Protein AF-A0A1V5S4F9-F1 (afdb_monomer_lite)

Radius of gyration: 55.69 Å; chains: 1; bounding box: 109×49×178 Å

Foldseek 3Di:
DKDAAQQFDDVQLVLQVLLVVVVQDDDSRRHCHPSVLVSLLVVCVVVVHPSLSICDPVNCVVSVNDDPDDDDDDDDDDDDDDPDDQDDFDDADDDPVLVVLVVVLVVLVVPADDDDDQPLVVVLVVLVCCLVVPDDDDDDLVPDPVLVVLVVVLQVVLQVQLVVQLVVVCVVVVNDRDPVSNVRSVVSSVVSVVVSVVCVVVVSVVSVVVVVVVSVVSVVVSVVSVVVSVVVVVVSVVVNVVSVVVSVVSVVVSVSSVSVSVVVSVVSNVVSVVVVVVVVVVVVVVVVVLVVVVVVVVVVVVVVCVVPDDDDDDDDDDDDLVNVVVCVVVVNDDQDQDLVSLCVNQVDNDPCDVVNVVCQVVQQVVQVHDRSVSRVVCCVRSVD

Sequence (384 aa):
MALSYGSQGDEVKKLQKKLNEQGYNLDVDGIYGSQTQSAVKDYQKKNNLSVDGIVGSQTRGSLGYGTPKTTDTAVATKQNNTAAKQPARPTYTESQAVKDSSEAVKKWEVDKPGEYKGSYQEQIDTLLNQILNGEKFSYDVNADALYNQYKDKYIKQGQQAMQDTMGQAAALTGGYGSSYATTAGSQAYQSYLEQLNDIVPQLQEAAYKRYLQEKSGEREALSLLKNFDEMEYARHRDSVSDYWQEGEYLWDKLSDMSDDEWNKFLESSSQFNIDRDYEYKLSEFDYRKAMDALSQENQQQKRKASSEGGSVSSSKGEKTKKEMLELFAKGVYKYPQTYSEFAALTGYSGILTNEEFSKRKWYQEVYGGYKGYLVEMFKKYYMK

Secondary structure (DSSP, 8-state):
--B-TT-BSHHHHHHHHHHHHTT-----SSB--HHHHHHHHHHHHHTT---SS-B-HHHHHHTT-PPP-----------------PPPPP-----HHHHHHHHHHHHHHHT-------TTHHHHHHHHHHHHHSPPP---TTT-HHHHHHHHHHHHHHHHHHHHHHHHHHHHTTT---HHHHHHHHHHHHHHHHHHHHHHHHHHHHHHHHHHHHHHHHHHHHHHHHHHHHHHHHHHHHHHHHHHHHHHHHHHHHHHHHHHHHHHHHHHHHHHHHHHHHHHHHHHHHHHHHHHHHHHHHHHHHHHHHHS------PPP---HHHHHHHHHTT-SPPP-SHHHHHHHHS-SS---HHHHHHHHHHHHHTTSHHHHHHHHHHHHH--

Structure (mmCIF, N/CA/C/O backbone):
data_AF-A0A1V5S4F9-F1
#
_entry.id   AF-A0A1V5S4F9-F1
#
loop_
_atom_site.group_PDB
_atom_site.id
_atom_site.type_symbol
_atom_site.label_atom_id
_atom_site.label_alt_id
_atom_site.label_comp_id
_atom_site.label_asym_id
_atom_site.label_entity_id
_atom_site.label_seq_id
_atom_site.pdbx_PDB_ins_code
_atom_site.Cartn_x
_atom_site.Cartn_y
_atom_site.Cartn_z
_atom_site.occupancy
_atom_site.B_iso_or_equiv
_atom_site.auth_seq_id
_atom_site.auth_comp_id
_atom_site.auth_asym_id
_atom_site.auth_atom_id
_atom_site.pdbx_PDB_model_num
ATOM 1 N N . MET A 1 1 ? 38.295 10.462 -28.878 1.00 52.69 1 MET A N 1
ATOM 2 C CA . MET A 1 1 ? 37.283 9.867 -27.979 1.00 52.69 1 MET A CA 1
ATOM 3 C C . MET A 1 1 ? 35.955 10.581 -28.173 1.00 52.69 1 MET A C 1
ATOM 5 O O . MET A 1 1 ? 35.944 11.810 -28.182 1.00 52.69 1 MET A O 1
ATOM 9 N N . ALA A 1 2 ? 34.878 9.828 -28.396 1.00 64.19 2 ALA A N 1
ATOM 10 C CA . ALA A 1 2 ? 33.511 10.348 -28.368 1.00 64.19 2 ALA A CA 1
ATOM 11 C C . ALA A 1 2 ? 33.029 10.437 -26.909 1.00 64.19 2 ALA A C 1
ATOM 13 O O . ALA A 1 2 ? 33.507 9.664 -26.080 1.00 64.19 2 ALA A O 1
ATOM 14 N N . LEU A 1 3 ? 32.145 11.389 -26.595 1.00 73.19 3 LEU A N 1
ATOM 15 C CA . LEU A 1 3 ? 31.497 11.473 -25.278 1.00 73.19 3 LEU A CA 1
ATOM 16 C C . LEU A 1 3 ? 30.088 10.893 -25.383 1.00 73.19 3 LEU A C 1
ATOM 18 O O . LEU A 1 3 ? 29.336 11.277 -26.277 1.00 73.19 3 LEU A O 1
ATOM 22 N N . SER A 1 4 ? 29.743 9.999 -24.472 1.00 67.88 4 SER A N 1
ATOM 23 C CA . SER A 1 4 ? 28.440 9.333 -24.388 1.00 67.88 4 SER A CA 1
ATOM 24 C C . SER A 1 4 ? 27.991 9.212 -22.931 1.00 67.88 4 SER A C 1
ATOM 26 O O . SER A 1 4 ? 28.742 9.569 -22.017 1.00 67.88 4 SER A O 1
ATOM 28 N N . TYR A 1 5 ? 26.778 8.705 -22.712 1.00 58.25 5 TYR A N 1
ATOM 29 C CA . TYR A 1 5 ? 26.229 8.459 -21.380 1.00 58.25 5 TYR A CA 1
ATOM 30 C C . TYR A 1 5 ? 27.221 7.713 -20.472 1.00 58.25 5 TYR A C 1
ATOM 32 O O . TYR A 1 5 ? 27.853 6.740 -20.882 1.00 58.25 5 TYR A O 1
ATOM 40 N N . GLY A 1 6 ? 27.401 8.217 -19.250 1.00 55.03 6 GLY A N 1
ATOM 41 C CA . GLY A 1 6 ? 28.383 7.715 -18.285 1.00 55.03 6 GLY A CA 1
ATOM 42 C C . GLY A 1 6 ? 29.807 8.263 -18.455 1.00 55.03 6 GLY A C 1
ATOM 43 O O . GLY A 1 6 ? 30.644 8.044 -17.582 1.00 55.03 6 GLY A O 1
ATOM 44 N N . SER A 1 7 ? 30.101 9.020 -19.521 1.00 65.25 7 SER A N 1
ATOM 45 C CA . SER A 1 7 ? 31.371 9.752 -19.640 1.00 65.25 7 SER A CA 1
ATOM 46 C C . SER A 1 7 ? 31.491 10.803 -18.537 1.00 65.25 7 SER A C 1
ATOM 48 O O . SER A 1 7 ? 30.521 11.481 -18.201 1.00 65.25 7 SER A O 1
ATOM 50 N N . GLN A 1 8 ? 32.693 10.984 -17.996 1.00 72.31 8 GLN A N 1
ATOM 51 C CA . GLN A 1 8 ? 32.958 11.965 -16.945 1.00 72.31 8 GLN A CA 1
ATOM 52 C C . GLN A 1 8 ? 34.260 12.721 -17.212 1.00 72.31 8 GLN A C 1
ATOM 54 O O . GLN A 1 8 ? 35.170 12.210 -17.867 1.00 72.31 8 GLN A O 1
ATOM 59 N N . GLY A 1 9 ? 34.355 13.942 -16.690 1.00 74.31 9 GLY A N 1
ATOM 60 C CA . GLY A 1 9 ? 35.581 14.739 -16.690 1.00 74.31 9 GLY A CA 1
ATOM 61 C C . GLY A 1 9 ? 35.461 16.075 -17.421 1.00 74.31 9 GLY A C 1
ATOM 62 O O . GLY A 1 9 ? 34.382 16.513 -17.825 1.00 74.31 9 GLY A O 1
ATOM 63 N N . ASP A 1 10 ? 36.595 16.752 -17.591 1.00 75.44 10 ASP A N 1
ATOM 64 C CA . ASP A 1 10 ? 36.629 18.136 -18.087 1.00 75.44 10 ASP A CA 1
ATOM 65 C C . ASP A 1 10 ? 36.098 18.289 -19.516 1.00 75.44 10 ASP A C 1
ATOM 67 O O . ASP A 1 10 ? 35.562 19.339 -19.879 1.00 75.44 10 ASP A O 1
ATOM 71 N N . GLU A 1 11 ? 36.191 17.233 -20.325 1.00 74.38 11 GLU A N 1
ATOM 72 C CA . GLU A 1 11 ? 35.639 17.238 -21.677 1.00 74.38 11 GLU A CA 1
ATOM 73 C C . GLU A 1 11 ? 34.101 17.304 -21.665 1.00 74.38 11 GLU A C 1
ATOM 75 O O . GLU A 1 11 ? 33.522 17.991 -22.510 1.00 74.38 11 GLU A O 1
ATOM 80 N N . VAL A 1 12 ? 33.455 16.690 -20.663 1.00 81.06 12 VAL A N 1
ATOM 81 C CA . VAL A 1 12 ? 32.000 16.748 -20.441 1.00 81.06 12 VAL A CA 1
ATOM 82 C C . VAL A 1 12 ? 31.582 18.111 -19.893 1.00 81.06 12 VAL A C 1
ATOM 84 O O . VAL A 1 12 ? 30.606 18.680 -20.371 1.00 81.06 12 VAL A O 1
ATOM 87 N N . LYS A 1 13 ? 32.367 18.712 -18.988 1.00 81.00 13 LYS A N 1
ATOM 88 C CA . LYS A 1 13 ? 32.105 20.085 -18.508 1.00 81.00 13 LYS A CA 1
ATOM 89 C C . LYS A 1 13 ? 32.108 21.095 -19.651 1.00 81.00 13 LYS A C 1
ATOM 91 O O . LYS A 1 13 ? 31.257 21.979 -19.721 1.00 81.00 13 LYS A O 1
ATOM 96 N N . LYS A 1 14 ? 33.073 20.976 -20.567 1.00 83.31 14 LYS A N 1
ATOM 97 C CA . LYS A 1 14 ? 33.145 21.832 -21.762 1.00 83.31 14 LYS A CA 1
ATOM 98 C C . LYS A 1 14 ? 31.933 21.623 -22.675 1.00 83.31 14 LYS A C 1
ATOM 100 O O . LYS A 1 14 ? 31.405 22.602 -23.192 1.00 83.31 14 LYS A O 1
ATOM 105 N N . LEU A 1 15 ? 31.483 20.378 -22.844 1.00 84.06 15 LEU A N 1
ATOM 106 C CA . LEU A 1 15 ? 30.266 20.055 -23.591 1.00 84.06 15 LEU A CA 1
ATOM 107 C C . LEU A 1 15 ? 29.020 20.692 -22.956 1.00 84.06 15 LEU A C 1
ATOM 109 O O . LEU A 1 15 ? 28.291 21.391 -23.650 1.00 84.06 15 LEU A O 1
ATOM 113 N N . GLN A 1 16 ? 28.799 20.500 -21.654 1.00 88.75 16 GLN A N 1
ATOM 114 C CA . GLN A 1 16 ? 27.645 21.053 -20.932 1.00 88.75 16 GLN A CA 1
ATOM 115 C C . GLN A 1 16 ? 27.600 22.583 -21.026 1.00 88.75 16 GLN A C 1
ATOM 117 O O . GLN A 1 16 ? 26.557 23.148 -21.342 1.00 88.75 16 GLN A O 1
ATOM 122 N N . LYS A 1 17 ? 28.747 23.265 -20.874 1.00 89.06 17 LYS A N 1
ATOM 123 C CA . LYS A 1 17 ? 28.842 24.721 -21.094 1.00 89.06 17 LYS A CA 1
ATOM 124 C C . LYS A 1 17 ? 28.428 25.121 -22.507 1.00 89.06 17 LYS A C 1
ATOM 126 O O . LYS A 1 17 ? 27.675 26.073 -22.670 1.00 89.06 17 LYS A O 1
ATOM 131 N N . LYS A 1 18 ? 28.897 24.392 -23.524 1.00 85.75 18 LYS A N 1
ATOM 132 C CA . LYS A 1 18 ? 28.565 24.677 -24.925 1.00 85.75 18 LYS A CA 1
ATOM 133 C C . LYS A 1 18 ? 27.095 24.439 -25.231 1.00 85.75 18 LYS A C 1
ATOM 135 O O . LYS A 1 18 ? 26.503 25.243 -25.933 1.00 85.75 18 LYS A O 1
ATOM 140 N N . LEU A 1 19 ? 26.492 23.393 -24.678 1.00 85.56 19 LEU A N 1
ATOM 141 C CA . LEU A 1 19 ? 25.049 23.187 -24.780 1.00 85.56 19 LEU A CA 1
ATOM 142 C C . LEU A 1 19 ? 24.296 24.334 -24.092 1.00 85.56 19 LEU A C 1
ATOM 144 O O . LEU A 1 19 ? 23.365 24.883 -24.673 1.00 85.56 19 LEU A O 1
ATOM 148 N N . ASN A 1 20 ? 24.750 24.802 -22.931 1.00 87.56 20 ASN A N 1
ATOM 149 C CA . ASN A 1 20 ? 24.109 25.947 -22.288 1.00 87.56 20 ASN A CA 1
ATOM 150 C C . ASN A 1 20 ? 24.211 27.241 -23.113 1.00 87.56 20 ASN A C 1
ATOM 152 O O . ASN A 1 20 ? 23.247 27.998 -23.193 1.00 87.56 20 ASN A O 1
ATOM 156 N N . GLU A 1 21 ? 25.324 27.463 -23.819 1.00 85.88 21 GLU A N 1
ATOM 157 C CA . GLU A 1 21 ? 25.454 28.562 -24.793 1.00 85.88 21 GLU A CA 1
ATOM 158 C C . GLU A 1 21 ? 24.471 28.438 -25.976 1.00 85.88 21 GLU A C 1
ATOM 160 O O . GLU A 1 21 ? 24.123 29.442 -26.591 1.00 85.88 21 GLU A O 1
ATOM 165 N N . GLN A 1 22 ? 24.005 27.225 -26.292 1.00 82.50 22 GLN A N 1
ATOM 166 C CA . GLN A 1 22 ? 22.970 26.957 -27.302 1.00 82.50 22 GLN A CA 1
ATOM 167 C C . GLN A 1 22 ? 21.540 27.046 -26.734 1.00 82.50 22 GLN A C 1
ATOM 169 O O . GLN A 1 22 ? 20.580 26.724 -27.435 1.00 82.50 22 GLN A O 1
ATOM 174 N N . GLY A 1 23 ? 21.385 27.490 -25.481 1.00 84.12 23 GLY A N 1
ATOM 175 C CA . GLY A 1 23 ? 20.093 27.714 -24.830 1.00 84.12 23 GLY A CA 1
ATOM 176 C C . GLY A 1 23 ? 19.567 26.539 -24.002 1.00 84.12 23 GLY A C 1
ATOM 177 O O . GLY A 1 23 ? 18.407 26.571 -23.596 1.00 84.12 23 GLY A O 1
ATOM 178 N N . TYR A 1 24 ? 20.382 25.512 -23.746 1.00 85.56 24 TYR A N 1
ATOM 179 C CA . TYR A 1 24 ? 20.046 24.458 -22.781 1.00 85.56 24 TYR A CA 1
ATOM 180 C C . TYR A 1 24 ? 20.333 24.926 -21.337 1.00 85.56 24 TYR A C 1
ATOM 182 O O . TYR A 1 24 ? 21.104 25.857 -21.123 1.00 85.56 24 TYR A O 1
ATOM 190 N N . ASN A 1 25 ? 19.690 24.324 -20.333 1.00 89.25 25 ASN A N 1
ATOM 191 C CA . ASN A 1 25 ? 19.868 24.697 -18.922 1.00 89.25 25 ASN A CA 1
ATOM 192 C C . ASN A 1 25 ? 20.344 23.491 -18.103 1.00 89.25 25 ASN A C 1
ATOM 194 O O . ASN A 1 25 ? 19.575 22.904 -17.348 1.00 89.25 25 ASN A O 1
ATOM 198 N N . LEU A 1 26 ? 21.591 23.082 -18.338 1.00 86.56 26 LEU A N 1
ATOM 199 C CA . LEU A 1 26 ? 22.236 21.942 -17.688 1.00 86.56 26 LEU A CA 1
ATOM 200 C C . LEU A 1 26 ? 23.141 22.386 -16.539 1.00 86.56 26 LEU A C 1
ATOM 202 O O . LEU A 1 26 ? 23.840 23.398 -16.647 1.00 86.56 26 LEU A O 1
ATOM 206 N N . ASP A 1 27 ? 23.241 21.556 -15.507 1.00 85.75 27 ASP A N 1
ATOM 207 C CA . ASP A 1 27 ? 24.297 21.685 -14.508 1.00 85.75 27 ASP A CA 1
ATOM 208 C C . ASP A 1 27 ? 25.653 21.271 -15.103 1.00 85.75 27 ASP A C 1
ATOM 210 O O . ASP A 1 27 ? 25.788 20.241 -15.764 1.00 85.75 27 ASP A O 1
ATOM 214 N N . VAL A 1 28 ? 26.687 22.093 -14.889 1.00 89.56 28 VAL A N 1
ATOM 215 C CA . VAL A 1 28 ? 28.049 21.837 -15.395 1.00 89.56 28 VAL A CA 1
ATOM 216 C C . VAL A 1 28 ? 28.853 21.054 -14.356 1.00 89.56 28 VAL A C 1
ATOM 218 O O . VAL A 1 28 ? 29.843 21.532 -13.794 1.00 89.56 28 VAL A O 1
ATOM 221 N N . ASP A 1 29 ? 28.399 19.841 -14.076 1.00 75.81 29 ASP A N 1
ATOM 222 C CA . ASP A 1 29 ? 28.992 18.929 -13.096 1.00 75.81 29 ASP A CA 1
ATOM 223 C C . ASP A 1 29 ? 30.138 18.078 -13.682 1.00 75.81 29 ASP A C 1
ATOM 225 O O . ASP A 1 29 ? 31.010 17.597 -12.954 1.00 75.81 29 ASP A O 1
ATOM 229 N N . GLY A 1 30 ? 30.220 17.973 -15.010 1.00 73.06 30 GLY A N 1
ATOM 230 C CA . GLY A 1 30 ? 31.177 17.121 -15.708 1.00 73.06 30 GLY A CA 1
ATOM 231 C C . GLY A 1 30 ? 30.775 15.659 -15.779 1.00 73.06 30 GLY A C 1
ATOM 232 O O . GLY A 1 30 ? 31.645 14.826 -16.037 1.00 73.06 30 GLY A O 1
ATOM 233 N N . ILE A 1 31 ? 29.497 15.354 -15.562 1.00 75.25 31 ILE A N 1
ATOM 234 C CA . ILE A 1 31 ? 28.919 14.019 -15.644 1.00 75.25 31 ILE A CA 1
ATOM 235 C C . ILE A 1 31 ? 27.952 13.972 -16.825 1.00 75.25 31 ILE A C 1
ATOM 237 O O . ILE A 1 31 ? 26.991 14.733 -16.937 1.00 75.25 31 ILE A O 1
ATOM 241 N N . TYR A 1 32 ? 28.195 13.040 -17.740 1.00 71.75 32 TYR A N 1
ATOM 242 C CA . TYR A 1 32 ? 27.316 12.822 -18.876 1.00 71.75 32 TYR A CA 1
ATOM 243 C C . TYR A 1 32 ? 26.137 11.951 -18.422 1.00 71.75 32 TYR A C 1
ATOM 245 O O . TYR A 1 32 ? 26.102 10.747 -18.672 1.00 71.75 32 TYR A O 1
ATOM 253 N N . GLY A 1 33 ? 25.206 12.569 -17.693 1.00 61.34 33 GLY A N 1
ATOM 254 C CA . GLY A 1 33 ? 23.950 11.966 -17.246 1.00 61.34 33 GLY A CA 1
ATOM 255 C C . GLY A 1 33 ? 22.800 12.146 -18.243 1.00 61.34 33 GLY A C 1
ATOM 256 O O . GLY A 1 33 ? 22.981 12.666 -19.347 1.00 61.34 33 GLY A O 1
ATOM 257 N N . SER A 1 34 ? 21.595 11.752 -17.828 1.00 66.94 34 SER A N 1
ATOM 258 C CA . SER A 1 34 ? 20.383 11.753 -18.665 1.00 66.94 34 SER A CA 1
ATOM 259 C C . SER A 1 34 ? 20.022 13.142 -19.193 1.00 66.94 34 SER A C 1
ATOM 261 O O . SER A 1 34 ? 19.688 13.295 -20.365 1.00 66.94 34 SER A O 1
ATOM 263 N N . GLN A 1 35 ? 20.166 14.185 -18.372 1.00 71.31 35 GLN A N 1
ATOM 264 C CA . GLN A 1 35 ? 19.892 15.561 -18.795 1.00 71.31 35 GLN A CA 1
ATOM 265 C C . GLN A 1 35 ? 20.857 16.029 -19.897 1.00 71.31 35 GLN A C 1
ATOM 267 O O . GLN A 1 35 ? 20.426 16.591 -20.905 1.00 71.31 35 GLN A O 1
ATOM 272 N N . THR A 1 36 ? 22.154 15.735 -19.749 1.00 78.12 36 THR A N 1
ATOM 273 C CA . THR A 1 36 ? 23.178 16.045 -20.759 1.00 78.12 36 THR A CA 1
ATOM 274 C C . THR A 1 36 ? 22.906 15.294 -22.064 1.00 78.12 36 THR A C 1
ATOM 276 O O . THR A 1 36 ? 22.990 15.884 -23.138 1.00 78.12 36 THR A O 1
ATOM 279 N N . GLN A 1 37 ? 22.521 14.017 -21.984 1.00 75.06 37 GLN A N 1
ATOM 280 C CA . GLN A 1 37 ? 22.178 13.200 -23.150 1.00 75.06 37 GLN A CA 1
ATOM 281 C C . GLN A 1 37 ? 20.952 13.736 -23.894 1.00 75.06 37 GLN A C 1
ATOM 283 O O . GLN A 1 37 ? 20.996 13.883 -25.115 1.00 75.06 37 GLN A O 1
ATOM 288 N N . SER A 1 38 ? 19.885 14.086 -23.173 1.00 69.88 38 SER A N 1
ATOM 289 C CA . SER A 1 38 ? 18.670 14.664 -23.756 1.00 69.88 38 SER A CA 1
ATOM 290 C C . SER A 1 38 ? 18.953 15.985 -24.472 1.00 69.88 38 SER A C 1
ATOM 292 O O . SER A 1 38 ? 18.493 16.191 -25.594 1.00 69.88 38 SER A O 1
ATOM 294 N N . ALA A 1 39 ? 19.779 16.851 -23.881 1.00 79.75 39 ALA A N 1
ATOM 295 C CA . ALA A 1 39 ? 20.203 18.095 -24.519 1.00 79.75 39 ALA A CA 1
ATOM 296 C C . ALA A 1 39 ? 21.068 17.861 -25.769 1.00 79.75 39 ALA A C 1
ATOM 298 O O . ALA A 1 39 ? 20.933 18.588 -26.754 1.00 79.75 39 ALA A O 1
ATOM 299 N N . VAL A 1 40 ? 21.930 16.837 -25.772 1.00 79.56 40 VAL A N 1
ATOM 300 C CA . VAL A 1 40 ? 22.710 16.462 -26.963 1.00 79.56 40 VAL A CA 1
ATOM 301 C C . VAL A 1 40 ? 21.810 15.917 -28.066 1.00 79.56 40 VAL A C 1
ATOM 303 O O . VAL A 1 40 ? 21.944 16.367 -29.203 1.00 79.56 40 VAL A O 1
ATOM 306 N N . LYS A 1 41 ? 20.869 15.019 -27.749 1.00 68.44 41 LYS A N 1
ATOM 307 C CA . LYS A 1 41 ? 19.897 14.492 -28.721 1.00 68.44 41 LYS A CA 1
ATOM 308 C C . LYS A 1 41 ? 19.069 15.639 -29.330 1.00 68.44 41 LYS A C 1
ATOM 310 O O . LYS A 1 41 ? 18.940 15.729 -30.551 1.00 68.44 41 LYS A O 1
ATOM 315 N N . ASP A 1 42 ? 18.582 16.581 -28.519 1.00 74.31 42 ASP A N 1
ATOM 316 C CA . ASP A 1 42 ? 17.829 17.740 -29.027 1.00 74.31 42 ASP A CA 1
ATOM 317 C C . ASP A 1 42 ? 18.704 18.685 -29.873 1.00 74.31 42 ASP A C 1
ATOM 319 O O . ASP A 1 42 ? 18.293 19.152 -30.938 1.00 74.31 42 ASP A O 1
ATOM 323 N N . TYR A 1 43 ? 19.959 18.913 -29.472 1.00 81.94 43 TYR A N 1
ATOM 324 C CA . TYR A 1 43 ? 20.912 19.694 -30.263 1.00 81.94 43 TYR A CA 1
ATOM 325 C C . TYR A 1 43 ? 21.207 19.043 -31.618 1.00 81.94 43 TYR A C 1
ATOM 327 O O . TYR A 1 43 ? 21.180 19.726 -32.644 1.00 81.94 43 TYR A O 1
ATOM 335 N N . GLN A 1 44 ? 21.455 17.733 -31.644 1.00 78.25 44 GLN A N 1
ATOM 336 C CA . GLN A 1 44 ? 21.687 16.980 -32.876 1.00 78.25 44 GLN A CA 1
ATOM 337 C C . GLN A 1 44 ? 20.480 17.076 -33.810 1.00 78.25 44 GLN A C 1
ATOM 339 O O . GLN A 1 44 ? 20.641 17.372 -34.994 1.00 78.25 44 GLN A O 1
ATOM 344 N N . LYS A 1 45 ? 19.269 16.939 -33.258 1.00 71.62 45 LYS A N 1
ATOM 345 C CA . LYS A 1 45 ? 18.016 17.063 -34.005 1.00 71.62 45 LYS A CA 1
ATOM 346 C C . LYS A 1 45 ? 17.852 18.451 -34.624 1.00 71.62 45 LYS A C 1
ATOM 348 O O . LYS A 1 45 ? 17.530 18.557 -35.804 1.00 71.62 45 LYS A O 1
ATOM 353 N N . LYS A 1 46 ? 18.118 19.517 -33.863 1.00 70.75 46 LYS A N 1
ATOM 354 C CA . LYS A 1 46 ? 18.028 20.906 -34.354 1.00 70.75 46 LYS A CA 1
ATOM 355 C C . LYS A 1 46 ? 19.061 21.242 -35.430 1.00 70.75 46 LYS A C 1
ATOM 357 O O . LYS A 1 46 ? 18.799 22.102 -36.264 1.00 70.75 46 LYS A O 1
ATOM 362 N N . ASN A 1 47 ? 20.210 20.568 -35.427 1.00 67.19 47 ASN A N 1
ATOM 363 C CA . ASN A 1 47 ? 21.315 20.833 -36.352 1.00 67.19 47 ASN A CA 1
ATOM 364 C C . ASN A 1 47 ? 21.411 19.812 -37.500 1.00 67.19 47 ASN A C 1
ATOM 366 O O . ASN A 1 47 ? 22.418 19.786 -38.204 1.00 67.19 47 ASN A O 1
ATOM 370 N N . ASN A 1 48 ? 20.370 18.995 -37.718 1.00 70.75 48 ASN A N 1
ATOM 371 C CA . ASN A 1 48 ? 20.326 17.944 -38.746 1.00 70.75 48 ASN A CA 1
ATOM 372 C C . ASN A 1 48 ? 21.518 16.970 -38.679 1.00 70.75 48 ASN A C 1
ATOM 374 O O . ASN A 1 48 ? 22.031 16.518 -39.703 1.00 70.75 48 ASN A O 1
ATOM 378 N N . LEU A 1 49 ? 21.974 16.670 -37.465 1.00 65.31 49 LEU A N 1
ATOM 379 C CA . LEU A 1 49 ? 23.000 15.667 -37.200 1.00 65.31 49 LEU A CA 1
ATOM 380 C C . LEU A 1 49 ? 22.343 14.319 -36.886 1.00 65.31 49 LEU A C 1
ATOM 382 O O . LEU A 1 49 ? 21.150 14.251 -36.588 1.00 65.31 49 LEU A O 1
ATOM 386 N N . SER A 1 50 ? 23.138 13.248 -36.913 1.00 58.94 50 SER A N 1
ATOM 387 C CA . SER A 1 50 ? 22.728 11.951 -36.365 1.00 58.94 50 SER A CA 1
ATOM 388 C C . SER A 1 50 ? 22.303 12.128 -34.903 1.00 58.94 50 SER A C 1
ATOM 390 O O . SER A 1 50 ? 23.083 12.638 -34.099 1.00 58.94 50 SER A O 1
ATOM 392 N N . VAL A 1 51 ? 21.055 11.777 -34.579 1.00 64.31 51 VAL A N 1
ATOM 393 C CA . VAL A 1 51 ? 20.460 11.936 -33.241 1.00 64.31 51 VAL A CA 1
ATOM 394 C C . VAL A 1 51 ? 20.689 10.661 -32.437 1.00 64.31 51 VAL A C 1
ATOM 396 O O . VAL A 1 51 ? 19.773 9.892 -32.175 1.00 64.31 51 VAL A O 1
ATOM 399 N N . ASP A 1 52 ? 21.945 10.416 -32.093 1.00 56.06 52 ASP A N 1
ATOM 400 C CA . ASP A 1 52 ? 22.397 9.222 -31.369 1.00 56.06 52 ASP A CA 1
ATOM 401 C C . ASP A 1 52 ? 22.722 9.514 -29.894 1.00 56.06 52 ASP A C 1
ATOM 403 O O . ASP A 1 52 ? 22.969 8.601 -29.110 1.00 56.06 52 ASP A O 1
ATOM 407 N N . GLY A 1 53 ? 22.710 10.785 -29.478 1.00 58.34 53 GLY A N 1
ATOM 408 C CA . GLY A 1 53 ? 23.129 11.186 -28.137 1.00 58.34 53 GLY A CA 1
ATOM 409 C C . GLY A 1 53 ? 24.628 10.998 -27.893 1.00 58.34 53 GLY A C 1
ATOM 410 O O . GLY A 1 53 ? 25.067 11.060 -26.749 1.00 58.34 53 GLY A O 1
ATOM 411 N N . ILE A 1 54 ? 25.429 10.773 -28.941 1.00 73.31 54 ILE A N 1
ATOM 412 C CA . ILE A 1 54 ? 26.877 10.593 -28.867 1.00 73.31 54 ILE A CA 1
ATOM 413 C C . ILE A 1 54 ? 27.570 11.812 -29.473 1.00 73.31 54 ILE A C 1
ATOM 415 O O . ILE A 1 54 ? 27.377 12.223 -30.619 1.00 73.31 54 ILE A O 1
ATOM 419 N N . VAL A 1 55 ? 28.481 12.401 -28.706 1.00 68.75 55 VAL A N 1
ATOM 420 C CA . VAL A 1 55 ? 29.251 13.565 -29.147 1.00 68.75 55 VAL A CA 1
ATOM 421 C C . VAL A 1 55 ? 30.502 13.093 -29.892 1.00 68.75 55 VAL A C 1
ATOM 423 O O . VAL A 1 55 ? 31.624 13.120 -29.375 1.00 68.75 55 VAL A O 1
ATOM 426 N N . GLY A 1 56 ? 30.276 12.611 -31.118 1.00 68.88 56 GLY A N 1
ATOM 427 C CA . GLY A 1 56 ? 31.296 12.220 -32.094 1.00 68.88 56 GLY A CA 1
ATOM 428 C C . GLY A 1 56 ? 31.927 13.409 -32.831 1.00 68.88 56 GLY A C 1
ATOM 429 O O . GLY A 1 56 ? 31.649 14.569 -32.531 1.00 68.88 56 GLY A O 1
ATOM 430 N N . SER A 1 57 ? 32.793 13.145 -33.815 1.00 69.56 57 SER A N 1
ATOM 431 C CA . SER A 1 57 ? 33.530 14.189 -34.559 1.00 69.56 57 SER A CA 1
ATOM 432 C C . SER A 1 57 ? 32.615 15.221 -35.233 1.00 69.56 57 SER A C 1
ATOM 434 O O . SER A 1 57 ? 32.934 16.408 -35.229 1.00 69.56 57 SER A O 1
ATOM 436 N N . GLN A 1 58 ? 31.459 14.790 -35.742 1.00 66.19 58 GLN A N 1
ATOM 437 C CA . GLN A 1 58 ? 30.460 15.657 -36.372 1.00 66.19 58 GLN A CA 1
ATOM 438 C C . GLN A 1 58 ? 29.774 16.581 -35.353 1.00 66.19 58 GLN A C 1
ATOM 440 O O . GLN A 1 58 ? 29.758 17.797 -35.538 1.00 66.19 58 GLN A O 1
ATOM 445 N N . THR A 1 59 ? 29.302 16.034 -34.227 1.00 71.06 59 THR A N 1
ATOM 446 C CA . THR A 1 59 ? 28.693 16.809 -33.132 1.00 71.06 59 THR A CA 1
ATOM 447 C C . THR A 1 59 ? 29.698 17.779 -32.500 1.00 71.06 59 THR A C 1
ATOM 449 O O . THR A 1 59 ? 29.368 18.934 -32.240 1.00 71.06 59 THR A O 1
ATOM 452 N N . ARG A 1 60 ? 30.959 17.351 -32.318 1.00 74.75 60 ARG A N 1
ATOM 453 C CA . ARG A 1 60 ? 32.059 18.207 -31.827 1.00 74.75 60 ARG A CA 1
ATOM 454 C C . ARG A 1 60 ? 32.367 19.349 -32.794 1.00 74.75 60 ARG A C 1
ATOM 456 O O . ARG A 1 60 ? 32.555 20.478 -32.345 1.00 74.75 60 ARG A O 1
ATOM 463 N N . GLY A 1 61 ? 32.391 19.064 -34.097 1.00 69.81 61 GLY A N 1
ATOM 464 C CA . GLY A 1 61 ? 32.586 20.067 -35.143 1.00 69.81 61 GLY A CA 1
ATOM 465 C C . GLY A 1 61 ? 31.476 21.118 -35.154 1.00 69.81 61 GLY A C 1
ATOM 466 O O . GLY A 1 61 ? 31.770 22.308 -35.194 1.00 69.81 61 GLY A O 1
ATOM 467 N N . SER A 1 62 ? 30.218 20.687 -35.020 1.00 74.00 62 SER A N 1
ATOM 468 C CA . SER A 1 62 ? 29.051 21.580 -34.963 1.00 74.00 62 SER A CA 1
ATOM 469 C C . SER A 1 62 ? 29.039 22.477 -33.717 1.00 74.00 62 SER A C 1
ATOM 471 O O . SER A 1 62 ? 28.706 23.654 -33.806 1.00 74.00 62 SER A O 1
ATOM 473 N N . LEU A 1 63 ? 29.460 21.955 -32.558 1.00 73.62 63 LEU A N 1
ATOM 474 C CA . LEU A 1 63 ? 29.527 22.704 -31.292 1.00 73.62 63 LEU A CA 1
ATOM 475 C C . LEU A 1 63 ? 30.758 23.627 -31.172 1.00 73.62 63 LEU A C 1
ATOM 477 O O . LEU A 1 63 ? 30.947 24.267 -30.136 1.00 73.62 63 LEU A O 1
ATOM 481 N N . GLY A 1 64 ? 31.623 23.691 -32.193 1.00 68.50 64 GLY A N 1
ATOM 482 C CA . GLY A 1 64 ? 32.845 24.505 -32.166 1.00 68.50 64 GLY A CA 1
ATOM 483 C C . GLY A 1 64 ? 33.904 23.988 -31.186 1.00 68.50 64 GLY A C 1
ATOM 484 O O . GLY A 1 64 ? 34.717 24.755 -30.667 1.00 68.50 64 GLY A O 1
ATOM 485 N N . TYR A 1 65 ? 33.891 22.685 -30.901 1.00 62.75 65 TYR A N 1
ATOM 486 C CA . TYR A 1 65 ? 34.825 22.046 -29.986 1.00 62.75 65 TYR A CA 1
ATOM 487 C C . TYR A 1 65 ? 36.165 21.790 -30.689 1.00 62.75 65 TYR A C 1
ATOM 489 O O . TYR A 1 65 ? 36.312 20.823 -31.437 1.00 62.75 65 TYR A O 1
ATOM 497 N N . GLY A 1 66 ? 37.164 22.640 -30.442 1.00 53.06 66 GLY A N 1
ATOM 498 C CA . GLY A 1 66 ? 38.534 22.409 -30.907 1.00 53.06 66 GLY A CA 1
ATOM 499 C C . GLY A 1 66 ? 39.078 21.073 -30.388 1.00 53.06 66 GLY A C 1
ATOM 500 O O . GLY A 1 66 ? 39.046 20.796 -29.190 1.00 53.06 66 GLY A O 1
ATOM 501 N N . THR A 1 67 ? 39.552 20.218 -31.292 1.00 43.28 67 THR A N 1
ATOM 502 C CA . THR A 1 67 ? 40.165 18.925 -30.961 1.00 43.28 67 THR A CA 1
ATOM 503 C C . THR A 1 67 ? 41.428 19.116 -30.114 1.00 43.28 67 THR A C 1
ATOM 505 O O . THR A 1 67 ? 42.260 19.952 -30.485 1.00 43.28 67 THR A O 1
ATOM 508 N N . PRO A 1 68 ? 41.666 18.317 -29.056 1.00 37.88 68 PRO A N 1
ATOM 509 C CA . PRO A 1 68 ? 43.006 18.177 -28.507 1.00 37.88 68 PRO A CA 1
ATOM 510 C C . PRO A 1 68 ? 43.923 17.621 -29.601 1.00 37.88 68 PRO A C 1
ATOM 512 O O . PRO A 1 68 ? 43.669 16.565 -30.179 1.00 37.88 68 PRO A O 1
ATOM 515 N N . LYS A 1 69 ? 44.966 18.383 -29.914 1.00 43.84 69 LYS A N 1
ATOM 516 C CA . LYS A 1 69 ? 46.049 18.016 -30.819 1.00 43.84 69 LYS A CA 1
ATOM 517 C C . LYS A 1 69 ? 47.015 17.111 -30.052 1.00 43.84 69 LYS A C 1
ATOM 519 O O . LYS A 1 69 ? 47.726 17.612 -29.190 1.00 43.84 69 LYS A O 1
ATOM 524 N N . THR A 1 70 ? 47.070 15.822 -30.381 1.00 31.23 70 THR A N 1
ATOM 525 C CA . THR A 1 70 ? 48.187 14.936 -30.006 1.00 31.23 70 THR A CA 1
ATOM 526 C C . THR A 1 70 ? 48.486 13.950 -31.143 1.00 31.23 70 THR A C 1
ATOM 528 O O . THR A 1 70 ? 47.727 13.016 -31.388 1.00 31.23 70 THR A O 1
ATOM 531 N N . THR A 1 71 ? 49.589 14.221 -31.849 1.00 28.62 71 THR A N 1
ATOM 532 C CA . THR A 1 71 ? 50.668 13.272 -32.223 1.00 28.62 71 THR A CA 1
ATOM 533 C C . THR A 1 71 ? 50.812 12.151 -31.176 1.00 28.62 71 THR A C 1
ATOM 535 O O . THR A 1 71 ? 50.648 12.443 -29.997 1.00 28.62 71 THR A O 1
ATOM 538 N N . ASP A 1 72 ? 51.054 10.864 -31.432 1.00 29.75 72 ASP A N 1
ATOM 539 C CA . ASP A 1 72 ? 51.751 10.077 -32.466 1.00 29.75 72 ASP A CA 1
ATOM 540 C C . ASP A 1 72 ? 50.986 8.727 -32.637 1.00 29.75 72 ASP A C 1
ATOM 542 O O . ASP A 1 72 ? 50.094 8.436 -31.850 1.00 29.75 72 ASP A O 1
ATOM 546 N N . THR A 1 73 ? 51.183 7.824 -33.602 1.00 28.23 73 THR A N 1
ATOM 547 C CA . THR A 1 73 ? 52.374 7.417 -34.354 1.00 28.23 73 THR A CA 1
ATOM 548 C C . THR A 1 73 ? 51.928 6.760 -35.664 1.00 28.23 73 THR A C 1
ATOM 550 O O . THR A 1 73 ? 51.004 5.948 -35.696 1.00 28.23 73 THR A O 1
ATOM 553 N N . ALA A 1 74 ? 52.626 7.080 -36.749 1.00 36.19 74 ALA A N 1
ATOM 554 C CA . ALA A 1 74 ? 52.553 6.355 -38.005 1.00 36.19 74 ALA A CA 1
ATOM 555 C C . ALA A 1 74 ? 52.979 4.886 -37.833 1.00 36.19 74 ALA A C 1
ATOM 557 O O . ALA A 1 74 ? 54.088 4.615 -37.383 1.00 36.19 74 ALA A O 1
ATOM 558 N N . VAL A 1 75 ? 52.167 3.946 -38.319 1.00 31.98 75 VAL A N 1
ATOM 559 C CA . VAL A 1 75 ? 52.679 2.665 -38.822 1.00 31.98 75 VAL A CA 1
ATOM 560 C C . VAL A 1 75 ? 52.119 2.456 -40.221 1.00 31.98 75 VAL A C 1
ATOM 562 O O . VAL A 1 75 ? 51.152 1.738 -40.452 1.00 31.98 75 VAL A O 1
ATOM 565 N N . ALA A 1 76 ? 52.760 3.121 -41.178 1.00 33.31 76 ALA A N 1
ATOM 566 C CA . ALA A 1 76 ? 52.846 2.588 -42.520 1.00 33.31 76 ALA A CA 1
ATOM 567 C C . ALA A 1 76 ? 53.945 1.521 -42.511 1.00 33.31 76 ALA A C 1
ATOM 569 O O . ALA A 1 76 ? 55.123 1.855 -42.423 1.00 33.31 76 ALA A O 1
ATOM 570 N N . THR A 1 77 ? 53.578 0.250 -42.663 1.00 28.34 77 THR A N 1
ATOM 571 C CA . THR A 1 77 ? 54.504 -0.738 -43.226 1.00 28.34 77 THR A CA 1
ATOM 572 C C . THR A 1 77 ? 53.770 -1.750 -44.094 1.00 28.34 77 THR A C 1
ATOM 574 O O . THR A 1 77 ? 53.107 -2.651 -43.603 1.00 28.34 77 THR A O 1
ATOM 577 N N . LYS A 1 78 ? 54.039 -1.587 -45.393 1.00 27.42 78 LYS A N 1
ATOM 578 C CA . LYS A 1 78 ? 54.280 -2.613 -46.414 1.00 27.42 78 LYS A CA 1
ATOM 579 C C . LYS A 1 78 ? 53.085 -3.406 -46.949 1.00 27.42 78 LYS A C 1
ATOM 581 O O . LYS A 1 78 ? 52.487 -4.247 -46.293 1.00 27.42 78 LYS A O 1
ATOM 586 N N . GLN A 1 79 ? 52.884 -3.168 -48.246 1.00 38.41 79 GLN A N 1
ATOM 587 C CA . GLN A 1 79 ? 52.368 -4.098 -49.241 1.00 38.41 79 GLN A CA 1
ATOM 588 C C . GLN A 1 79 ? 52.654 -5.558 -48.878 1.00 38.41 79 GLN A C 1
ATOM 590 O O . GLN A 1 79 ? 53.811 -5.962 -48.801 1.00 38.41 79 GLN A O 1
ATOM 595 N N . ASN A 1 80 ? 51.590 -6.349 -48.797 1.00 25.56 80 ASN A N 1
ATOM 596 C CA . ASN A 1 80 ? 51.614 -7.719 -49.273 1.00 25.56 80 ASN A CA 1
ATOM 597 C C . ASN A 1 80 ? 50.410 -7.907 -50.193 1.00 25.56 80 ASN A C 1
ATOM 599 O O . ASN A 1 80 ? 49.257 -7.813 -49.776 1.00 25.56 80 ASN A O 1
ATOM 603 N N . ASN A 1 81 ? 50.714 -8.150 -51.468 1.00 39.44 81 ASN A N 1
ATOM 604 C CA . ASN A 1 81 ? 49.781 -8.717 -52.424 1.00 39.44 81 ASN A CA 1
ATOM 605 C C . ASN A 1 81 ? 49.218 -10.016 -51.840 1.00 39.44 81 ASN A C 1
ATOM 607 O O . ASN A 1 81 ? 49.909 -11.029 -51.777 1.00 39.44 81 ASN A O 1
ATOM 611 N N . THR A 1 82 ? 47.944 -9.985 -51.477 1.00 30.09 82 THR A N 1
ATOM 612 C CA . THR A 1 82 ? 47.111 -11.177 -51.352 1.00 30.09 82 THR A CA 1
ATOM 613 C C . THR A 1 82 ? 45.827 -10.858 -52.094 1.00 30.09 82 THR A C 1
ATOM 615 O O . THR A 1 82 ? 45.241 -9.800 -51.878 1.00 30.09 82 THR A O 1
ATOM 618 N N . ALA A 1 83 ? 45.447 -11.726 -53.032 1.00 33.34 83 ALA A N 1
ATOM 619 C CA . ALA A 1 83 ? 44.246 -11.594 -53.845 1.00 33.34 83 ALA A CA 1
ATOM 620 C C . ALA A 1 83 ? 43.046 -11.168 -52.981 1.00 33.34 83 ALA A C 1
ATOM 622 O O . ALA A 1 83 ? 42.715 -11.849 -52.010 1.00 33.34 83 ALA A O 1
ATOM 623 N N . ALA A 1 84 ? 42.444 -10.025 -53.320 1.00 35.53 84 ALA A N 1
ATOM 624 C CA . ALA A 1 84 ? 41.369 -9.397 -52.564 1.00 35.53 84 ALA A CA 1
ATOM 625 C C . ALA A 1 84 ? 40.188 -10.367 -52.379 1.00 35.53 84 ALA A C 1
ATOM 627 O O . ALA A 1 84 ? 39.394 -10.593 -53.295 1.00 35.53 84 ALA A O 1
ATOM 628 N N . LYS A 1 85 ? 40.069 -10.953 -51.182 1.0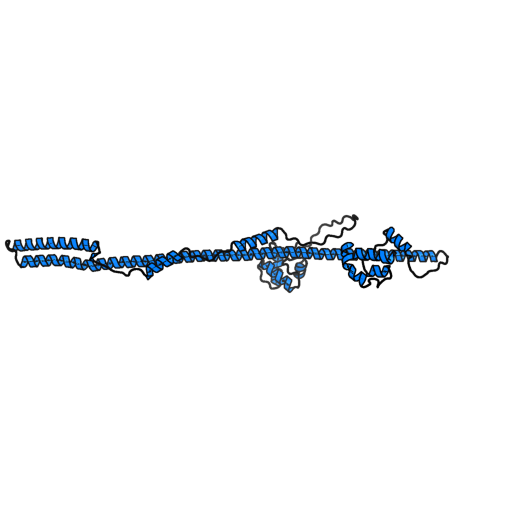0 40.19 85 LYS A N 1
ATOM 629 C CA . LYS A 1 85 ? 38.784 -11.448 -50.687 1.00 40.19 85 LYS A CA 1
ATOM 630 C C . LYS A 1 85 ? 37.940 -10.209 -50.415 1.00 40.19 85 LYS A C 1
ATOM 632 O O . LYS A 1 85 ? 38.296 -9.425 -49.542 1.00 40.19 85 LYS A O 1
ATOM 637 N N . GLN A 1 86 ? 36.852 -10.045 -51.166 1.00 44.34 86 GLN A N 1
ATOM 638 C CA . GLN A 1 86 ? 35.845 -9.026 -50.872 1.00 44.34 86 GLN A CA 1
ATOM 639 C C . GLN A 1 86 ? 35.428 -9.145 -49.396 1.00 44.34 86 GLN A C 1
ATOM 641 O O . GLN A 1 86 ? 35.170 -10.272 -48.952 1.00 44.34 86 GLN A O 1
ATOM 646 N N . PRO A 1 87 ? 35.372 -8.041 -48.629 1.00 51.75 87 PRO A N 1
ATOM 647 C CA . PRO A 1 87 ? 34.886 -8.091 -47.257 1.00 51.75 87 PRO A CA 1
ATOM 648 C C . PRO A 1 87 ? 33.464 -8.672 -47.230 1.00 51.75 87 PRO A C 1
ATOM 650 O O . PRO A 1 87 ? 32.653 -8.427 -48.125 1.00 51.75 87 PRO A O 1
ATOM 653 N N . ALA A 1 88 ? 33.162 -9.511 -46.239 1.00 56.66 88 ALA A N 1
ATOM 654 C CA . ALA A 1 88 ? 31.817 -10.051 -46.075 1.00 56.66 88 ALA A CA 1
ATOM 655 C C . ALA A 1 88 ? 30.864 -8.921 -45.658 1.00 56.66 88 ALA A C 1
ATOM 657 O O . ALA A 1 88 ? 31.219 -8.082 -44.830 1.00 56.66 88 ALA A O 1
ATOM 658 N N . ARG A 1 89 ? 29.652 -8.896 -46.227 1.00 52.28 89 ARG A N 1
ATOM 659 C CA . ARG A 1 89 ? 28.628 -7.909 -45.858 1.00 52.28 89 ARG A CA 1
ATOM 660 C C . ARG A 1 89 ? 28.313 -8.048 -44.360 1.00 52.28 89 ARG A C 1
ATOM 662 O O . ARG A 1 89 ? 28.035 -9.172 -43.937 1.00 52.28 89 ARG A O 1
ATOM 669 N N . PRO A 1 90 ? 28.298 -6.955 -43.578 1.00 67.00 90 PRO A N 1
ATOM 670 C CA . PRO A 1 90 ? 27.928 -7.034 -42.172 1.00 67.00 90 PRO A CA 1
ATOM 671 C C . PRO A 1 90 ? 26.483 -7.528 -42.035 1.00 67.00 90 PRO A C 1
ATOM 673 O O . PRO A 1 90 ? 25.588 -7.094 -42.767 1.00 67.00 90 PRO A O 1
ATOM 676 N N . THR A 1 91 ? 26.267 -8.443 -41.094 1.00 61.19 91 THR A N 1
ATOM 677 C CA . THR A 1 91 ? 24.958 -8.990 -40.716 1.00 61.19 91 THR A CA 1
ATOM 678 C C . THR A 1 91 ? 24.643 -8.586 -39.284 1.00 61.19 91 THR A C 1
ATOM 680 O O . THR A 1 91 ? 25.506 -8.708 -38.418 1.00 61.19 91 THR A O 1
ATOM 683 N N . TYR A 1 92 ? 23.419 -8.124 -39.028 1.00 64.69 92 TYR A N 1
ATOM 684 C CA . TYR A 1 92 ? 22.991 -7.786 -37.674 1.00 64.69 92 TYR A CA 1
ATOM 685 C C . TYR A 1 92 ? 22.797 -9.062 -36.851 1.00 64.69 92 TYR A C 1
ATOM 687 O O . TYR A 1 92 ? 22.175 -10.025 -37.302 1.00 64.69 92 TYR A O 1
ATOM 695 N N . THR A 1 93 ? 23.356 -9.085 -35.650 1.00 73.31 93 THR A N 1
ATOM 696 C CA . THR A 1 93 ? 23.137 -10.139 -34.663 1.00 73.31 93 THR A CA 1
ATOM 697 C C . THR A 1 93 ? 23.071 -9.463 -33.308 1.00 73.31 93 THR A C 1
ATOM 699 O O . THR A 1 93 ? 24.023 -8.800 -32.912 1.00 73.31 93 THR A O 1
ATOM 702 N N . GLU A 1 94 ? 21.935 -9.619 -32.640 1.00 73.56 94 GLU A N 1
ATOM 703 C CA . GLU A 1 94 ? 21.677 -9.059 -31.316 1.00 73.56 94 GLU A CA 1
ATOM 704 C C . GLU A 1 94 ? 22.696 -9.585 -30.298 1.00 73.56 94 GLU A C 1
ATOM 706 O O . GLU A 1 94 ? 22.941 -10.803 -30.228 1.00 73.56 94 GLU A O 1
ATOM 711 N N . SER A 1 95 ? 23.302 -8.682 -29.523 1.00 78.69 95 SER A N 1
ATOM 712 C CA . SER A 1 95 ? 24.284 -9.083 -28.520 1.00 78.69 95 SER A CA 1
ATOM 713 C C . SER A 1 95 ? 23.639 -9.788 -27.327 1.00 78.69 95 SER A C 1
ATOM 715 O O . SER A 1 95 ? 22.430 -9.737 -27.099 1.00 78.69 95 SER A O 1
ATOM 717 N N . GLN A 1 96 ? 24.477 -10.437 -26.518 1.00 83.00 96 GLN A N 1
ATOM 718 C CA . GLN A 1 96 ? 24.023 -11.023 -25.261 1.00 83.00 96 GLN A CA 1
ATOM 719 C C . GLN A 1 96 ? 23.488 -9.959 -24.293 1.00 83.00 96 GLN A C 1
ATOM 721 O O . GLN A 1 96 ? 22.520 -10.212 -23.594 1.00 83.00 96 GLN A O 1
ATOM 726 N N . ALA A 1 97 ? 24.055 -8.752 -24.301 1.00 75.12 97 ALA A N 1
ATOM 727 C CA . ALA A 1 97 ? 23.660 -7.702 -23.373 1.00 75.12 97 ALA A CA 1
ATOM 728 C C . ALA A 1 97 ? 22.230 -7.197 -23.657 1.00 75.12 97 ALA A C 1
ATOM 730 O O . ALA A 1 97 ? 21.476 -6.935 -22.722 1.00 75.12 97 ALA A O 1
ATOM 731 N N . VAL A 1 98 ? 21.831 -7.094 -24.932 1.00 72.94 98 VAL A N 1
ATOM 732 C CA . VAL A 1 98 ? 20.449 -6.740 -25.311 1.00 72.94 98 VAL A CA 1
ATOM 733 C C . VAL A 1 98 ? 19.479 -7.862 -24.941 1.00 72.94 98 VAL A C 1
ATOM 735 O O . VAL A 1 98 ? 18.408 -7.587 -24.401 1.00 72.94 98 VAL A O 1
ATOM 738 N N . LYS A 1 99 ? 19.878 -9.126 -25.126 1.00 81.38 99 LYS A N 1
ATOM 739 C CA . LYS A 1 99 ? 19.074 -10.285 -24.708 1.00 81.38 99 LYS A CA 1
ATOM 740 C C . LYS A 1 99 ? 18.856 -10.322 -23.202 1.00 81.38 99 LYS A C 1
ATOM 742 O O . LYS A 1 99 ? 17.716 -10.462 -22.772 1.00 81.38 99 LYS A O 1
ATOM 747 N N . ASP A 1 100 ? 19.912 -10.126 -22.418 1.00 81.19 100 ASP A N 1
ATOM 748 C CA . ASP A 1 100 ? 19.839 -10.097 -20.956 1.00 81.19 100 ASP A CA 1
ATOM 749 C C . ASP A 1 100 ? 18.922 -8.953 -20.479 1.00 81.19 100 ASP A C 1
ATOM 751 O O . ASP A 1 100 ? 18.082 -9.143 -19.600 1.00 81.19 100 ASP A O 1
ATOM 755 N N . SER A 1 101 ? 19.023 -7.771 -21.101 1.00 71.19 101 SER A N 1
ATOM 756 C CA . SER A 1 101 ? 18.122 -6.641 -20.825 1.00 71.19 101 SER A CA 1
ATOM 757 C C . SER A 1 101 ? 16.668 -6.943 -21.219 1.00 71.19 101 SER A C 1
ATOM 759 O O . SER A 1 101 ? 15.751 -6.602 -20.475 1.00 71.19 101 SER A O 1
ATOM 761 N N . SER A 1 102 ? 16.435 -7.628 -22.344 1.00 73.31 102 SER A N 1
ATOM 762 C CA . SER A 1 102 ? 15.097 -8.070 -22.764 1.00 73.31 102 SER A CA 1
ATOM 763 C C . SER A 1 102 ? 14.499 -9.092 -21.793 1.00 73.31 102 SER A C 1
ATOM 765 O O . SER A 1 102 ? 13.309 -9.041 -21.484 1.00 73.31 102 SER A O 1
ATOM 767 N N . GLU A 1 103 ? 15.312 -10.014 -21.279 1.00 85.00 103 GLU A N 1
ATOM 768 C CA . GLU A 1 103 ? 14.897 -10.967 -20.249 1.00 85.00 103 GLU A CA 1
ATOM 769 C C . GLU A 1 103 ? 14.572 -10.276 -18.922 1.00 85.00 103 GLU A C 1
ATOM 771 O O . GLU A 1 103 ? 13.584 -10.637 -18.281 1.00 85.00 103 GLU A O 1
ATOM 776 N N . ALA A 1 104 ? 15.334 -9.248 -18.539 1.00 81.69 104 ALA A N 1
ATOM 777 C CA . ALA A 1 104 ? 15.042 -8.447 -17.354 1.00 81.69 104 ALA A CA 1
ATOM 778 C C . ALA A 1 104 ? 13.678 -7.741 -17.457 1.00 81.69 104 ALA A C 1
ATOM 780 O O . ALA A 1 104 ? 12.896 -7.807 -16.510 1.00 81.69 104 ALA A O 1
ATOM 781 N N . VAL A 1 105 ? 13.347 -7.155 -18.617 1.00 78.50 105 VAL A N 1
ATOM 782 C CA . VAL A 1 105 ? 12.016 -6.564 -18.873 1.00 78.50 105 VAL A CA 1
ATOM 783 C C . VAL A 1 105 ? 10.914 -7.622 -18.766 1.00 78.50 105 VAL A C 1
ATOM 785 O O . VAL A 1 105 ? 9.916 -7.399 -18.089 1.00 78.50 105 VAL A O 1
ATOM 788 N N . LYS A 1 106 ? 11.100 -8.805 -19.366 1.00 82.06 106 LYS A N 1
ATOM 789 C CA . LYS A 1 106 ? 10.114 -9.900 -19.272 1.00 82.06 106 LYS A CA 1
ATOM 790 C C . LYS A 1 106 ? 9.891 -10.355 -17.835 1.00 82.06 106 LYS A C 1
ATOM 792 O O . LYS A 1 106 ? 8.764 -10.656 -17.456 1.00 82.06 106 LYS A O 1
ATOM 797 N N . LYS A 1 107 ? 10.960 -10.438 -17.041 1.00 91.12 107 LYS A N 1
ATOM 798 C CA . LYS A 1 107 ? 10.858 -10.801 -15.627 1.00 91.12 107 LYS A CA 1
ATOM 799 C C . LYS A 1 107 ? 10.081 -9.739 -14.851 1.00 91.12 107 LYS A C 1
ATOM 801 O O . LYS A 1 107 ? 9.167 -10.090 -14.114 1.00 91.12 107 LYS A O 1
ATOM 806 N N . TRP A 1 108 ? 10.402 -8.466 -15.074 1.00 87.56 108 TRP A N 1
ATOM 807 C CA . TRP A 1 108 ? 9.663 -7.347 -14.500 1.00 87.56 108 TRP A CA 1
ATOM 808 C C . TRP A 1 108 ? 8.166 -7.427 -14.835 1.00 87.56 108 TRP A C 1
ATOM 810 O O . TRP A 1 108 ? 7.351 -7.388 -13.926 1.00 87.56 108 TRP A O 1
ATOM 820 N N . GLU A 1 109 ? 7.781 -7.667 -16.093 1.00 80.62 109 GLU A N 1
ATOM 821 C CA . GLU A 1 109 ? 6.363 -7.800 -16.477 1.00 80.62 109 GLU A CA 1
ATOM 822 C C . GLU A 1 109 ? 5.618 -8.915 -15.719 1.00 80.62 109 GLU A C 1
ATOM 824 O O . GLU A 1 109 ? 4.420 -8.790 -15.448 1.00 80.62 109 GLU A O 1
ATOM 829 N N . VAL A 1 110 ? 6.311 -10.010 -15.385 1.00 91.81 110 VAL A N 1
ATOM 830 C CA . VAL A 1 110 ? 5.751 -11.140 -14.626 1.00 91.81 110 VAL A CA 1
ATOM 831 C C . VAL A 1 110 ? 5.589 -10.799 -13.145 1.00 91.81 110 VAL A C 1
ATOM 833 O O . VAL A 1 110 ? 4.588 -11.186 -12.543 1.00 91.81 110 VAL A O 1
ATOM 836 N N . ASP A 1 111 ? 6.526 -10.043 -12.574 1.00 88.81 111 ASP A N 1
ATOM 837 C CA . ASP A 1 111 ? 6.555 -9.671 -11.153 1.00 88.81 111 ASP A CA 1
ATOM 838 C C . ASP A 1 111 ? 5.604 -8.496 -10.819 1.00 88.81 111 ASP A C 1
ATOM 840 O O . ASP A 1 111 ? 5.721 -7.851 -9.775 1.00 88.81 111 ASP A O 1
ATOM 844 N N . LYS A 1 112 ? 4.621 -8.222 -11.688 1.00 87.00 112 LYS A N 1
ATOM 845 C CA . LYS A 1 112 ? 3.651 -7.138 -11.521 1.00 87.00 112 LYS A CA 1
ATOM 846 C C . LYS A 1 112 ? 2.863 -7.262 -10.207 1.00 87.00 112 LYS A C 1
ATOM 848 O O . LYS A 1 112 ? 2.153 -8.256 -10.016 1.00 87.00 112 LYS A O 1
ATOM 853 N N . PRO A 1 113 ? 2.883 -6.228 -9.341 1.00 88.56 113 PRO A N 1
ATOM 854 C CA . PRO A 1 113 ? 2.073 -6.209 -8.133 1.00 88.56 113 PRO A CA 1
ATOM 855 C C . PRO A 1 113 ? 0.582 -6.343 -8.466 1.00 88.56 113 PRO A C 1
ATOM 857 O O . PRO A 1 113 ? 0.055 -5.647 -9.339 1.00 88.56 113 PRO A O 1
ATOM 860 N N . GLY A 1 114 ? -0.096 -7.255 -7.767 1.00 87.75 114 GLY A N 1
ATOM 861 C CA . GLY A 1 114 ? -1.549 -7.410 -7.843 1.00 87.75 114 GLY A CA 1
ATOM 862 C C . GLY A 1 114 ? -2.299 -6.300 -7.102 1.00 87.75 114 GLY A C 1
ATOM 863 O O . GLY A 1 114 ? -1.694 -5.419 -6.502 1.00 87.75 114 GLY A O 1
ATOM 864 N N . GLU A 1 115 ? -3.631 -6.356 -7.117 1.00 88.88 115 GLU A N 1
ATOM 865 C CA . GLU A 1 115 ? -4.468 -5.413 -6.365 1.00 88.88 115 GLU A CA 1
ATOM 866 C C . GLU A 1 115 ? -4.255 -5.538 -4.849 1.00 88.88 115 GLU A C 1
ATOM 868 O O . GLU A 1 115 ? -4.111 -6.645 -4.316 1.00 88.88 115 GLU A O 1
ATOM 873 N N . TYR A 1 116 ? -4.287 -4.399 -4.149 1.00 89.44 116 TYR A N 1
ATOM 874 C CA . TYR A 1 116 ? -4.259 -4.370 -2.691 1.00 89.44 116 TYR A CA 1
ATOM 875 C C . TYR A 1 116 ? -5.477 -5.095 -2.113 1.00 89.44 116 TYR A C 1
ATOM 877 O O . TYR A 1 116 ? -6.623 -4.745 -2.397 1.00 89.44 116 TYR A O 1
ATOM 885 N N . LYS A 1 117 ? -5.224 -6.086 -1.259 1.00 85.00 117 LYS A N 1
ATOM 886 C CA . LYS A 1 117 ? -6.245 -6.763 -0.458 1.00 85.00 117 LYS A CA 1
ATOM 887 C C . LYS A 1 117 ? -6.059 -6.296 0.977 1.00 85.00 117 LYS A C 1
ATOM 889 O O . LYS A 1 117 ? -5.073 -6.681 1.593 1.00 85.00 117 LYS A O 1
ATOM 894 N N . GLY A 1 118 ? -6.962 -5.449 1.471 1.00 89.25 118 GLY A N 1
ATOM 895 C CA . GLY A 1 118 ? -6.863 -4.862 2.810 1.00 89.25 118 GLY A CA 1
ATOM 896 C C . GLY A 1 118 ? -6.701 -5.918 3.895 1.00 89.25 118 GLY A C 1
ATOM 897 O O . GLY A 1 118 ? -7.654 -6.633 4.207 1.00 89.25 118 GLY A O 1
ATOM 898 N N . SER A 1 119 ? -5.502 -6.024 4.471 1.00 88.44 119 SER A N 1
ATOM 899 C CA . SER A 1 119 ? -5.160 -7.060 5.456 1.00 88.44 119 SER A CA 1
ATOM 900 C C . SER A 1 119 ? -6.008 -6.965 6.724 1.00 88.44 119 SER A C 1
ATOM 902 O O . SER A 1 119 ? -6.221 -7.964 7.409 1.00 88.44 119 SER A O 1
ATOM 904 N N . TYR A 1 120 ? -6.511 -5.765 7.028 1.00 92.31 120 TYR A N 1
ATOM 905 C CA . TYR A 1 120 ? -7.343 -5.498 8.201 1.00 92.31 120 TYR A CA 1
ATOM 906 C C . TYR A 1 120 ? -8.809 -5.254 7.845 1.00 92.31 120 TYR A C 1
ATOM 908 O O . TYR A 1 120 ? -9.613 -5.043 8.751 1.00 92.31 120 TYR A O 1
ATOM 916 N N . GLN A 1 121 ? -9.182 -5.317 6.563 1.00 91.94 121 GLN A N 1
ATOM 917 C CA . GLN A 1 121 ? -10.527 -4.972 6.101 1.00 91.94 121 GLN A CA 1
ATOM 918 C C . GLN A 1 121 ? -11.612 -5.804 6.802 1.00 91.94 121 GLN A C 1
ATOM 920 O O . GLN A 1 121 ? -12.586 -5.252 7.299 1.00 91.94 121 GLN A O 1
ATOM 925 N N . GLU A 1 122 ? -11.408 -7.115 6.941 1.00 94.12 122 GLU A N 1
ATOM 926 C CA . GLU A 1 122 ? -12.361 -7.999 7.626 1.00 94.12 122 GLU A CA 1
ATOM 927 C C . GLU A 1 122 ? -12.522 -7.652 9.118 1.00 94.12 122 GLU A C 1
ATOM 929 O O . GLU A 1 122 ? -13.633 -7.661 9.657 1.00 94.12 122 GLU A O 1
ATOM 934 N N . GLN A 1 123 ? -11.424 -7.297 9.791 1.00 95.38 123 GLN A N 1
ATOM 935 C CA . GLN A 1 123 ? -11.445 -6.890 11.200 1.00 95.38 123 GLN A CA 1
ATOM 936 C C . GLN A 1 123 ? -12.135 -5.533 11.369 1.00 95.38 123 GLN A C 1
ATOM 938 O O . GLN A 1 123 ? -12.929 -5.353 12.294 1.00 95.38 123 GLN A O 1
ATOM 943 N N . ILE A 1 124 ? -11.867 -4.598 10.451 1.00 95.88 124 ILE A N 1
ATOM 944 C CA . ILE A 1 124 ? -12.523 -3.291 10.377 1.00 95.88 124 ILE A CA 1
ATOM 945 C C . ILE A 1 124 ? -14.029 -3.481 10.201 1.00 95.88 124 ILE A C 1
ATOM 947 O O . ILE A 1 124 ? -14.796 -2.901 10.966 1.00 95.88 124 ILE A O 1
ATOM 951 N N . ASP A 1 125 ? -14.457 -4.311 9.251 1.00 95.31 125 ASP A N 1
ATOM 952 C CA . ASP A 1 125 ? -15.872 -4.542 8.952 1.00 95.31 125 ASP A CA 1
ATOM 953 C C . ASP A 1 125 ? -16.596 -5.221 10.118 1.00 95.31 125 ASP A C 1
ATOM 955 O O . ASP A 1 125 ? -17.703 -4.820 10.490 1.00 95.31 125 ASP A O 1
ATOM 959 N N . THR A 1 126 ? -15.949 -6.200 10.753 1.00 95.88 126 THR A N 1
ATOM 960 C CA . THR A 1 126 ? -16.484 -6.892 11.933 1.00 95.88 126 THR A CA 1
ATOM 961 C C . THR A 1 126 ? -16.687 -5.924 13.097 1.00 95.88 126 THR A C 1
ATOM 963 O O . THR A 1 126 ? -17.780 -5.853 13.665 1.00 95.88 126 THR A O 1
ATOM 96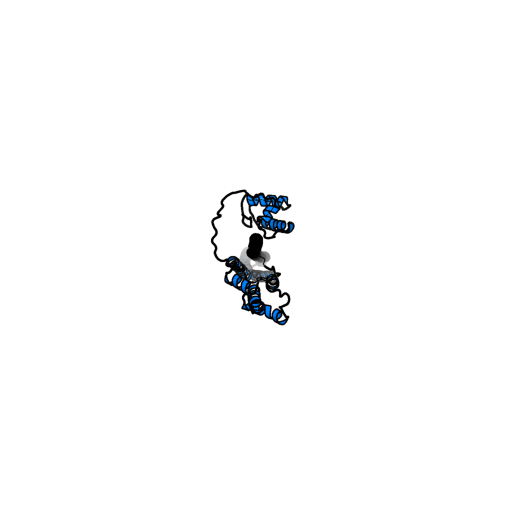6 N N . LEU A 1 127 ? -15.663 -5.135 13.432 1.00 95.19 127 LEU A N 1
ATOM 967 C CA . LEU A 1 127 ? -15.732 -4.184 14.539 1.00 95.19 127 LEU A CA 1
ATOM 968 C C . LEU A 1 127 ? -16.695 -3.030 14.237 1.00 95.19 127 LEU A C 1
ATOM 970 O O . LEU A 1 127 ? -17.441 -2.594 15.112 1.00 95.19 127 LEU A O 1
ATOM 974 N N . LEU A 1 128 ? -16.738 -2.560 12.989 1.00 95.75 128 LEU A N 1
ATOM 975 C CA . LEU A 1 128 ? -17.695 -1.551 12.551 1.00 95.75 128 LEU A CA 1
ATOM 976 C C . LEU A 1 128 ? -19.134 -2.056 12.703 1.00 95.75 128 LEU A C 1
ATOM 978 O O . LEU A 1 128 ? -19.983 -1.329 13.215 1.00 95.75 128 LEU A O 1
ATOM 982 N N . ASN A 1 129 ? -19.405 -3.303 12.314 1.00 95.12 129 ASN A N 1
ATOM 983 C CA . ASN A 1 129 ? -20.709 -3.931 12.502 1.00 95.12 129 ASN A CA 1
ATOM 984 C C . ASN A 1 129 ? -21.065 -4.030 13.995 1.00 95.12 129 ASN A C 1
ATOM 986 O O . ASN A 1 129 ? -22.152 -3.610 14.388 1.00 95.12 129 ASN A O 1
ATOM 990 N N . GLN A 1 130 ? -20.129 -4.470 14.841 1.00 93.25 130 GLN A N 1
ATOM 991 C CA . GLN A 1 130 ? -20.321 -4.506 16.295 1.00 93.25 130 GLN A CA 1
ATOM 992 C C . GLN A 1 130 ? -20.637 -3.121 16.885 1.00 93.25 130 GLN A C 1
ATOM 994 O O . GLN A 1 130 ? -21.492 -3.006 17.762 1.00 93.25 130 GLN A O 1
ATOM 999 N N . ILE A 1 131 ? -19.997 -2.057 16.396 1.00 93.19 131 ILE A N 1
ATOM 1000 C CA . ILE A 1 131 ? -20.261 -0.685 16.854 1.00 93.19 131 ILE A CA 1
ATOM 1001 C C . ILE A 1 131 ? -21.635 -0.190 16.379 1.00 93.19 131 ILE A C 1
ATOM 1003 O O . ILE A 1 131 ? -22.342 0.475 17.136 1.00 93.19 131 ILE A O 1
ATOM 1007 N N . LEU A 1 132 ? -22.011 -0.479 15.130 1.00 93.19 132 LEU A N 1
ATOM 1008 C CA . LEU A 1 132 ? -23.257 0.006 14.526 1.00 93.19 132 LEU A CA 1
ATOM 1009 C C . LEU A 1 132 ? -24.493 -0.748 15.028 1.00 93.19 132 LEU A C 1
ATOM 1011 O O . LEU A 1 132 ? -25.533 -0.130 15.252 1.00 93.19 132 LEU A O 1
ATOM 1015 N N . ASN A 1 133 ? -24.371 -2.063 15.207 1.00 93.44 133 ASN A N 1
ATOM 1016 C CA . ASN A 1 133 ? -25.467 -2.962 15.569 1.00 93.44 133 ASN A CA 1
ATOM 1017 C C . ASN A 1 133 ? -25.377 -3.479 17.012 1.00 93.44 133 ASN A C 1
ATOM 1019 O O . ASN A 1 133 ? -26.188 -4.311 17.414 1.00 93.44 133 ASN A O 1
ATOM 1023 N N . GLY A 1 134 ? -24.406 -3.003 17.793 1.00 86.81 134 GLY A N 1
ATOM 1024 C CA . GLY A 1 134 ? -24.232 -3.386 19.189 1.00 86.81 134 GLY A CA 1
ATOM 1025 C C . GLY A 1 134 ? -25.427 -3.008 20.064 1.00 86.81 134 GLY A C 1
ATOM 1026 O O . GLY A 1 134 ? -26.135 -2.028 19.810 1.00 86.81 134 GLY A O 1
ATOM 1027 N N . GLU A 1 135 ? -25.638 -3.786 21.124 1.00 86.19 135 GLU A N 1
ATOM 1028 C CA . GLU A 1 135 ? -26.730 -3.549 22.063 1.00 86.19 135 GLU A CA 1
ATOM 1029 C C . GLU A 1 135 ? -26.607 -2.172 22.724 1.00 86.19 135 GLU A C 1
ATOM 1031 O O . GLU A 1 135 ? -25.532 -1.734 23.145 1.00 86.19 135 GLU A O 1
ATOM 1036 N N . LYS A 1 136 ? -27.741 -1.472 22.804 1.00 89.94 136 LYS A N 1
ATOM 1037 C CA . LYS A 1 136 ? -27.836 -0.202 23.523 1.00 89.94 136 LYS A CA 1
ATOM 1038 C C . LYS A 1 136 ? -27.785 -0.471 25.021 1.00 89.94 136 LYS A C 1
ATOM 1040 O O . LYS A 1 136 ? -28.256 -1.506 25.483 1.00 89.94 136 LYS A O 1
ATOM 1045 N N . PHE A 1 137 ? -27.284 0.503 25.776 1.00 93.56 137 PHE A N 1
ATOM 1046 C CA . PHE A 1 137 ? -27.249 0.410 27.230 1.00 93.56 137 PHE A CA 1
ATOM 1047 C C . PHE A 1 137 ? -28.626 0.060 27.814 1.00 93.56 137 PHE A C 1
ATOM 1049 O O . PHE A 1 137 ? -29.617 0.748 27.561 1.00 93.56 137 PHE A O 1
ATOM 1056 N N . SER A 1 138 ? -28.644 -0.989 28.628 1.00 90.38 138 SER A N 1
ATOM 1057 C CA . SER A 1 138 ? -29.776 -1.430 29.431 1.00 90.38 138 SER A CA 1
ATOM 1058 C C . SER A 1 138 ? -29.250 -1.826 30.807 1.00 90.38 138 SER A C 1
ATOM 1060 O O . SER A 1 138 ? -28.164 -2.396 30.911 1.00 90.38 138 SER A O 1
ATOM 1062 N N . TYR A 1 139 ? -29.996 -1.504 31.861 1.00 91.19 139 TYR A N 1
ATOM 1063 C CA . TYR A 1 139 ? -29.608 -1.809 33.233 1.00 91.19 139 TYR A CA 1
ATOM 1064 C C . TYR A 1 139 ? -30.758 -2.492 33.965 1.00 91.19 139 TYR A C 1
ATOM 1066 O O . TYR A 1 139 ? -31.827 -1.905 34.128 1.00 91.19 139 TYR A O 1
ATOM 1074 N N . ASP A 1 140 ? -30.520 -3.724 34.411 1.00 91.19 140 ASP A N 1
ATOM 1075 C CA . ASP A 1 140 ? -31.421 -4.460 35.294 1.00 91.19 140 ASP A CA 1
ATOM 1076 C C . ASP A 1 140 ? -30.793 -4.561 36.685 1.00 91.19 140 ASP A C 1
ATOM 1078 O O . ASP A 1 140 ? -29.847 -5.312 36.921 1.00 91.19 140 ASP A O 1
ATOM 1082 N N . VAL A 1 141 ? -31.368 -3.798 37.612 1.00 89.38 141 VAL A N 1
ATOM 1083 C CA . VAL A 1 141 ? -31.005 -3.771 39.032 1.00 89.38 141 VAL A CA 1
ATOM 1084 C C . VAL A 1 141 ? -31.027 -5.163 39.661 1.00 89.38 141 VAL A C 1
ATOM 1086 O O . VAL A 1 141 ? -30.169 -5.478 40.480 1.00 89.38 141 VAL A O 1
ATOM 1089 N N . ASN A 1 142 ? -31.987 -6.016 39.296 1.00 86.00 142 ASN A N 1
ATOM 1090 C CA . ASN A 1 142 ? -32.141 -7.326 39.931 1.00 86.00 142 ASN A CA 1
ATOM 1091 C C . ASN A 1 142 ? -31.127 -8.347 39.407 1.00 86.00 142 ASN A C 1
ATOM 1093 O O . ASN A 1 142 ? -30.789 -9.294 40.119 1.00 86.00 142 ASN A O 1
ATOM 1097 N N . ALA A 1 143 ? -30.633 -8.149 38.185 1.00 90.31 143 ALA A N 1
ATOM 1098 C CA . ALA A 1 143 ? -29.554 -8.946 37.613 1.00 90.31 143 ALA A CA 1
ATOM 1099 C C . ALA A 1 143 ? -28.167 -8.528 38.143 1.00 90.31 143 ALA A C 1
ATOM 1101 O O . ALA A 1 143 ? -27.207 -9.290 38.024 1.00 90.31 143 ALA A O 1
ATOM 1102 N N . ASP A 1 144 ? -28.046 -7.341 38.747 1.00 90.00 144 ASP A N 1
ATOM 1103 C CA . ASP A 1 144 ? -26.789 -6.824 39.281 1.00 90.00 144 ASP A CA 1
ATOM 1104 C C . ASP A 1 144 ? -26.404 -7.534 40.596 1.00 90.00 144 ASP A C 1
ATOM 1106 O O . ASP A 1 144 ? -27.066 -7.433 41.634 1.00 90.00 144 ASP A O 1
ATOM 1110 N N . ALA A 1 145 ? -25.293 -8.273 40.559 1.00 90.62 145 ALA A N 1
ATOM 1111 C CA . ALA A 1 145 ? -24.774 -9.002 41.715 1.00 90.62 145 ALA A CA 1
ATOM 1112 C C . ALA A 1 145 ? -24.413 -8.076 42.890 1.00 90.62 145 ALA A C 1
ATOM 1114 O O . ALA A 1 145 ? -24.606 -8.445 44.051 1.00 90.62 145 ALA A O 1
ATOM 1115 N N . LEU A 1 146 ? -23.916 -6.869 42.602 1.00 90.00 146 LEU A N 1
ATOM 1116 C CA . LEU A 1 146 ? -23.523 -5.902 43.618 1.00 90.00 146 LEU A CA 1
ATOM 1117 C C . LEU A 1 146 ? -24.759 -5.287 44.286 1.00 90.00 146 LEU A C 1
ATOM 1119 O O . LEU A 1 146 ? -24.780 -5.140 45.509 1.00 90.00 146 LEU A O 1
ATOM 1123 N N . TYR A 1 147 ? -25.819 -5.013 43.519 1.00 91.44 147 TYR A N 1
ATOM 1124 C CA . TYR A 1 147 ? -27.104 -4.598 44.086 1.00 91.44 147 TYR A CA 1
ATOM 1125 C C . TYR A 1 147 ? -27.682 -5.664 45.021 1.00 91.44 147 TYR A C 1
ATOM 1127 O O . TYR A 1 147 ? -28.062 -5.342 46.147 1.00 91.44 147 TYR A O 1
ATOM 1135 N N . ASN A 1 148 ? -27.699 -6.933 44.601 1.00 91.19 148 ASN A N 1
ATOM 1136 C CA . ASN A 1 148 ? -28.196 -8.032 45.434 1.00 91.19 148 ASN A CA 1
ATOM 1137 C C . ASN A 1 148 ? -27.403 -8.163 46.747 1.00 91.19 148 ASN A C 1
ATOM 1139 O O . ASN A 1 148 ? -27.990 -8.316 47.818 1.00 91.19 148 ASN A O 1
ATOM 1143 N N . GLN A 1 149 ? -26.079 -7.991 46.695 1.00 92.75 149 GLN A N 1
ATOM 1144 C CA . GLN A 1 149 ? -25.235 -7.978 47.890 1.00 92.75 149 GLN A CA 1
ATOM 1145 C C . GLN A 1 149 ? -25.570 -6.811 48.835 1.00 92.75 149 GLN A C 1
ATOM 1147 O O . GLN A 1 149 ? -25.636 -6.998 50.055 1.00 92.75 149 GLN A O 1
ATOM 1152 N N . TYR A 1 150 ? -25.777 -5.603 48.299 1.00 90.62 150 TYR A N 1
ATOM 1153 C CA . TYR A 1 150 ? -26.205 -4.461 49.106 1.00 90.62 150 TYR A CA 1
ATOM 1154 C C . TYR A 1 150 ? -27.591 -4.702 49.701 1.00 90.62 150 TYR A C 1
ATOM 1156 O O . TYR A 1 150 ? -27.765 -4.538 50.906 1.00 90.62 150 TYR A O 1
ATOM 1164 N N . LYS A 1 151 ? -28.551 -5.164 48.901 1.00 91.69 151 LYS A N 1
ATOM 1165 C CA . LYS A 1 151 ? -29.912 -5.486 49.334 1.00 91.69 151 LYS A CA 1
ATOM 1166 C C . LYS A 1 151 ? -29.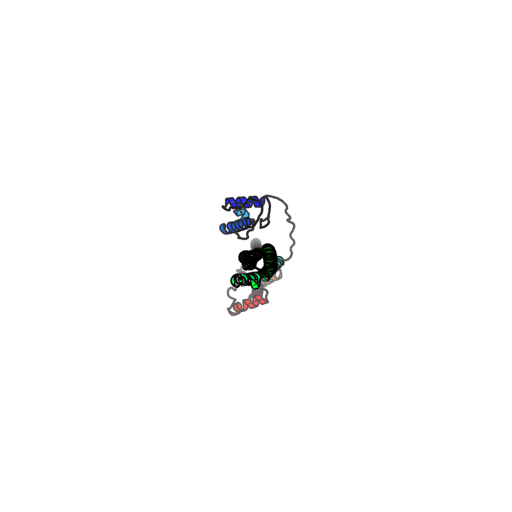921 -6.424 50.539 1.00 91.69 151 LYS A C 1
ATOM 1168 O O . LYS A 1 151 ? -30.519 -6.084 51.559 1.00 91.69 151 LYS A O 1
ATOM 1173 N N . ASP A 1 152 ? -29.203 -7.543 50.474 1.00 92.75 152 ASP A N 1
ATOM 1174 C CA . ASP A 1 152 ? -29.135 -8.503 51.582 1.00 92.75 152 ASP A CA 1
ATOM 1175 C C . ASP A 1 152 ? -28.510 -7.888 52.841 1.00 92.75 152 ASP A C 1
ATOM 1177 O O . ASP A 1 152 ? -28.997 -8.086 53.960 1.00 92.75 152 ASP A O 1
ATOM 1181 N N . LYS A 1 153 ? -27.453 -7.086 52.668 1.00 93.19 153 LYS A N 1
ATOM 1182 C CA . LYS A 1 153 ? -26.793 -6.375 53.768 1.00 93.19 153 LYS A CA 1
ATOM 1183 C C . LYS A 1 153 ? -27.736 -5.375 54.444 1.00 93.19 153 LYS A C 1
ATOM 1185 O O . LYS A 1 153 ? -27.846 -5.398 55.669 1.00 93.19 153 LYS A O 1
ATOM 1190 N N . TYR A 1 154 ? -28.408 -4.522 53.672 1.00 91.69 154 TYR A N 1
ATOM 1191 C CA . TYR A 1 154 ? -29.308 -3.485 54.184 1.00 91.69 154 TYR A CA 1
ATOM 1192 C C . TYR A 1 154 ? -30.556 -4.081 54.837 1.00 91.69 154 TYR A C 1
ATOM 1194 O O . TYR A 1 154 ? -30.962 -3.615 55.898 1.00 91.69 154 TYR A O 1
ATOM 1202 N N . ILE A 1 155 ? -31.112 -5.166 54.286 1.00 91.81 155 ILE A N 1
ATOM 1203 C CA . ILE A 1 155 ? -32.227 -5.892 54.911 1.00 91.81 155 ILE A CA 1
ATOM 1204 C C . ILE A 1 155 ? -31.802 -6.459 56.268 1.00 91.81 155 ILE A C 1
ATOM 1206 O O . ILE A 1 155 ? -32.509 -6.266 57.258 1.00 91.81 155 ILE A O 1
ATOM 1210 N N . LYS A 1 156 ? -30.639 -7.119 56.339 1.00 94.12 156 LYS A N 1
ATOM 1211 C CA . LYS A 1 156 ? -30.131 -7.704 57.587 1.00 94.12 156 LYS A CA 1
ATOM 1212 C C . LYS A 1 156 ? -29.842 -6.635 58.644 1.00 94.12 156 LYS A C 1
ATOM 1214 O O . LYS A 1 156 ? -30.212 -6.804 59.803 1.00 94.12 156 LYS A O 1
ATOM 1219 N N . GLN A 1 157 ? -29.211 -5.529 58.249 1.00 93.25 157 GLN A N 1
ATOM 1220 C CA . GLN A 1 157 ? -28.915 -4.409 59.147 1.00 93.25 157 GLN A CA 1
ATOM 1221 C C . GLN A 1 157 ? -30.182 -3.700 59.618 1.00 93.25 157 GLN A C 1
ATOM 1223 O O . GLN A 1 157 ? -30.312 -3.428 60.808 1.00 93.25 157 GLN A O 1
ATOM 1228 N N . GLY A 1 158 ? -31.141 -3.472 58.720 1.00 93.50 158 GLY A N 1
ATOM 1229 C CA . GLY A 1 158 ? -32.432 -2.902 59.075 1.00 93.50 158 GLY A CA 1
ATOM 1230 C C . GLY A 1 158 ? -33.181 -3.775 60.079 1.00 93.50 158 GLY A C 1
ATOM 1231 O O . GLY A 1 158 ? -33.715 -3.253 61.053 1.00 93.50 158 GLY A O 1
ATOM 1232 N N . GLN A 1 159 ? -33.223 -5.097 59.873 1.00 92.12 159 GLN A N 1
ATOM 1233 C CA . GLN A 1 159 ? -33.882 -6.025 60.805 1.00 92.12 159 GLN A CA 1
ATOM 1234 C C . GLN A 1 159 ? -33.250 -5.970 62.197 1.00 92.12 159 GLN A C 1
ATOM 1236 O O . GLN A 1 159 ? -33.965 -5.940 63.197 1.00 92.12 159 GLN A O 1
ATOM 1241 N N . GLN A 1 160 ? -31.919 -5.920 62.259 1.00 93.38 160 GLN A N 1
ATOM 1242 C CA . GLN A 1 160 ? -31.193 -5.817 63.519 1.00 93.38 160 GLN A CA 1
ATOM 1243 C C . GLN A 1 160 ? -31.449 -4.469 64.209 1.00 93.38 160 GLN A C 1
ATOM 1245 O O . GLN A 1 160 ? -31.825 -4.444 65.376 1.00 93.38 160 GLN A O 1
ATOM 1250 N N . ALA A 1 161 ? -31.382 -3.358 63.471 1.00 92.19 161 ALA A N 1
ATOM 1251 C CA . ALA A 1 161 ? -31.680 -2.027 64.000 1.00 92.19 161 ALA A CA 1
ATOM 1252 C C . ALA A 1 161 ? -33.134 -1.889 64.482 1.00 92.19 161 ALA A C 1
ATOM 1254 O O . ALA A 1 161 ? -33.394 -1.257 65.507 1.00 92.19 161 ALA A O 1
ATOM 1255 N N . MET A 1 162 ? -34.090 -2.505 63.779 1.00 91.25 162 MET A N 1
ATOM 1256 C CA . MET A 1 162 ? -35.485 -2.583 64.208 1.00 91.25 162 MET A CA 1
ATOM 1257 C C . MET A 1 162 ? -35.610 -3.327 65.542 1.00 91.25 162 MET A C 1
ATOM 1259 O O . MET A 1 162 ? -36.267 -2.822 66.450 1.00 91.25 162 MET A O 1
ATOM 1263 N N . GLN A 1 163 ? -34.965 -4.491 65.681 1.00 90.19 163 GLN A N 1
ATOM 1264 C CA . GLN A 1 163 ? -34.961 -5.268 66.926 1.00 90.19 163 GLN A CA 1
ATOM 1265 C C . GLN A 1 163 ? -34.326 -4.491 68.081 1.00 90.19 163 GLN A C 1
ATOM 1267 O O . GLN A 1 163 ? -34.909 -4.434 69.163 1.00 90.19 163 GLN A O 1
ATOM 1272 N N . ASP A 1 164 ? -33.187 -3.846 67.839 1.00 91.50 164 ASP A N 1
ATOM 1273 C CA . ASP A 1 164 ? -32.477 -3.055 68.842 1.00 91.50 164 ASP A CA 1
ATOM 1274 C C . ASP A 1 164 ? -33.323 -1.856 69.301 1.00 91.50 164 ASP A C 1
ATOM 1276 O O . ASP A 1 164 ? -33.492 -1.630 70.501 1.00 91.50 164 ASP A O 1
ATOM 1280 N N . THR A 1 165 ? -33.941 -1.134 68.359 1.00 88.75 165 THR A N 1
ATOM 1281 C CA . THR A 1 165 ? -34.812 0.019 68.650 1.00 88.75 165 THR A CA 1
ATOM 1282 C C . THR A 1 165 ? -36.072 -0.411 69.402 1.00 88.75 165 THR A C 1
ATOM 1284 O O . THR A 1 165 ? -36.468 0.230 70.376 1.00 88.75 165 THR A O 1
ATOM 1287 N N . MET A 1 166 ? -36.692 -1.525 68.997 1.00 86.44 166 MET A N 1
ATOM 1288 C CA . MET A 1 166 ? -37.853 -2.086 69.691 1.00 86.44 166 MET A CA 1
ATOM 1289 C C . MET A 1 166 ? -37.496 -2.569 71.097 1.00 86.44 166 MET A C 1
ATOM 1291 O O . MET A 1 166 ? -38.267 -2.328 72.022 1.00 86.44 166 MET A O 1
ATOM 1295 N N . GLY A 1 167 ? -36.338 -3.211 71.276 1.00 86.75 167 GLY A N 1
ATOM 1296 C CA . GLY A 1 167 ? -35.846 -3.668 72.575 1.00 86.75 167 GLY A CA 1
ATOM 1297 C C . GLY A 1 167 ? -35.569 -2.509 73.531 1.00 86.75 167 GLY A C 1
ATOM 1298 O O . GLY A 1 167 ? -36.001 -2.545 74.683 1.00 86.75 167 GLY A O 1
ATOM 1299 N N . GLN A 1 168 ? -34.933 -1.441 73.042 1.00 86.75 168 GLN A N 1
ATOM 1300 C CA . GLN A 1 168 ? -34.708 -0.213 73.810 1.00 86.75 168 GLN A CA 1
ATOM 1301 C C . GLN A 1 168 ? -36.026 0.476 74.181 1.00 86.75 168 GLN A C 1
ATOM 1303 O O . GLN A 1 168 ? -36.236 0.838 75.339 1.00 86.75 168 GLN A O 1
ATOM 1308 N N . ALA A 1 169 ? -36.948 0.614 73.227 1.00 83.19 169 ALA A N 1
ATOM 1309 C CA . ALA A 1 169 ? -38.253 1.215 73.477 1.00 83.19 169 ALA A CA 1
ATOM 1310 C C . ALA A 1 169 ? -39.103 0.376 74.450 1.00 83.19 169 ALA A C 1
ATOM 1312 O O . ALA A 1 169 ? -39.751 0.942 75.325 1.00 83.19 169 ALA A O 1
ATOM 1313 N N . ALA A 1 170 ? -39.064 -0.957 74.354 1.00 81.50 170 ALA A N 1
ATOM 1314 C CA . ALA A 1 170 ? -39.749 -1.862 75.279 1.00 81.50 170 ALA A CA 1
ATOM 1315 C C . ALA A 1 170 ? -39.149 -1.823 76.695 1.00 81.50 170 ALA A C 1
ATOM 1317 O O . ALA A 1 170 ? -39.882 -1.914 77.681 1.00 81.50 170 ALA A O 1
ATOM 1318 N N . ALA A 1 171 ? -37.828 -1.654 76.816 1.00 83.38 171 ALA A N 1
ATOM 1319 C CA . ALA A 1 171 ? -37.165 -1.466 78.104 1.00 83.38 171 ALA A CA 1
ATOM 1320 C C . ALA A 1 171 ? -37.619 -0.166 78.792 1.00 83.38 171 ALA A C 1
ATOM 1322 O O . ALA A 1 171 ? -37.848 -0.155 80.000 1.00 83.38 171 ALA A O 1
ATOM 1323 N N . LEU A 1 172 ? -37.826 0.907 78.020 1.00 82.00 172 LEU A N 1
ATOM 1324 C CA . LEU A 1 172 ? -38.340 2.187 78.519 1.00 82.00 172 LEU A CA 1
ATOM 1325 C C . LEU A 1 172 ? -39.826 2.130 78.914 1.00 82.00 172 LEU A C 1
ATOM 1327 O O . LEU A 1 172 ? -40.248 2.870 79.799 1.00 82.00 172 LEU A O 1
ATOM 1331 N N . THR A 1 173 ? -40.619 1.245 78.301 1.00 77.62 173 THR A N 1
ATOM 1332 C CA . THR A 1 173 ? -42.053 1.063 78.602 1.00 77.62 173 THR A CA 1
ATOM 1333 C C . THR A 1 173 ? -42.343 -0.049 79.617 1.00 77.62 173 THR A C 1
ATOM 1335 O O . THR A 1 173 ? -43.503 -0.416 79.807 1.00 77.62 173 THR A O 1
ATOM 1338 N N . GLY A 1 174 ? -41.320 -0.591 80.289 1.00 75.12 174 GLY A N 1
ATOM 1339 C CA . GLY A 1 174 ? -41.489 -1.594 81.349 1.00 75.12 174 GLY A CA 1
ATOM 1340 C C . GLY A 1 174 ? -41.802 -3.010 80.850 1.00 75.12 174 GLY A C 1
ATOM 1341 O O . GLY A 1 174 ? -42.476 -3.768 81.543 1.00 75.12 174 GLY A O 1
ATOM 1342 N N . GLY A 1 175 ? -41.341 -3.376 79.651 1.00 65.62 175 GLY A N 1
ATOM 1343 C CA . GLY A 1 175 ? -41.456 -4.729 79.090 1.00 65.62 175 GLY A CA 1
ATOM 1344 C C . GLY A 1 175 ? -42.696 -4.973 78.226 1.00 65.62 175 GLY A C 1
ATOM 1345 O O . GLY A 1 175 ? -42.800 -6.027 77.601 1.00 65.62 175 GLY A O 1
ATOM 1346 N N . TYR A 1 176 ? -43.612 -4.005 78.127 1.00 60.22 176 TYR A N 1
ATOM 1347 C CA . TYR A 1 176 ? -44.757 -4.085 77.219 1.00 60.22 176 TYR A CA 1
ATOM 1348 C C . TYR A 1 176 ? -44.405 -3.500 75.852 1.00 60.22 176 TYR A C 1
ATOM 1350 O O . TYR A 1 176 ? -44.047 -2.324 75.743 1.00 60.22 176 TYR A O 1
ATOM 1358 N N . GLY A 1 177 ? -44.545 -4.313 74.801 1.00 64.94 177 GLY A N 1
ATOM 1359 C CA . GLY A 1 177 ? -44.431 -3.854 73.419 1.00 64.94 177 GLY A CA 1
ATOM 1360 C C . GLY A 1 177 ? -45.465 -2.765 73.140 1.00 64.94 177 GLY A C 1
ATOM 1361 O O . GLY A 1 177 ? -46.665 -3.026 73.149 1.00 64.94 177 GLY A O 1
ATOM 1362 N N . SER A 1 178 ? -45.004 -1.533 72.930 1.00 73.06 178 SER A N 1
ATOM 1363 C CA . SER A 1 178 ? -45.876 -0.388 72.667 1.00 73.06 178 SER A CA 1
ATOM 1364 C C . SER A 1 178 ? -46.021 -0.130 71.163 1.00 73.06 178 SER A C 1
ATOM 1366 O O . SER A 1 178 ? -45.139 -0.457 70.360 1.00 73.06 178 SER A O 1
ATOM 1368 N N . SER A 1 179 ? -47.125 0.509 70.764 1.00 80.06 179 SER A N 1
ATOM 1369 C CA . SER A 1 179 ? -47.294 1.053 69.404 1.00 80.06 179 SER A CA 1
ATOM 1370 C C . SER A 1 179 ? -46.165 2.026 69.030 1.00 80.06 179 SER A C 1
ATOM 1372 O O . SER A 1 179 ? -45.807 2.167 67.863 1.00 80.06 179 SER A O 1
ATOM 1374 N N . TYR A 1 180 ? -45.551 2.658 70.033 1.00 80.25 180 TYR A N 1
ATOM 1375 C CA . TYR A 1 180 ? -44.376 3.500 69.865 1.00 80.25 180 TYR A CA 1
ATOM 1376 C C . TYR A 1 180 ? -43.123 2.691 69.493 1.00 80.25 180 TYR A C 1
ATOM 1378 O O . TYR A 1 180 ? -42.450 3.042 68.531 1.00 80.25 180 TYR A O 1
ATOM 1386 N N . ALA A 1 181 ? -42.842 1.574 70.177 1.00 81.56 181 ALA A N 1
ATOM 1387 C CA . ALA A 1 181 ? -41.692 0.714 69.875 1.00 81.56 181 ALA A CA 1
ATOM 1388 C C . ALA A 1 181 ? -41.748 0.153 68.444 1.00 81.56 181 ALA A C 1
ATOM 1390 O O . ALA A 1 181 ? -40.757 0.182 67.720 1.00 81.56 181 ALA A O 1
ATOM 1391 N N . THR A 1 182 ? -42.927 -0.303 68.015 1.00 84.75 182 THR A N 1
ATOM 1392 C CA . THR A 1 182 ? -43.165 -0.780 66.639 1.00 84.75 182 THR A CA 1
ATOM 1393 C C . THR A 1 182 ? -43.003 0.331 65.601 1.00 84.75 182 THR A C 1
ATOM 1395 O O . THR A 1 182 ? -42.389 0.098 64.560 1.00 84.75 182 THR A O 1
ATOM 1398 N N . THR A 1 183 ? -43.484 1.544 65.889 1.00 86.81 183 THR A N 1
ATOM 1399 C CA . THR A 1 183 ? -43.314 2.709 65.003 1.00 86.81 183 THR A CA 1
ATOM 1400 C C . THR A 1 183 ? -41.842 3.114 64.885 1.00 86.81 183 THR A C 1
ATOM 1402 O O . THR A 1 183 ? -41.341 3.266 63.774 1.00 86.81 183 THR A O 1
ATOM 1405 N N . ALA A 1 184 ? -41.127 3.215 66.009 1.00 83.81 184 ALA A N 1
ATOM 1406 C CA . ALA A 1 184 ? -39.708 3.570 66.039 1.00 83.81 184 ALA A CA 1
ATOM 1407 C C . ALA A 1 184 ? -38.834 2.514 65.340 1.00 83.81 184 ALA A C 1
ATOM 1409 O O . ALA A 1 184 ? -37.968 2.857 64.538 1.00 83.81 184 ALA A O 1
ATOM 1410 N N . GLY A 1 185 ? -39.103 1.223 65.568 1.00 86.75 185 GLY A N 1
ATOM 1411 C CA . GLY A 1 185 ? -38.426 0.136 64.861 1.00 86.75 185 GLY A CA 1
ATOM 1412 C C . GLY A 1 185 ? -38.699 0.143 63.353 1.00 86.75 185 GLY A C 1
ATOM 1413 O O . GLY A 1 185 ? -37.784 -0.074 62.562 1.00 86.75 185 GLY A O 1
ATOM 1414 N N . SER A 1 186 ? -39.936 0.446 62.944 1.00 89.50 186 SER A N 1
ATOM 1415 C CA . SER A 1 186 ? -40.296 0.560 61.523 1.00 89.50 186 SER A CA 1
ATOM 1416 C C . SER A 1 186 ? -39.599 1.745 60.849 1.00 89.50 186 SER A C 1
ATOM 1418 O O . SER A 1 186 ? -39.116 1.600 59.730 1.00 89.50 186 SER A O 1
ATOM 1420 N N . GLN A 1 187 ? -39.482 2.889 61.533 1.00 90.44 187 GLN A N 1
ATOM 1421 C CA . GLN A 1 187 ? -38.719 4.046 61.046 1.00 90.44 187 GLN A CA 1
ATOM 1422 C C . GLN A 1 187 ? -37.224 3.729 60.906 1.00 90.44 187 GLN A C 1
ATOM 1424 O O . GLN A 1 187 ? -36.616 4.074 59.893 1.00 90.44 187 GLN A O 1
ATOM 1429 N N . ALA A 1 188 ? -36.639 3.021 61.879 1.00 87.56 188 ALA A N 1
ATOM 1430 C CA . ALA A 1 188 ? -35.249 2.577 61.796 1.00 87.56 188 ALA A CA 1
ATOM 1431 C C . ALA A 1 188 ? -35.026 1.656 60.583 1.00 87.56 188 ALA A C 1
ATOM 1433 O O . ALA A 1 188 ? -34.083 1.868 59.826 1.00 87.56 188 ALA A O 1
ATOM 1434 N N . TYR A 1 189 ? -35.921 0.689 60.342 1.00 90.50 189 TYR A N 1
ATOM 1435 C CA . TYR A 1 189 ? -35.866 -0.183 59.162 1.00 90.50 189 TYR A CA 1
ATOM 1436 C C . TYR A 1 189 ? -35.982 0.601 57.845 1.00 90.50 189 TYR A C 1
ATOM 1438 O O . TYR A 1 189 ? -35.217 0.362 56.910 1.00 90.50 189 TYR A O 1
ATOM 1446 N N . GLN A 1 190 ? -36.910 1.562 57.780 1.00 90.31 190 GLN A N 1
ATOM 1447 C CA . GLN A 1 190 ? -37.132 2.399 56.597 1.00 90.31 190 GLN A CA 1
ATOM 1448 C C . GLN A 1 190 ? -35.889 3.205 56.208 1.00 90.31 190 GLN A C 1
ATOM 1450 O O . GLN A 1 190 ? -35.572 3.260 55.024 1.00 90.31 190 GLN A O 1
ATOM 1455 N N . SER A 1 191 ? -35.124 3.726 57.173 1.00 90.12 191 SER A N 1
ATOM 1456 C CA . SER A 1 191 ? -33.876 4.450 56.882 1.00 90.12 191 SER A CA 1
ATOM 1457 C C . SER A 1 191 ? -32.838 3.592 56.138 1.00 90.12 191 SER A C 1
ATOM 1459 O O . SER A 1 191 ? -32.123 4.094 55.271 1.00 90.12 191 SER A O 1
ATOM 1461 N N . TYR A 1 192 ? -32.762 2.285 56.419 1.00 89.94 192 TYR A N 1
ATOM 1462 C CA . TYR A 1 192 ? -31.872 1.376 55.683 1.00 89.94 192 TYR A CA 1
ATOM 1463 C C . TYR A 1 192 ? -32.398 1.043 54.280 1.00 89.94 192 TYR A C 1
ATOM 1465 O O . TYR A 1 192 ? -31.599 0.838 53.367 1.00 89.94 192 TYR A O 1
ATOM 1473 N N . LEU A 1 193 ? -33.721 1.005 54.085 1.00 86.38 193 LEU A N 1
ATOM 1474 C CA . LEU A 1 193 ? -34.314 0.846 52.753 1.00 86.38 193 LEU A CA 1
ATOM 1475 C C . LEU A 1 193 ? -34.126 2.096 51.882 1.00 86.38 193 LEU A C 1
ATOM 1477 O O . LEU A 1 193 ? -33.897 1.966 50.683 1.00 86.38 193 LEU A O 1
ATOM 1481 N N . GLU A 1 194 ? -34.184 3.291 52.470 1.00 89.12 194 GLU A N 1
ATOM 1482 C CA . GLU A 1 194 ? -33.872 4.547 51.776 1.00 89.12 194 GLU A CA 1
ATOM 1483 C C . GLU A 1 194 ? -32.419 4.559 51.290 1.00 89.12 194 GLU A C 1
ATOM 1485 O O . GLU A 1 194 ? -32.173 4.784 50.108 1.00 89.12 194 GLU A O 1
ATOM 1490 N N . GLN A 1 195 ? -31.469 4.172 52.148 1.00 87.62 195 GLN A N 1
ATOM 1491 C CA . GLN A 1 195 ? -30.060 4.032 51.755 1.00 87.62 195 GLN A CA 1
ATOM 1492 C C . GLN A 1 195 ? -29.859 3.027 50.611 1.00 87.62 195 GLN A C 1
ATOM 1494 O O . GLN A 1 195 ? -28.996 3.225 49.758 1.00 87.62 195 GLN A O 1
ATOM 1499 N N . LEU A 1 196 ? -30.651 1.950 50.568 1.00 85.31 196 LEU A N 1
ATOM 1500 C CA . LEU A 1 196 ? -30.617 0.994 49.462 1.00 85.31 196 LEU A CA 1
ATOM 1501 C C . LEU A 1 196 ? -31.148 1.609 48.155 1.00 85.31 196 LEU A C 1
ATOM 1503 O O . LEU A 1 196 ? -30.576 1.359 47.092 1.00 85.31 196 LEU A O 1
ATOM 1507 N N . ASN A 1 197 ? -32.208 2.420 48.222 1.00 86.50 197 ASN A N 1
ATOM 1508 C CA . ASN A 1 197 ? -32.746 3.130 47.059 1.00 86.50 197 ASN A CA 1
ATOM 1509 C C . ASN A 1 197 ? -31.749 4.159 46.501 1.00 86.50 197 ASN A C 1
ATOM 1511 O O . ASN A 1 197 ? -31.659 4.307 45.284 1.00 86.50 197 ASN A O 1
ATOM 1515 N N . ASP A 1 198 ? -30.943 4.791 47.356 1.00 89.50 198 ASP A N 1
ATOM 1516 C CA . ASP A 1 198 ? -29.917 5.764 46.948 1.00 89.50 198 ASP A CA 1
ATOM 1517 C C . ASP A 1 198 ? -28.711 5.133 46.227 1.00 89.50 198 ASP A C 1
ATOM 1519 O O . ASP A 1 198 ? -27.969 5.819 45.516 1.00 89.50 198 ASP A O 1
ATOM 1523 N N . ILE A 1 199 ? -28.499 3.823 46.384 1.00 89.19 199 ILE A N 1
ATOM 1524 C CA . ILE A 1 199 ? -27.411 3.083 45.723 1.00 89.19 199 ILE A CA 1
ATOM 1525 C C . ILE A 1 199 ? -27.774 2.725 44.278 1.00 89.19 199 ILE A C 1
ATOM 1527 O O . ILE A 1 199 ? -26.887 2.665 43.426 1.00 89.19 199 ILE A O 1
ATOM 1531 N N . VAL A 1 200 ? -29.059 2.525 43.972 1.00 87.88 2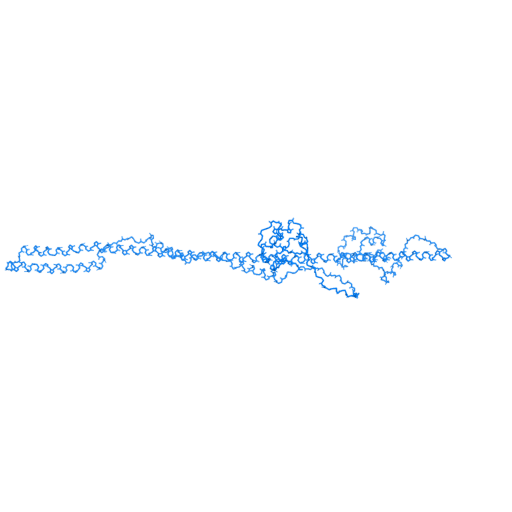00 VAL A N 1
ATOM 1532 C CA . VAL A 1 200 ? -29.513 2.125 42.629 1.00 87.88 200 VAL A CA 1
ATOM 1533 C C . VAL A 1 200 ? -29.047 3.104 41.537 1.00 87.88 200 VAL A C 1
ATOM 1535 O O . VAL A 1 200 ? -28.419 2.644 40.580 1.00 87.88 200 VAL A O 1
ATOM 1538 N N . PRO A 1 201 ? -29.245 4.435 41.667 1.00 91.94 201 PRO A N 1
ATOM 1539 C CA . PRO A 1 201 ? -28.741 5.394 40.686 1.00 91.94 201 PRO A CA 1
ATOM 1540 C C . PRO A 1 201 ? -27.217 5.355 40.535 1.00 91.94 201 PRO A C 1
ATOM 1542 O O . PRO A 1 201 ? -26.711 5.504 39.426 1.00 91.94 201 PRO A O 1
ATOM 1545 N N . GLN A 1 202 ? -26.479 5.115 41.625 1.00 90.94 202 GLN A N 1
ATOM 1546 C CA . GLN A 1 202 ? -25.013 5.062 41.602 1.00 90.94 202 GLN A CA 1
ATOM 1547 C C . GLN A 1 202 ? -24.504 3.837 40.838 1.00 90.94 202 GLN A C 1
ATOM 1549 O O . GLN A 1 202 ? -23.569 3.943 40.043 1.00 90.94 202 GLN A O 1
ATOM 1554 N N . LEU A 1 203 ? -25.127 2.674 41.052 1.00 91.50 203 LEU A N 1
ATOM 1555 C CA . LEU A 1 203 ? -24.787 1.451 40.327 1.00 91.50 203 LEU A CA 1
ATOM 1556 C C . LEU A 1 203 ? -25.137 1.569 38.843 1.00 91.50 203 LEU A C 1
ATOM 1558 O O . LEU A 1 203 ? -24.314 1.226 37.993 1.00 91.50 203 LEU A O 1
ATOM 1562 N N . GLN A 1 204 ? -26.304 2.135 38.528 1.00 92.75 204 GLN A N 1
ATOM 1563 C CA . GLN A 1 204 ? -26.704 2.416 37.153 1.00 92.75 204 GLN A CA 1
ATOM 1564 C C . GLN A 1 204 ? -25.723 3.373 36.462 1.00 92.75 204 GLN A C 1
ATOM 1566 O O . GLN A 1 204 ? -25.314 3.125 35.327 1.00 92.75 204 GLN A O 1
ATOM 1571 N N . GLU A 1 205 ? -25.305 4.448 37.136 1.00 93.81 205 GLU A N 1
ATOM 1572 C CA . GLU A 1 205 ? -24.328 5.400 36.600 1.00 93.81 205 GLU A CA 1
ATOM 1573 C C . GLU A 1 205 ? -22.961 4.737 36.373 1.00 93.81 205 GLU A C 1
ATOM 1575 O O . GLU A 1 205 ? -22.331 4.943 35.333 1.00 93.81 205 GLU A O 1
ATOM 1580 N N . ALA A 1 206 ? -22.505 3.907 37.314 1.00 92.75 206 ALA A N 1
ATOM 1581 C CA . ALA A 1 206 ? -21.261 3.159 37.175 1.00 92.75 206 ALA A CA 1
ATOM 1582 C C . ALA A 1 206 ? -21.317 2.167 36.001 1.00 92.75 206 ALA A C 1
ATOM 1584 O O . ALA A 1 206 ? -20.364 2.087 35.222 1.00 92.75 206 ALA A O 1
ATOM 1585 N N . ALA A 1 207 ? -22.431 1.449 35.835 1.00 93.94 207 ALA A N 1
ATOM 1586 C CA . ALA A 1 207 ? -22.657 0.556 34.701 1.00 93.94 207 ALA A CA 1
ATOM 1587 C C . ALA A 1 207 ? -22.665 1.328 33.372 1.00 93.94 207 ALA A C 1
ATOM 1589 O O . ALA A 1 207 ? -22.009 0.918 32.414 1.00 93.94 207 ALA A O 1
ATOM 1590 N N . TYR A 1 208 ? -23.327 2.487 33.328 1.00 94.50 208 TYR A N 1
ATOM 1591 C CA . TYR A 1 208 ? -23.357 3.340 32.141 1.00 94.50 208 TYR A CA 1
ATOM 1592 C C . TYR A 1 208 ? -21.970 3.879 31.771 1.00 94.50 208 TYR A C 1
ATOM 1594 O O . TYR A 1 208 ? -21.586 3.857 30.603 1.00 94.50 208 TYR A O 1
ATOM 1602 N N . LYS A 1 209 ? -21.170 4.298 32.760 1.00 95.50 209 LYS A N 1
ATOM 1603 C CA . LYS A 1 209 ? -19.776 4.723 32.549 1.00 95.50 209 LYS A CA 1
ATOM 1604 C C . LYS A 1 209 ? -18.918 3.605 31.961 1.00 95.50 209 LYS A C 1
ATOM 1606 O O . LYS A 1 209 ? -18.161 3.863 31.029 1.00 95.50 209 LYS A O 1
ATOM 1611 N N . ARG A 1 210 ? -19.058 2.372 32.460 1.00 93.44 210 ARG A N 1
ATOM 1612 C CA . ARG A 1 210 ? -18.357 1.198 31.910 1.00 93.44 210 ARG A CA 1
ATOM 1613 C C . ARG A 1 210 ? -18.761 0.931 30.463 1.00 93.44 210 ARG A C 1
ATOM 1615 O O . ARG A 1 210 ? -17.884 0.786 29.620 1.00 93.44 210 ARG A O 1
ATOM 1622 N N . TYR A 1 211 ? -20.060 0.962 30.170 1.00 94.25 211 TYR A N 1
ATOM 1623 C CA . TYR A 1 211 ? -20.575 0.835 28.806 1.00 94.25 211 TYR A CA 1
ATOM 1624 C C . TYR A 1 211 ? -19.991 1.907 27.871 1.00 94.25 211 TYR A C 1
ATOM 1626 O O . TYR A 1 211 ? -19.505 1.594 26.788 1.00 94.25 211 TYR A O 1
ATOM 1634 N N . LEU A 1 212 ? -19.979 3.177 28.290 1.00 94.12 212 LEU A N 1
ATOM 1635 C CA . LEU A 1 212 ? -19.388 4.256 27.492 1.00 94.12 212 LEU A CA 1
ATOM 1636 C C . LEU A 1 212 ? -17.886 4.061 27.273 1.00 94.12 212 LEU A C 1
ATOM 1638 O O . LEU A 1 212 ? -17.401 4.310 26.171 1.00 94.12 212 LEU A O 1
ATOM 1642 N N . GLN A 1 213 ? -17.160 3.615 28.300 1.00 95.69 213 GLN A N 1
ATOM 1643 C CA . GLN A 1 213 ? -15.733 3.329 28.199 1.00 95.69 213 GLN A CA 1
ATOM 1644 C C . GLN A 1 213 ? -15.468 2.205 27.191 1.00 95.69 213 GLN A C 1
ATOM 1646 O O . GLN A 1 213 ? -14.618 2.363 26.318 1.00 95.69 213 GLN A O 1
ATOM 1651 N N . GLU A 1 214 ? -16.232 1.117 27.246 1.00 94.00 214 GLU A N 1
ATOM 1652 C CA . GLU A 1 214 ? -16.153 0.020 26.279 1.00 94.00 214 GLU A CA 1
ATOM 1653 C C . GLU A 1 214 ? -16.432 0.510 24.851 1.00 94.00 214 GLU A C 1
ATOM 1655 O O . GLU A 1 214 ? -15.612 0.305 23.958 1.00 94.00 214 GLU A O 1
ATOM 1660 N N . LYS A 1 215 ? -17.515 1.273 24.642 1.00 93.44 215 LYS A N 1
ATOM 1661 C CA . LYS A 1 215 ? -17.834 1.861 23.329 1.00 93.44 215 LYS A CA 1
ATOM 1662 C C . LYS A 1 215 ? -16.787 2.853 22.838 1.00 93.44 215 LYS A C 1
ATOM 1664 O O . LYS A 1 215 ? -16.567 2.961 21.632 1.00 93.44 215 LYS A O 1
ATOM 1669 N N . SER A 1 216 ? -16.132 3.581 23.739 1.00 94.50 216 SER A N 1
ATOM 1670 C CA . SER A 1 216 ? -15.004 4.439 23.372 1.00 94.50 216 SER A CA 1
ATOM 1671 C C . SER A 1 216 ? -13.785 3.618 22.941 1.00 94.50 216 SER A C 1
ATOM 1673 O O . SER A 1 216 ? -13.186 3.938 21.917 1.00 94.50 216 SER A O 1
ATOM 1675 N N . GLY A 1 217 ? -13.498 2.514 23.638 1.00 95.56 217 GLY A N 1
ATOM 1676 C CA . GLY A 1 217 ? -12.414 1.595 23.299 1.00 95.56 217 GLY A CA 1
ATOM 1677 C C . GLY A 1 217 ? -12.632 0.890 21.959 1.00 95.56 217 GLY A C 1
ATOM 1678 O O . GLY A 1 217 ? -11.705 0.814 21.161 1.00 95.56 217 GLY A O 1
ATOM 1679 N N . GLU A 1 218 ? -13.860 0.455 21.652 1.00 94.44 218 GLU A N 1
ATOM 1680 C CA . GLU A 1 218 ? -14.208 -0.105 20.334 1.00 94.44 218 GLU A CA 1
ATOM 1681 C C . GLU A 1 218 ? -13.922 0.900 19.201 1.00 94.44 218 GLU A C 1
ATOM 1683 O O . GLU A 1 218 ? -13.344 0.548 18.172 1.00 94.44 218 GLU A O 1
ATOM 1688 N N . ARG A 1 219 ? -14.287 2.177 19.387 1.00 93.75 219 ARG A N 1
ATOM 1689 C CA . ARG A 1 219 ? -14.038 3.238 18.392 1.00 93.75 219 ARG A CA 1
ATOM 1690 C C . ARG A 1 219 ? -12.552 3.540 18.221 1.00 93.75 219 ARG A C 1
ATOM 1692 O O . ARG A 1 219 ? -12.109 3.775 17.099 1.00 93.75 219 ARG A O 1
ATOM 1699 N N . GLU A 1 220 ? -11.797 3.541 19.313 1.00 96.88 220 GLU A N 1
ATOM 1700 C CA . GLU A 1 220 ? -10.347 3.729 19.280 1.00 96.88 220 GLU A CA 1
ATOM 1701 C C . GLU A 1 220 ? -9.657 2.560 18.567 1.00 96.88 220 GLU A C 1
ATOM 1703 O O . GLU A 1 220 ? -8.860 2.781 17.656 1.00 96.88 220 GLU A O 1
ATOM 1708 N N . ALA A 1 221 ? -10.042 1.320 18.883 1.00 95.88 221 ALA A N 1
ATOM 1709 C CA . ALA A 1 221 ? -9.559 0.125 18.198 1.00 95.88 221 ALA A CA 1
ATOM 1710 C C . ALA A 1 221 ? -9.867 0.159 16.691 1.00 95.88 221 ALA A C 1
ATOM 1712 O O . ALA A 1 221 ? -8.991 -0.137 15.879 1.00 95.88 221 ALA A O 1
ATOM 1713 N N . LEU A 1 222 ? -11.069 0.599 16.297 1.00 96.25 222 LEU A N 1
ATOM 1714 C CA . LEU A 1 222 ? -11.424 0.791 14.889 1.00 96.25 222 LEU A CA 1
ATOM 1715 C C . LEU A 1 222 ? -10.522 1.832 14.215 1.00 96.25 222 LEU A C 1
ATOM 1717 O O . LEU A 1 222 ? -10.083 1.623 13.085 1.00 96.25 222 LEU A O 1
ATOM 1721 N N . SER A 1 223 ? -10.239 2.946 14.893 1.00 96.00 223 SER A N 1
ATOM 1722 C CA . SER A 1 223 ? -9.330 3.969 14.370 1.00 96.00 223 SER A CA 1
ATOM 1723 C C . SER A 1 223 ? -7.916 3.424 14.178 1.00 96.00 223 SER A C 1
ATOM 1725 O O . SER A 1 223 ? -7.287 3.724 13.169 1.00 96.00 223 SER A O 1
ATOM 1727 N N . LEU A 1 224 ? -7.419 2.616 15.116 1.00 96.81 224 LEU A N 1
ATOM 1728 C CA . LEU A 1 224 ? -6.099 1.996 15.013 1.00 96.81 224 LEU A CA 1
ATOM 1729 C C . LEU A 1 224 ? -6.028 1.005 13.847 1.00 96.81 224 LEU A C 1
ATOM 1731 O O . LEU A 1 224 ? -5.084 1.069 13.066 1.00 96.81 224 LEU A O 1
ATOM 1735 N N . LEU A 1 225 ? -7.035 0.139 13.688 1.00 96.06 225 LEU A N 1
ATOM 1736 C CA . LEU A 1 225 ? -7.103 -0.805 12.568 1.00 96.06 225 LEU A CA 1
ATOM 1737 C C . LEU A 1 225 ? -7.121 -0.088 11.215 1.00 96.06 225 LEU A C 1
ATOM 1739 O O . LEU A 1 225 ? -6.389 -0.479 10.311 1.00 96.06 225 LEU A O 1
ATOM 1743 N N . LYS A 1 226 ? -7.900 0.994 11.094 1.00 94.38 226 LYS A N 1
ATOM 1744 C CA . LYS A 1 226 ? -7.907 1.829 9.885 1.00 94.38 226 LYS A CA 1
ATOM 1745 C C . LYS A 1 226 ? -6.541 2.446 9.609 1.00 94.38 226 LYS A C 1
ATOM 1747 O O . LYS A 1 226 ? -6.071 2.364 8.484 1.00 94.38 226 LYS A O 1
ATOM 1752 N N . ASN A 1 227 ? -5.874 2.985 10.630 1.00 95.69 227 ASN A N 1
ATOM 1753 C CA . ASN A 1 227 ? -4.528 3.536 10.470 1.00 95.69 227 ASN A CA 1
ATOM 1754 C C . ASN A 1 227 ? -3.523 2.462 10.014 1.00 95.69 227 ASN A C 1
ATOM 1756 O O . ASN A 1 227 ? -2.676 2.739 9.169 1.00 95.69 227 ASN A O 1
ATOM 1760 N N . PHE A 1 228 ? -3.605 1.235 10.542 1.00 95.06 228 PHE A N 1
ATOM 1761 C CA . PHE A 1 228 ? -2.739 0.139 10.095 1.00 95.06 228 PHE A CA 1
ATOM 1762 C C . PHE A 1 228 ? -3.005 -0.264 8.643 1.00 95.06 228 PHE A C 1
ATOM 1764 O O . PHE A 1 228 ? -2.046 -0.463 7.896 1.00 95.06 228 PHE A O 1
ATOM 1771 N N . ASP A 1 229 ? -4.273 -0.337 8.233 1.00 94.56 229 ASP A N 1
ATOM 1772 C CA . ASP A 1 229 ? -4.639 -0.616 6.843 1.00 94.56 229 ASP A CA 1
ATOM 1773 C C . ASP A 1 229 ? -4.169 0.501 5.899 1.00 94.56 229 ASP A C 1
ATOM 1775 O O . ASP A 1 229 ? -3.566 0.225 4.867 1.00 94.56 229 ASP A O 1
ATOM 1779 N N . GLU A 1 230 ? -4.324 1.768 6.293 1.00 93.06 230 GLU A N 1
ATOM 1780 C CA . GLU A 1 230 ? -3.813 2.918 5.540 1.00 93.06 230 GLU A CA 1
ATOM 1781 C C . GLU A 1 230 ? -2.286 2.880 5.390 1.00 93.06 230 GLU A C 1
ATOM 1783 O O . GLU A 1 230 ? -1.756 3.167 4.313 1.00 93.06 230 GLU A O 1
ATOM 1788 N N . MET A 1 231 ? -1.559 2.494 6.443 1.00 92.88 231 MET A N 1
ATOM 1789 C CA . MET A 1 231 ? -0.107 2.312 6.381 1.00 92.88 231 MET A CA 1
ATOM 1790 C C . MET A 1 231 ? 0.292 1.176 5.431 1.00 92.88 231 MET A C 1
ATOM 1792 O O . MET A 1 231 ? 1.298 1.294 4.731 1.00 92.88 231 MET A O 1
ATOM 1796 N N . GLU A 1 232 ? -0.460 0.074 5.394 1.00 93.94 232 GLU A N 1
ATOM 1797 C CA . GLU A 1 232 ? -0.207 -1.023 4.454 1.00 93.94 232 GLU A CA 1
ATOM 1798 C C . GLU A 1 232 ? -0.541 -0.662 3.019 1.00 93.94 232 GLU A C 1
ATOM 1800 O O . GLU A 1 232 ? 0.261 -0.936 2.126 1.00 93.94 232 GLU A O 1
ATOM 1805 N N . TYR A 1 233 ? -1.655 0.026 2.806 1.00 91.94 233 TYR A N 1
ATOM 1806 C CA . TYR A 1 233 ? -1.994 0.586 1.512 1.00 91.94 233 TYR A CA 1
ATOM 1807 C C . TYR A 1 233 ? -0.912 1.556 1.021 1.00 91.94 233 TYR A C 1
ATOM 1809 O O . TYR A 1 233 ? -0.516 1.493 -0.141 1.00 91.94 233 TYR A O 1
ATOM 1817 N N . ALA A 1 234 ? -0.370 2.408 1.900 1.00 91.06 234 ALA A N 1
ATOM 1818 C CA . ALA A 1 234 ? 0.739 3.295 1.558 1.00 91.06 234 ALA A CA 1
ATOM 1819 C C . ALA A 1 234 ? 1.992 2.508 1.142 1.00 91.06 234 ALA A C 1
ATOM 1821 O O . ALA A 1 234 ? 2.545 2.781 0.080 1.00 91.06 234 ALA A O 1
ATOM 1822 N N . ARG A 1 235 ? 2.387 1.479 1.909 1.00 90.44 235 ARG A N 1
ATOM 1823 C CA . ARG A 1 235 ? 3.503 0.588 1.537 1.00 90.44 235 ARG A CA 1
ATOM 1824 C C . ARG A 1 235 ? 3.267 -0.106 0.198 1.00 90.44 235 ARG A C 1
ATOM 1826 O O . ARG A 1 235 ? 4.181 -0.199 -0.615 1.00 90.44 235 ARG A O 1
ATOM 1833 N N . HIS A 1 236 ? 2.050 -0.590 -0.039 1.00 92.06 236 HIS A N 1
ATOM 1834 C CA . HIS A 1 236 ? 1.687 -1.220 -1.301 1.00 92.06 236 HIS A CA 1
ATOM 1835 C C . HIS A 1 236 ? 1.781 -0.225 -2.461 1.00 92.06 236 HIS A C 1
ATOM 1837 O O . HIS A 1 236 ? 2.421 -0.519 -3.467 1.00 92.06 236 HIS A O 1
ATOM 1843 N N . ARG A 1 237 ? 1.216 0.976 -2.311 1.00 90.00 237 ARG A N 1
ATOM 1844 C CA . ARG A 1 237 ? 1.317 2.050 -3.304 1.00 90.00 237 ARG A CA 1
ATOM 1845 C C . ARG A 1 237 ? 2.773 2.390 -3.617 1.00 90.00 237 ARG A C 1
ATOM 1847 O O . ARG A 1 237 ? 3.107 2.552 -4.787 1.00 90.00 237 ARG A O 1
ATOM 1854 N N . ASP A 1 238 ? 3.624 2.477 -2.600 1.00 88.38 238 ASP A N 1
ATOM 1855 C CA . ASP A 1 238 ? 5.048 2.756 -2.782 1.00 88.38 238 ASP A CA 1
ATOM 1856 C C . ASP A 1 238 ? 5.728 1.597 -3.539 1.00 88.38 238 ASP A C 1
ATOM 1858 O O . ASP A 1 238 ? 6.402 1.843 -4.531 1.00 88.38 238 ASP A O 1
ATOM 1862 N N . SER A 1 239 ? 5.424 0.334 -3.208 1.00 87.94 239 SER A N 1
ATOM 1863 C CA . SER A 1 239 ? 5.926 -0.828 -3.967 1.00 87.94 239 SER A CA 1
ATOM 1864 C C . SER A 1 239 ? 5.466 -0.852 -5.432 1.00 87.94 239 SER A C 1
ATOM 1866 O O . SER A 1 239 ? 6.220 -1.239 -6.321 1.00 87.94 239 SER A O 1
ATOM 1868 N N . VAL A 1 240 ? 4.235 -0.404 -5.706 1.00 87.69 240 VAL A N 1
ATOM 1869 C CA . VAL A 1 240 ? 3.711 -0.258 -7.070 1.00 87.69 240 VAL A CA 1
ATOM 1870 C C . VAL A 1 240 ? 4.443 0.865 -7.801 1.00 87.69 240 VAL A C 1
ATOM 1872 O O . VAL A 1 240 ? 4.761 0.719 -8.977 1.00 87.69 240 VAL A O 1
ATOM 1875 N N . SER A 1 241 ? 4.727 1.979 -7.124 1.00 83.44 241 SER A N 1
ATOM 1876 C CA . SER A 1 241 ? 5.531 3.069 -7.681 1.00 83.44 241 SER A CA 1
ATOM 1877 C C . SER A 1 241 ? 6.941 2.595 -8.035 1.00 83.44 241 SER A C 1
ATOM 1879 O O . SER A 1 241 ? 7.391 2.837 -9.153 1.00 83.44 241 SER A O 1
ATOM 1881 N N . ASP A 1 242 ? 7.608 1.888 -7.122 1.00 82.69 242 ASP A N 1
ATOM 1882 C CA . ASP A 1 242 ? 8.949 1.334 -7.337 1.00 82.69 242 ASP A CA 1
ATOM 1883 C C . ASP A 1 242 ? 8.961 0.365 -8.524 1.00 82.69 242 ASP A C 1
ATOM 1885 O O . ASP A 1 242 ? 9.828 0.459 -9.391 1.00 82.69 242 ASP A O 1
ATOM 1889 N N . TYR A 1 243 ? 7.939 -0.492 -8.628 1.00 86.38 243 TYR A N 1
ATOM 1890 C CA . TYR A 1 243 ? 7.743 -1.365 -9.783 1.00 86.38 243 TYR A CA 1
ATOM 1891 C C . TYR A 1 243 ? 7.688 -0.576 -11.099 1.00 86.38 243 TYR A C 1
ATOM 1893 O O . TYR A 1 243 ? 8.360 -0.938 -12.062 1.00 86.38 243 TYR A O 1
ATOM 1901 N N . TRP A 1 244 ? 6.909 0.507 -11.178 1.00 77.94 244 TRP A N 1
ATOM 1902 C CA . TRP A 1 244 ? 6.813 1.289 -12.416 1.00 77.94 244 TRP A CA 1
ATOM 1903 C C . TRP A 1 244 ? 8.117 2.011 -12.760 1.00 77.94 244 TRP A C 1
ATOM 1905 O O . TRP A 1 244 ? 8.484 2.047 -13.933 1.00 77.94 244 TRP A O 1
ATOM 1915 N N . GLN A 1 245 ? 8.832 2.529 -11.759 1.00 73.75 245 GLN A N 1
ATOM 1916 C CA . GLN A 1 245 ? 10.137 3.169 -11.954 1.00 73.75 245 GLN A CA 1
ATOM 1917 C C . GLN A 1 245 ? 11.197 2.173 -12.441 1.00 73.75 245 GLN A C 1
ATOM 1919 O O . GLN A 1 245 ? 11.973 2.489 -13.342 1.00 73.75 245 GLN A O 1
ATOM 1924 N N . GLU A 1 246 ? 11.219 0.958 -11.885 1.00 77.00 246 GLU A N 1
ATOM 1925 C CA . GLU A 1 246 ? 12.100 -0.111 -12.361 1.00 77.00 246 GLU A CA 1
ATOM 1926 C C . GLU A 1 246 ? 11.772 -0.486 -13.810 1.00 77.00 246 GLU A C 1
ATOM 1928 O O . GLU A 1 246 ? 12.674 -0.616 -14.636 1.00 77.00 246 GLU A O 1
ATOM 1933 N N . GLY A 1 247 ? 10.484 -0.581 -14.144 1.00 73.06 247 GLY A N 1
ATOM 1934 C CA . GLY A 1 247 ? 10.027 -0.822 -15.509 1.00 73.06 247 GLY A CA 1
ATOM 1935 C C . GLY A 1 247 ? 10.512 0.228 -16.499 1.00 73.06 247 GLY A C 1
ATOM 1936 O O . GLY A 1 247 ? 11.071 -0.125 -17.535 1.00 73.06 247 GLY A O 1
ATOM 1937 N N . GLU A 1 248 ? 10.328 1.509 -16.172 1.00 71.62 248 GLU A N 1
ATOM 1938 C CA . GLU A 1 248 ? 10.799 2.638 -16.985 1.00 71.62 248 GLU A CA 1
ATOM 1939 C C . GLU A 1 248 ? 12.315 2.558 -17.207 1.00 71.62 248 GLU A C 1
ATOM 1941 O O . GLU A 1 248 ? 12.779 2.592 -18.346 1.00 71.62 248 GLU A O 1
ATOM 1946 N N . TYR A 1 249 ? 13.084 2.321 -16.140 1.00 75.88 249 TYR A N 1
ATOM 1947 C CA . TYR A 1 249 ? 14.533 2.149 -16.227 1.00 75.88 249 TYR A CA 1
ATOM 1948 C C . TYR A 1 249 ? 14.950 0.971 -17.124 1.00 75.88 249 TYR A C 1
ATOM 1950 O O . TYR A 1 249 ? 15.873 1.099 -17.933 1.00 75.88 249 TYR A O 1
ATOM 1958 N N . LEU A 1 250 ? 14.300 -0.189 -16.983 1.00 68.06 250 LEU A N 1
ATOM 1959 C CA . LEU A 1 250 ? 14.614 -1.381 -17.773 1.00 68.06 250 LEU A CA 1
ATOM 1960 C C . LEU A 1 250 ? 14.285 -1.181 -19.258 1.00 68.06 250 LEU A C 1
ATOM 1962 O O . LEU A 1 250 ? 15.076 -1.589 -20.113 1.00 68.06 250 LEU A O 1
ATOM 1966 N N . TRP A 1 251 ? 13.159 -0.532 -19.565 1.00 70.56 251 TRP A N 1
ATOM 1967 C CA . TRP A 1 251 ? 12.768 -0.191 -20.933 1.00 70.56 251 TRP A CA 1
ATOM 1968 C C . TRP A 1 251 ? 13.729 0.806 -21.579 1.00 70.56 251 TRP A C 1
ATOM 1970 O O . TRP A 1 251 ? 14.191 0.553 -22.693 1.00 70.56 251 TRP A O 1
ATOM 1980 N N . ASP A 1 252 ? 14.089 1.879 -20.874 1.00 68.81 252 ASP A N 1
ATOM 1981 C CA . ASP A 1 252 ? 15.056 2.868 -21.360 1.00 68.81 252 ASP A CA 1
ATOM 1982 C C . ASP A 1 252 ? 16.417 2.224 -21.623 1.00 68.81 252 ASP A C 1
ATOM 1984 O O . ASP A 1 252 ? 17.010 2.411 -22.687 1.00 68.81 252 ASP A O 1
ATOM 1988 N N . LYS A 1 253 ? 16.887 1.383 -20.694 1.00 68.44 253 LYS A N 1
ATOM 1989 C CA . LYS A 1 253 ? 18.139 0.639 -20.847 1.00 68.44 253 LYS A CA 1
ATOM 1990 C C . LYS A 1 253 ? 18.108 -0.287 -22.064 1.00 68.44 253 LYS A C 1
ATOM 1992 O O . LYS A 1 253 ? 19.077 -0.319 -22.822 1.00 68.44 253 LYS A O 1
ATOM 1997 N N . LEU A 1 254 ? 17.026 -1.044 -22.259 1.00 69.81 254 LEU A N 1
ATOM 1998 C CA . LEU A 1 254 ? 16.874 -1.926 -23.419 1.00 69.81 254 LEU A CA 1
ATOM 1999 C C . LEU A 1 254 ? 16.849 -1.127 -24.728 1.00 69.81 254 LEU A C 1
ATOM 2001 O O . LEU A 1 254 ? 17.516 -1.525 -25.686 1.00 69.81 254 LEU A O 1
ATOM 2005 N N . SER A 1 255 ? 16.114 -0.013 -24.766 1.00 65.56 255 SER A N 1
ATOM 2006 C CA . SER A 1 255 ? 16.026 0.857 -25.942 1.00 65.56 255 SER A CA 1
ATOM 2007 C C . SER A 1 255 ? 17.389 1.440 -26.294 1.00 65.56 255 SER A C 1
ATOM 2009 O O . SER A 1 255 ? 17.858 1.241 -27.410 1.00 65.56 255 SER A O 1
ATOM 2011 N N . ASP A 1 256 ? 18.069 2.077 -25.337 1.00 70.00 256 ASP A N 1
ATOM 2012 C CA . ASP A 1 256 ? 19.373 2.705 -25.569 1.00 70.00 256 ASP A CA 1
ATOM 2013 C C . ASP A 1 256 ? 20.427 1.678 -26.024 1.00 70.00 256 ASP A C 1
ATOM 2015 O O . ASP A 1 256 ? 21.218 1.957 -26.926 1.00 70.00 256 ASP A O 1
ATOM 2019 N N . MET A 1 257 ? 20.433 0.470 -25.443 1.00 63.09 257 MET A N 1
ATOM 2020 C CA . MET A 1 257 ? 21.349 -0.602 -25.856 1.00 63.09 257 MET A CA 1
ATOM 2021 C C . MET A 1 257 ? 21.045 -1.120 -27.265 1.00 63.09 257 MET A C 1
ATOM 2023 O O . MET A 1 257 ? 21.965 -1.328 -28.058 1.00 63.09 257 MET A O 1
ATOM 2027 N N . SER A 1 258 ? 19.765 -1.314 -27.584 1.00 64.94 258 SER A N 1
ATOM 2028 C CA . SER A 1 258 ? 19.336 -1.777 -28.907 1.00 64.94 258 SER A CA 1
ATOM 2029 C C . SER A 1 258 ? 19.644 -0.736 -29.985 1.00 64.94 258 SER A C 1
ATOM 2031 O O . SER A 1 258 ? 20.139 -1.088 -31.057 1.00 64.94 258 SER A O 1
ATOM 2033 N N . ASP A 1 259 ? 19.415 0.543 -29.683 1.00 65.44 259 ASP A N 1
ATOM 2034 C CA . ASP A 1 259 ? 19.685 1.668 -30.577 1.00 65.44 259 ASP A CA 1
ATOM 2035 C C . ASP A 1 259 ? 21.187 1.839 -30.832 1.00 65.44 259 ASP A C 1
ATOM 2037 O O . ASP A 1 259 ? 21.602 2.009 -31.980 1.00 65.44 259 ASP A O 1
ATOM 2041 N N . ASP A 1 260 ? 22.030 1.747 -29.798 1.00 68.06 260 ASP A N 1
ATOM 2042 C CA . ASP A 1 260 ? 23.491 1.797 -29.943 1.00 68.06 260 ASP A CA 1
ATOM 2043 C C . ASP A 1 260 ? 24.018 0.645 -30.819 1.00 68.06 260 ASP A C 1
ATOM 2045 O O . ASP A 1 260 ? 24.815 0.866 -31.737 1.00 68.06 260 ASP A O 1
ATOM 2049 N N . GLU A 1 261 ? 23.537 -0.582 -30.604 1.00 68.44 261 GLU A N 1
ATOM 2050 C CA . GLU A 1 261 ? 23.907 -1.733 -31.436 1.00 68.44 261 GLU A CA 1
ATOM 2051 C C . GLU A 1 261 ? 23.441 -1.590 -32.882 1.00 68.44 261 GLU A C 1
ATOM 2053 O O . GLU A 1 261 ? 24.197 -1.879 -33.818 1.00 68.44 261 GLU A O 1
ATOM 2058 N N . TRP A 1 262 ? 22.213 -1.118 -33.077 1.00 54.25 262 TRP A N 1
ATOM 2059 C CA . TRP A 1 262 ? 21.668 -0.867 -34.401 1.00 54.25 262 TRP A CA 1
ATOM 2060 C C . TRP A 1 262 ? 22.455 0.222 -35.137 1.00 54.25 262 TRP A C 1
ATOM 2062 O O . TRP A 1 262 ? 22.805 0.048 -36.306 1.00 54.25 262 TRP A O 1
ATOM 2072 N N . ASN A 1 263 ? 22.830 1.302 -34.451 1.00 66.00 263 ASN A N 1
ATOM 2073 C CA . ASN A 1 263 ? 23.638 2.381 -35.015 1.00 66.00 263 ASN A CA 1
ATOM 2074 C C . ASN A 1 263 ? 25.045 1.906 -35.402 1.00 66.00 263 ASN A C 1
ATOM 2076 O O . ASN A 1 263 ? 25.501 2.194 -36.511 1.00 66.00 263 ASN A O 1
ATOM 2080 N N . LYS A 1 264 ? 25.706 1.100 -34.560 1.00 68.75 264 LYS A N 1
ATOM 2081 C CA . LYS A 1 264 ? 26.992 0.460 -34.899 1.00 68.75 264 LYS A CA 1
ATOM 2082 C C . LYS A 1 264 ? 26.873 -0.438 -36.127 1.00 68.75 264 LYS A C 1
ATOM 2084 O O . LYS A 1 264 ? 27.747 -0.432 -36.999 1.00 68.75 264 LYS A O 1
ATOM 2089 N N . PHE A 1 265 ? 25.783 -1.197 -36.233 1.00 66.12 265 PHE A N 1
ATOM 2090 C CA . PHE A 1 265 ? 25.510 -2.004 -37.417 1.00 66.12 265 PHE A CA 1
ATOM 2091 C C . PHE A 1 265 ? 25.321 -1.132 -38.668 1.00 66.12 265 PHE A C 1
ATOM 2093 O O . PHE A 1 265 ? 25.951 -1.407 -39.694 1.00 66.12 265 PHE A O 1
ATOM 2100 N N . LEU A 1 266 ? 24.525 -0.062 -38.594 1.00 56.94 266 LEU A N 1
ATOM 2101 C CA . LEU A 1 266 ? 24.330 0.880 -39.699 1.00 56.94 266 LEU A CA 1
ATOM 2102 C C . LEU A 1 266 ? 25.646 1.532 -40.139 1.00 56.94 266 LEU A C 1
ATOM 2104 O O . LEU A 1 266 ? 25.918 1.593 -41.340 1.00 56.94 266 LEU A O 1
ATOM 2108 N N . GLU A 1 267 ? 26.487 1.952 -39.192 1.00 64.88 267 GLU A N 1
ATOM 2109 C CA . GLU A 1 267 ? 27.813 2.505 -39.472 1.00 64.88 267 GLU A CA 1
ATOM 2110 C C . GLU A 1 267 ? 28.694 1.473 -40.184 1.00 64.88 267 GLU A C 1
ATOM 2112 O O . GLU A 1 267 ? 29.245 1.770 -41.245 1.00 64.88 267 GLU A O 1
ATOM 2117 N N . SER A 1 268 ? 28.747 0.234 -39.684 1.00 59.47 268 SER A N 1
ATOM 2118 C CA . SER A 1 268 ? 29.503 -0.849 -40.328 1.00 59.47 268 SER A CA 1
ATOM 2119 C C . SER A 1 268 ? 29.015 -1.135 -41.756 1.00 59.47 268 SER A C 1
ATOM 2121 O O . SER A 1 268 ? 29.817 -1.347 -42.666 1.00 59.47 268 SER A O 1
ATOM 2123 N N . SER A 1 269 ? 27.698 -1.074 -41.989 1.00 56.12 269 SER A N 1
ATOM 2124 C CA . SER A 1 269 ? 27.092 -1.235 -43.315 1.00 56.12 269 SER A CA 1
ATOM 2125 C C . SER A 1 269 ? 27.428 -0.069 -44.244 1.00 56.12 269 SER A C 1
ATOM 2127 O O . SER A 1 269 ? 27.677 -0.271 -45.434 1.00 56.12 269 SER A O 1
ATOM 2129 N N . SER A 1 270 ? 27.442 1.156 -43.720 1.00 60.59 270 SER A N 1
ATOM 2130 C CA . SER A 1 270 ? 27.825 2.355 -44.465 1.00 60.59 270 SER A CA 1
ATOM 2131 C C . SER A 1 270 ? 29.299 2.304 -44.870 1.00 60.59 270 SER A C 1
ATOM 2133 O O . SER A 1 270 ? 29.603 2.435 -46.056 1.00 60.59 270 SER A O 1
ATOM 2135 N N . GLN A 1 271 ? 30.197 1.994 -43.928 1.00 58.38 271 GLN A N 1
ATOM 2136 C CA . GLN A 1 271 ? 31.631 1.826 -44.190 1.00 58.38 271 GLN A CA 1
ATOM 2137 C C . GLN A 1 271 ? 31.887 0.737 -45.231 1.00 58.38 271 GLN A C 1
ATOM 2139 O O . GLN A 1 271 ? 32.590 0.978 -46.205 1.00 58.38 271 GLN A O 1
ATOM 2144 N N . PHE A 1 272 ? 31.209 -0.410 -45.126 1.00 66.12 272 PHE A N 1
ATOM 2145 C CA . PHE A 1 272 ? 31.286 -1.458 -46.144 1.00 66.12 272 PHE A CA 1
ATOM 2146 C C . PHE A 1 272 ? 30.915 -0.953 -47.551 1.00 66.12 272 PHE A C 1
ATOM 2148 O O . PHE A 1 272 ? 31.551 -1.316 -48.542 1.00 66.12 272 PHE A O 1
ATOM 2155 N N . ASN A 1 273 ? 29.883 -0.110 -47.669 1.00 60.06 273 ASN A N 1
ATOM 2156 C CA . ASN A 1 273 ? 29.503 0.470 -48.957 1.00 60.06 273 ASN A CA 1
ATOM 2157 C C . ASN A 1 273 ? 30.532 1.492 -49.469 1.00 60.06 273 ASN A C 1
ATOM 2159 O O . ASN A 1 273 ? 30.750 1.541 -50.680 1.00 60.06 273 ASN A O 1
ATOM 2163 N N . ILE A 1 274 ? 31.149 2.275 -48.576 1.00 58.78 274 ILE A N 1
ATOM 2164 C CA . ILE A 1 274 ? 32.213 3.240 -48.900 1.00 58.78 274 ILE A CA 1
ATOM 2165 C C . ILE A 1 274 ? 33.471 2.510 -49.376 1.00 58.78 274 ILE A C 1
ATOM 2167 O O . ILE A 1 274 ? 33.986 2.837 -50.443 1.00 58.78 274 ILE A O 1
ATOM 2171 N N . ASP A 1 275 ? 33.918 1.485 -48.650 1.00 58.94 275 ASP A N 1
ATOM 2172 C CA . ASP A 1 275 ? 35.081 0.670 -49.014 1.00 58.94 275 ASP A CA 1
ATOM 2173 C C . ASP A 1 275 ? 34.873 0.004 -50.376 1.00 58.94 275 ASP A C 1
ATOM 2175 O O . ASP A 1 275 ? 35.738 0.062 -51.251 1.00 58.94 275 ASP A O 1
ATOM 2179 N N . ARG A 1 276 ? 33.676 -0.547 -50.610 1.00 65.75 276 ARG A N 1
ATOM 2180 C CA . ARG A 1 276 ? 33.301 -1.123 -51.907 1.00 65.75 276 ARG A CA 1
ATOM 2181 C C . ARG A 1 276 ? 33.337 -0.089 -53.040 1.00 65.75 276 ARG A C 1
ATOM 2183 O O . ARG A 1 276 ? 33.765 -0.418 -54.146 1.00 65.75 276 ARG A O 1
ATOM 2190 N N . ASP A 1 277 ? 32.847 1.129 -52.809 1.00 56.00 277 ASP A N 1
ATOM 2191 C CA . ASP A 1 277 ? 32.875 2.217 -53.801 1.00 56.00 277 ASP A CA 1
ATOM 2192 C C . ASP A 1 277 ? 34.310 2.693 -54.081 1.00 56.00 277 ASP A C 1
ATOM 2194 O O . ASP A 1 277 ? 34.682 2.928 -55.232 1.00 56.00 277 ASP A O 1
ATOM 2198 N N . TYR A 1 278 ? 35.146 2.766 -53.044 1.00 51.59 278 TYR A N 1
ATOM 2199 C CA . TYR A 1 278 ? 36.561 3.091 -53.172 1.00 51.59 278 TYR A CA 1
ATOM 2200 C C . TYR A 1 278 ? 37.322 2.028 -53.975 1.00 51.59 278 TYR A C 1
ATOM 2202 O O . TYR A 1 278 ? 38.033 2.373 -54.921 1.00 51.59 278 TYR A O 1
ATOM 2210 N N . GLU A 1 279 ? 37.130 0.740 -53.671 1.00 50.16 279 GLU A N 1
ATOM 2211 C CA . GLU A 1 279 ? 37.707 -0.366 -54.446 1.00 50.16 279 GLU A CA 1
ATOM 2212 C C . GLU A 1 279 ? 37.272 -0.318 -55.916 1.00 50.16 279 GLU A C 1
ATOM 2214 O O . GLU A 1 279 ? 38.084 -0.533 -56.822 1.00 50.16 279 GLU A O 1
ATOM 2219 N N . TYR A 1 280 ? 36.000 0.003 -56.167 1.00 50.66 280 TYR A N 1
ATOM 2220 C CA . TYR A 1 280 ? 35.476 0.164 -57.518 1.00 50.66 280 TYR A CA 1
ATOM 2221 C C . TYR A 1 280 ? 36.182 1.310 -58.266 1.00 50.66 280 TYR A C 1
ATOM 2223 O O . TYR A 1 280 ? 36.677 1.105 -59.376 1.00 50.66 280 TYR A O 1
ATOM 2231 N N . LYS A 1 281 ? 36.327 2.483 -57.638 1.00 47.94 281 LYS A N 1
ATOM 2232 C CA . LYS A 1 281 ? 37.038 3.643 -58.209 1.00 47.94 281 LYS A CA 1
ATOM 2233 C C . LYS A 1 281 ? 38.525 3.381 -58.444 1.00 47.94 281 LYS A C 1
ATOM 2235 O O . LYS A 1 281 ? 39.067 3.821 -59.458 1.00 47.94 281 LYS A O 1
ATOM 2240 N N . LEU A 1 282 ? 39.188 2.661 -57.539 1.00 46.47 282 LEU A N 1
ATOM 2241 C CA . LEU A 1 282 ? 40.589 2.272 -57.702 1.00 46.47 282 LEU A CA 1
ATOM 2242 C C . LEU A 1 282 ? 40.755 1.348 -58.915 1.00 46.47 282 LEU A C 1
ATOM 2244 O O . LEU A 1 282 ? 41.620 1.580 -59.758 1.00 46.47 282 LEU A O 1
ATOM 2248 N N . SER A 1 283 ? 39.861 0.366 -59.058 1.00 49.56 283 SER A N 1
ATOM 2249 C CA . SER A 1 283 ? 39.834 -0.512 -60.228 1.00 49.56 283 SER A CA 1
ATOM 2250 C C . SER A 1 283 ? 39.574 0.255 -61.531 1.00 49.56 283 SER A C 1
ATOM 2252 O O . SER A 1 283 ? 40.179 -0.074 -62.552 1.00 49.56 283 SER A O 1
ATOM 2254 N N . GLU A 1 284 ? 38.695 1.264 -61.533 1.00 49.34 284 GLU A N 1
ATOM 2255 C CA . GLU A 1 284 ? 38.476 2.126 -62.706 1.00 49.34 284 GLU A CA 1
ATOM 2256 C C . GLU A 1 284 ? 39.721 2.951 -63.057 1.00 49.34 284 GLU A C 1
ATOM 2258 O O . GLU A 1 284 ? 40.067 3.091 -64.233 1.00 49.34 284 GLU A O 1
ATOM 2263 N N . PHE A 1 285 ? 40.419 3.488 -62.055 1.00 49.00 285 PHE A N 1
ATOM 2264 C CA . PHE A 1 285 ? 41.657 4.234 -62.260 1.00 49.00 285 PHE A CA 1
ATOM 2265 C C . PHE A 1 285 ? 42.761 3.354 -62.855 1.00 49.00 285 PHE A C 1
ATOM 2267 O O . PHE A 1 285 ? 43.382 3.735 -63.851 1.00 49.00 285 PHE A O 1
ATOM 2274 N N . ASP A 1 286 ? 42.966 2.159 -62.301 1.00 52.94 286 ASP A N 1
ATOM 2275 C CA . ASP A 1 286 ? 43.941 1.195 -62.813 1.00 52.94 286 ASP A CA 1
ATOM 2276 C C . ASP A 1 286 ? 43.606 0.758 -64.244 1.00 52.94 286 ASP A C 1
ATOM 2278 O O . ASP A 1 286 ? 44.497 0.660 -65.092 1.00 52.94 286 ASP A O 1
ATOM 2282 N N . TYR A 1 287 ? 42.317 0.570 -64.545 1.00 45.12 287 TYR A N 1
ATOM 2283 C CA . TYR A 1 287 ? 41.848 0.280 -65.897 1.00 45.12 287 TYR A CA 1
ATOM 2284 C C . TYR A 1 287 ? 42.165 1.421 -66.873 1.00 45.12 287 TYR A C 1
ATOM 2286 O O . TYR A 1 287 ? 42.729 1.185 -67.943 1.00 45.12 287 TYR A O 1
ATOM 2294 N N . ARG A 1 288 ? 41.871 2.673 -66.499 1.00 52.75 288 ARG A N 1
ATOM 2295 C CA . ARG A 1 288 ? 42.196 3.854 -67.318 1.00 52.75 288 ARG A CA 1
ATOM 2296 C C . ARG A 1 288 ? 43.696 3.981 -67.562 1.00 52.75 288 ARG A C 1
ATOM 2298 O O . ARG A 1 288 ? 44.113 4.167 -68.701 1.00 52.75 288 ARG A O 1
ATOM 2305 N N . LYS A 1 289 ? 44.509 3.802 -66.520 1.00 62.34 289 LYS A N 1
ATOM 2306 C CA . LYS A 1 289 ? 45.973 3.823 -66.617 1.00 62.34 289 LYS A CA 1
ATOM 2307 C C . LYS A 1 289 ? 46.497 2.757 -67.585 1.00 62.34 289 LYS A C 1
ATOM 2309 O O . LYS A 1 289 ? 47.385 3.045 -68.386 1.00 62.34 289 LYS A O 1
ATOM 2314 N N . ALA A 1 290 ? 45.944 1.544 -67.537 1.00 51.78 290 ALA A N 1
ATOM 2315 C CA . ALA A 1 290 ? 46.309 0.468 -68.456 1.00 51.78 290 ALA A CA 1
ATOM 2316 C C . ALA A 1 290 ? 45.930 0.796 -69.912 1.00 51.78 290 ALA A C 1
ATOM 2318 O O . ALA A 1 290 ? 46.727 0.570 -70.824 1.00 51.78 290 ALA A O 1
ATOM 2319 N N . MET A 1 291 ? 44.748 1.379 -70.133 1.00 49.81 291 MET A N 1
ATOM 2320 C CA . MET A 1 291 ? 44.300 1.810 -71.462 1.00 49.81 291 MET A CA 1
ATOM 2321 C C . MET A 1 291 ? 45.170 2.934 -72.040 1.00 49.81 291 MET A C 1
ATOM 2323 O O . MET A 1 291 ? 45.540 2.877 -73.217 1.00 49.81 291 MET A O 1
ATOM 2327 N N . ASP A 1 292 ? 45.551 3.917 -71.223 1.00 65.62 292 ASP A N 1
ATOM 2328 C CA . ASP A 1 292 ? 46.438 5.008 -71.635 1.00 65.62 292 ASP A CA 1
ATOM 2329 C C . ASP A 1 292 ? 47.836 4.490 -72.002 1.00 65.62 292 ASP A C 1
ATOM 2331 O O . ASP A 1 292 ? 48.391 4.887 -73.030 1.00 65.62 292 ASP A O 1
ATOM 2335 N N . ALA A 1 293 ? 48.385 3.555 -71.219 1.00 62.44 293 ALA A N 1
ATOM 2336 C CA . ALA A 1 293 ? 49.665 2.912 -71.520 1.00 62.44 293 ALA A CA 1
ATOM 2337 C C . ALA A 1 293 ? 49.624 2.162 -72.863 1.00 62.44 293 ALA A C 1
ATOM 2339 O O . ALA A 1 293 ? 50.509 2.340 -73.703 1.00 62.44 293 ALA A O 1
ATOM 2340 N N . LEU A 1 294 ? 48.555 1.399 -73.112 1.00 49.56 294 LEU A N 1
ATOM 2341 C CA . LEU A 1 294 ? 48.359 0.672 -74.368 1.00 49.56 294 LEU A CA 1
ATOM 2342 C C . LEU A 1 294 ? 48.224 1.624 -75.571 1.00 49.56 294 LEU A C 1
ATOM 2344 O O . LEU A 1 294 ? 48.710 1.345 -76.668 1.00 49.56 294 LEU A O 1
ATOM 2348 N N . SER A 1 295 ? 47.552 2.763 -75.387 1.00 62.62 295 SER A N 1
ATOM 2349 C CA . SER A 1 295 ? 47.425 3.805 -76.412 1.00 62.62 295 SER A CA 1
ATOM 2350 C C . SER A 1 295 ? 48.784 4.420 -76.761 1.00 62.62 295 SER A C 1
ATOM 2352 O O . SER A 1 295 ? 49.125 4.550 -77.941 1.00 62.62 295 SER A O 1
ATOM 2354 N N . GLN A 1 296 ? 49.595 4.740 -75.749 1.00 67.88 296 GLN A N 1
ATOM 2355 C CA . GLN A 1 296 ? 50.947 5.264 -75.942 1.00 67.88 296 GLN A CA 1
ATOM 2356 C C . GLN A 1 296 ? 51.850 4.259 -76.661 1.00 67.88 296 GLN A C 1
ATOM 2358 O O . GLN A 1 296 ? 52.564 4.642 -77.588 1.00 67.88 296 GLN A O 1
ATOM 2363 N N . GLU A 1 297 ? 51.781 2.979 -76.299 1.00 66.62 297 GLU A N 1
ATOM 2364 C CA . GLU A 1 297 ? 52.541 1.918 -76.961 1.00 66.62 297 GLU A CA 1
ATOM 2365 C C . GLU A 1 297 ? 52.150 1.779 -78.439 1.00 66.62 297 GLU A C 1
ATOM 2367 O O . GLU A 1 297 ? 53.016 1.795 -79.313 1.00 66.62 297 GLU A O 1
ATOM 2372 N N . ASN A 1 298 ? 50.850 1.763 -78.749 1.00 62.50 298 ASN A N 1
ATOM 2373 C CA . ASN A 1 298 ? 50.368 1.740 -80.132 1.00 62.50 298 ASN A CA 1
ATOM 2374 C C . ASN A 1 298 ? 50.826 2.972 -80.930 1.00 62.50 298 ASN A C 1
ATOM 2376 O O . ASN A 1 298 ? 51.171 2.864 -82.107 1.00 62.50 298 ASN A O 1
ATOM 2380 N N . GLN A 1 299 ? 50.856 4.158 -80.312 1.00 64.69 299 GLN A N 1
ATOM 2381 C CA . GLN A 1 299 ? 51.409 5.350 -80.956 1.00 64.69 299 GLN A CA 1
ATOM 2382 C C . GLN A 1 299 ? 52.916 5.230 -81.193 1.00 64.69 299 GLN A C 1
ATOM 2384 O O . GLN A 1 299 ? 53.391 5.657 -82.243 1.00 64.69 299 GLN A O 1
ATOM 2389 N N . GLN A 1 300 ? 53.676 4.666 -80.252 1.00 68.62 300 GLN A N 1
ATOM 2390 C CA . GLN A 1 300 ? 55.107 4.423 -80.433 1.00 68.62 300 GLN A CA 1
ATOM 2391 C C . GLN A 1 300 ? 55.365 3.405 -81.547 1.00 68.62 300 GLN A C 1
ATOM 2393 O O . GLN A 1 300 ? 56.238 3.639 -82.377 1.00 68.62 300 GLN A O 1
ATOM 2398 N N . GLN A 1 301 ? 54.584 2.326 -81.621 1.00 62.59 301 GLN A N 1
ATOM 2399 C CA . GLN A 1 301 ? 54.666 1.345 -82.705 1.00 62.59 301 GLN A CA 1
ATOM 2400 C C . GLN A 1 301 ? 54.356 1.983 -84.064 1.00 62.59 301 GLN A C 1
ATOM 2402 O O . GLN A 1 301 ? 55.115 1.795 -85.009 1.00 62.59 301 GLN A O 1
ATOM 2407 N N . LYS A 1 302 ? 53.317 2.827 -84.156 1.00 60.12 302 LYS A N 1
ATOM 2408 C CA . LYS A 1 302 ? 53.023 3.601 -85.376 1.00 60.12 302 LYS A CA 1
ATOM 2409 C C . LYS A 1 302 ? 54.158 4.550 -85.763 1.00 60.12 302 LYS A C 1
ATOM 2411 O O . LYS A 1 302 ? 54.483 4.651 -86.941 1.00 60.12 302 LYS A O 1
ATOM 2416 N N . ARG A 1 303 ? 54.775 5.235 -84.793 1.00 65.75 303 ARG A N 1
ATOM 2417 C CA . ARG A 1 303 ? 55.931 6.116 -85.040 1.00 65.75 303 ARG A CA 1
ATOM 2418 C C . ARG A 1 303 ? 57.154 5.328 -85.516 1.00 65.75 303 ARG A C 1
ATOM 2420 O O . ARG A 1 303 ? 57.777 5.756 -86.478 1.00 65.75 303 ARG A O 1
ATOM 2427 N N . LYS A 1 304 ? 57.448 4.169 -84.916 1.00 63.44 304 LYS A N 1
ATOM 2428 C CA . LYS A 1 304 ? 58.524 3.261 -85.358 1.00 63.44 304 LYS A CA 1
ATOM 2429 C C . LYS A 1 304 ? 58.274 2.725 -86.773 1.00 63.44 304 LYS A C 1
ATOM 2431 O O . LYS A 1 304 ? 59.159 2.805 -87.615 1.00 63.44 304 LYS A O 1
ATOM 2436 N N . ALA A 1 305 ? 57.039 2.320 -87.069 1.00 55.69 305 ALA A N 1
ATOM 2437 C CA . ALA A 1 305 ? 56.613 1.921 -88.412 1.00 55.69 305 ALA A CA 1
ATOM 2438 C C . ALA A 1 305 ? 56.621 3.079 -89.432 1.00 55.69 305 ALA A C 1
ATOM 2440 O O . ALA A 1 305 ? 56.623 2.839 -90.631 1.00 55.69 305 ALA A O 1
ATOM 2441 N N . SER A 1 306 ? 56.621 4.338 -88.975 1.00 51.09 306 SER A N 1
ATOM 2442 C CA . SER A 1 306 ? 56.765 5.521 -89.840 1.00 51.09 306 SER A CA 1
ATOM 2443 C C . SER A 1 306 ? 58.231 5.926 -90.055 1.00 51.09 306 SER A C 1
ATOM 2445 O O . SER A 1 306 ? 58.529 6.596 -91.040 1.00 51.09 306 SER A O 1
ATOM 2447 N N . SER A 1 307 ? 59.145 5.551 -89.149 1.00 51.12 307 SER A N 1
ATOM 2448 C CA . SER A 1 307 ? 60.590 5.799 -89.281 1.00 51.12 307 SER A CA 1
ATOM 2449 C C . SER A 1 307 ? 61.335 4.691 -90.029 1.00 51.12 307 SER A C 1
ATOM 2451 O O . SER A 1 307 ? 62.377 4.951 -90.623 1.00 51.12 307 SER A O 1
ATOM 2453 N N . GLU A 1 308 ? 60.809 3.468 -90.028 1.00 48.78 308 GLU A N 1
ATOM 2454 C CA . GLU A 1 308 ? 61.283 2.365 -90.863 1.00 48.78 308 GLU A CA 1
ATOM 2455 C C . GLU A 1 308 ? 60.418 2.328 -92.126 1.00 48.78 308 GLU A C 1
ATOM 2457 O O . GLU A 1 308 ? 59.282 1.865 -92.101 1.00 48.78 308 GLU A O 1
ATOM 2462 N N . GLY A 1 309 ? 60.920 2.900 -93.223 1.00 44.88 309 GLY A N 1
ATOM 2463 C CA . GLY A 1 309 ? 60.184 3.008 -94.482 1.00 44.88 309 GLY A CA 1
ATOM 2464 C C . GLY A 1 309 ? 59.669 1.654 -94.980 1.00 44.88 309 GLY A C 1
ATOM 2465 O O . GLY A 1 309 ? 60.428 0.855 -95.519 1.00 44.88 309 GLY A O 1
ATOM 2466 N N . GLY A 1 310 ? 58.363 1.428 -94.841 1.00 34.38 310 GLY A N 1
ATOM 2467 C CA . GLY A 1 310 ? 57.666 0.263 -95.375 1.00 34.38 310 GLY A CA 1
ATOM 2468 C C . GLY A 1 310 ? 56.152 0.441 -95.289 1.00 34.38 310 GLY A C 1
ATOM 2469 O O . GLY A 1 310 ? 55.585 0.542 -94.206 1.00 34.38 310 GLY A O 1
ATOM 2470 N N . SER A 1 311 ? 55.485 0.501 -96.443 1.00 37.22 311 SER A N 1
ATOM 2471 C CA . SER A 1 311 ? 54.033 0.644 -96.547 1.00 37.22 311 SER A CA 1
ATOM 2472 C C . SER A 1 311 ? 53.300 -0.524 -95.883 1.00 37.22 311 SER A C 1
ATOM 2474 O O . SER A 1 311 ? 53.457 -1.665 -96.320 1.00 37.22 311 SER A O 1
ATOM 2476 N N . VAL A 1 312 ? 52.416 -0.245 -94.921 1.00 31.81 312 VAL A N 1
ATOM 2477 C CA . VAL A 1 312 ? 51.369 -1.189 -94.510 1.00 31.81 312 VAL A CA 1
ATOM 2478 C C . VAL A 1 312 ? 50.042 -0.451 -94.335 1.00 31.81 312 VAL A C 1
ATOM 2480 O O . VAL A 1 312 ? 49.892 0.462 -93.526 1.00 31.81 312 VAL A O 1
ATOM 2483 N N . SER A 1 313 ? 49.084 -0.882 -95.152 1.00 34.31 313 SER A N 1
ATOM 2484 C CA . SER A 1 313 ? 47.652 -0.591 -95.129 1.00 34.31 313 SER A CA 1
ATOM 2485 C C . SER A 1 313 ? 47.068 -0.567 -93.708 1.00 34.31 313 SER A C 1
ATOM 2487 O O . SER A 1 313 ? 47.002 -1.601 -93.044 1.00 34.31 313 SER A O 1
ATOM 2489 N N . SER A 1 314 ? 46.557 0.586 -93.262 1.00 28.45 314 SER A N 1
ATOM 2490 C CA . SER A 1 314 ? 45.756 0.672 -92.035 1.00 28.45 314 SER A CA 1
ATOM 2491 C C . SER A 1 314 ? 44.276 0.499 -92.378 1.00 28.45 314 SER A C 1
ATOM 2493 O O . SER A 1 314 ? 43.544 1.463 -92.599 1.00 28.45 314 SER A O 1
ATOM 2495 N N . SER A 1 315 ? 43.847 -0.763 -92.400 1.00 28.56 315 SER A N 1
ATOM 2496 C CA . SER A 1 315 ? 42.443 -1.131 -92.225 1.00 28.56 315 SER A CA 1
ATOM 2497 C C . SER A 1 315 ? 41.950 -0.570 -90.891 1.00 28.56 315 SER A C 1
ATOM 2499 O O . SER A 1 315 ? 42.620 -0.701 -89.863 1.00 28.56 315 SER A O 1
ATOM 2501 N N . LYS A 1 316 ? 40.782 0.074 -90.929 1.00 32.84 316 LYS A N 1
ATOM 2502 C CA . LYS A 1 316 ? 40.012 0.493 -89.756 1.00 32.84 316 LYS A CA 1
ATOM 2503 C C . LYS A 1 316 ? 39.767 -0.698 -88.824 1.00 32.84 316 LYS A C 1
ATOM 2505 O O . LYS A 1 316 ? 39.743 -1.846 -89.257 1.00 32.84 316 LYS A O 1
ATOM 2510 N N . GLY A 1 317 ? 39.663 -0.366 -87.541 1.00 42.00 317 GLY A N 1
ATOM 2511 C CA . GLY A 1 317 ? 39.775 -1.286 -86.425 1.00 42.00 317 GLY A CA 1
ATOM 2512 C C . GLY A 1 317 ? 38.738 -2.397 -86.373 1.00 42.00 317 GLY A C 1
ATOM 2513 O O . GLY A 1 317 ? 37.555 -2.166 -86.562 1.00 42.00 317 GLY A O 1
ATOM 2514 N N . GLU A 1 318 ? 39.244 -3.564 -86.009 1.00 40.19 318 GLU A N 1
ATOM 2515 C CA . GLU A 1 318 ? 38.598 -4.634 -85.260 1.00 40.19 318 GLU A CA 1
ATOM 2516 C C . GLU A 1 318 ? 39.761 -5.547 -84.857 1.00 40.19 318 GLU A C 1
ATOM 2518 O O . GLU A 1 318 ? 40.399 -6.157 -85.714 1.00 40.19 318 GLU A O 1
ATOM 2523 N N . LYS A 1 319 ? 40.138 -5.575 -83.570 1.00 50.16 319 LYS A N 1
ATOM 2524 C CA . LYS A 1 319 ? 41.089 -6.599 -83.108 1.00 50.16 319 LYS A CA 1
ATOM 2525 C C . LYS A 1 319 ? 40.417 -7.943 -83.337 1.00 50.16 319 LYS A C 1
ATOM 2527 O O . LYS A 1 319 ? 39.279 -8.142 -82.909 1.00 50.16 319 LYS A O 1
ATOM 2532 N N . THR A 1 320 ? 41.089 -8.847 -84.031 1.00 52.25 320 THR A N 1
ATOM 2533 C CA . THR A 1 320 ? 40.464 -10.109 -84.426 1.00 52.25 320 THR A CA 1
ATOM 2534 C C . THR A 1 320 ? 40.149 -10.951 -83.186 1.00 52.25 320 THR A C 1
ATOM 2536 O O . THR A 1 320 ? 40.889 -10.944 -82.201 1.00 52.25 320 THR A O 1
ATOM 2539 N N . LYS A 1 321 ? 39.044 -11.710 -83.220 1.00 49.94 321 LYS A N 1
ATOM 2540 C CA . LYS A 1 321 ? 38.557 -12.596 -82.137 1.00 49.94 321 LYS A CA 1
ATOM 2541 C C . LYS A 1 321 ? 39.664 -13.448 -81.484 1.00 49.94 321 LYS A C 1
ATOM 2543 O O . LYS A 1 321 ? 39.630 -13.704 -80.283 1.00 49.94 321 LYS A O 1
ATOM 2548 N N . LYS A 1 322 ? 40.675 -13.837 -82.267 1.00 49.38 322 LYS A N 1
ATOM 2549 C CA . LYS A 1 322 ? 41.838 -14.625 -81.835 1.00 49.38 322 LYS A CA 1
ATOM 2550 C C . LYS A 1 322 ? 42.806 -13.842 -80.933 1.00 49.38 322 LYS A C 1
ATOM 2552 O O . LYS A 1 322 ? 43.301 -14.396 -79.957 1.00 49.38 322 LYS A O 1
ATOM 2557 N N . GLU A 1 323 ? 43.022 -12.555 -81.202 1.00 56.22 323 GLU A N 1
ATOM 2558 C CA . GLU A 1 323 ? 43.904 -11.687 -80.406 1.00 56.22 323 GLU A CA 1
ATOM 2559 C C . GLU A 1 323 ? 43.286 -11.349 -79.046 1.00 56.22 323 GLU A C 1
ATOM 2561 O O . GLU A 1 323 ? 43.983 -11.330 -78.033 1.00 56.22 323 GLU A O 1
ATOM 2566 N N . MET A 1 324 ? 41.965 -11.149 -78.993 1.00 53.03 324 MET A N 1
ATOM 2567 C CA . MET A 1 324 ? 41.263 -10.928 -77.724 1.00 53.03 324 MET A CA 1
ATOM 2568 C C . MET A 1 324 ? 41.319 -12.171 -76.827 1.00 53.03 324 MET A C 1
ATOM 2570 O O . MET A 1 324 ? 41.586 -12.042 -75.633 1.00 53.03 324 MET A O 1
ATOM 2574 N N . LEU A 1 325 ? 41.147 -13.376 -77.387 1.00 50.88 325 LEU A N 1
ATOM 2575 C CA . LEU A 1 325 ? 41.263 -14.629 -76.627 1.00 50.88 325 LEU A CA 1
ATOM 2576 C C . LEU A 1 325 ? 42.667 -14.846 -76.049 1.00 50.88 325 LEU A C 1
ATOM 2578 O O . LEU A 1 325 ? 42.791 -15.281 -74.904 1.00 50.88 325 LEU A O 1
ATOM 2582 N N . GLU A 1 326 ? 43.721 -14.518 -76.799 1.00 53.00 326 GLU A N 1
ATOM 2583 C CA . GLU A 1 326 ? 45.088 -14.600 -76.278 1.00 53.00 326 GLU A CA 1
ATOM 2584 C C . GLU A 1 326 ? 45.332 -13.625 -75.124 1.00 53.00 326 GLU A C 1
ATOM 2586 O O . GLU A 1 326 ? 46.024 -13.970 -74.167 1.00 53.00 326 GLU A O 1
ATOM 2591 N N . LEU A 1 327 ? 44.746 -12.428 -75.176 1.00 54.28 327 LEU A N 1
ATOM 2592 C CA . LEU A 1 327 ? 44.865 -11.438 -74.105 1.00 54.28 327 LEU A CA 1
ATOM 2593 C C . LEU A 1 327 ? 44.102 -11.855 -72.836 1.00 54.28 327 LEU A C 1
ATOM 2595 O O . LEU A 1 327 ? 44.583 -11.603 -71.731 1.00 54.28 327 LEU A O 1
ATOM 2599 N N . PHE A 1 328 ? 42.969 -12.552 -72.976 1.00 52.25 328 PHE A N 1
ATOM 2600 C CA . PHE A 1 328 ? 42.266 -13.183 -71.853 1.00 52.25 328 PHE A CA 1
ATOM 2601 C C . PHE A 1 328 ? 43.064 -14.348 -71.250 1.00 52.25 328 PHE A C 1
ATOM 2603 O O . PHE A 1 328 ? 43.215 -14.422 -70.032 1.00 52.25 328 PHE A O 1
ATOM 2610 N N . ALA A 1 329 ? 43.614 -15.237 -72.086 1.00 48.75 329 ALA A N 1
ATOM 2611 C CA . ALA A 1 329 ? 44.395 -16.394 -71.639 1.00 48.75 329 ALA A CA 1
ATOM 261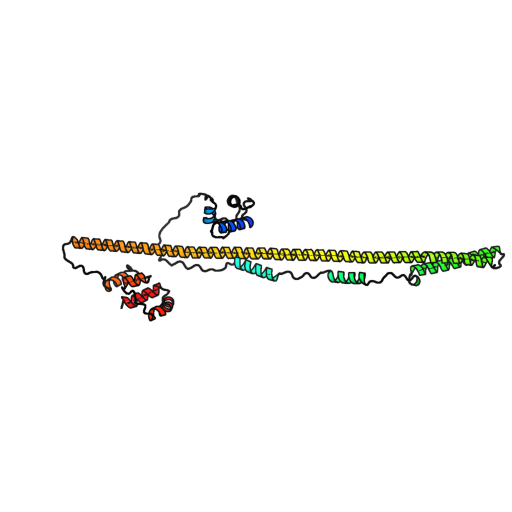2 C C . ALA A 1 329 ? 45.715 -15.994 -70.956 1.00 48.75 329 ALA A C 1
ATOM 2614 O O . ALA A 1 329 ? 46.158 -16.657 -70.022 1.00 48.75 329 ALA A O 1
ATOM 2615 N N . LYS A 1 330 ? 46.317 -14.877 -71.383 1.00 49.00 330 LYS A N 1
ATOM 2616 C CA . LYS A 1 330 ? 47.508 -14.277 -70.761 1.00 49.00 330 LYS A CA 1
ATOM 2617 C C . LYS A 1 330 ? 47.181 -13.460 -69.496 1.00 49.00 330 LYS A C 1
ATOM 2619 O O . LYS A 1 330 ? 48.089 -12.894 -68.899 1.00 49.00 330 LYS A O 1
ATOM 2624 N N . GLY A 1 331 ? 45.907 -13.376 -69.086 1.00 45.53 331 GLY A N 1
ATOM 2625 C CA . GLY A 1 331 ? 45.459 -12.635 -67.896 1.00 45.53 331 GLY A CA 1
ATOM 2626 C C . GLY A 1 331 ? 45.533 -11.109 -68.025 1.00 45.53 331 GLY A C 1
ATOM 2627 O O . GLY A 1 331 ? 45.358 -10.396 -67.040 1.00 45.53 331 GLY A O 1
ATOM 2628 N N . VAL A 1 332 ? 45.792 -10.606 -69.235 1.00 48.34 332 VAL A N 1
ATOM 2629 C CA . VAL A 1 332 ? 45.999 -9.181 -69.535 1.00 48.34 332 VAL A CA 1
ATOM 2630 C C . VAL A 1 332 ? 44.663 -8.447 -69.704 1.00 48.34 332 VAL A C 1
ATOM 2632 O O . VAL A 1 332 ? 44.594 -7.238 -69.498 1.00 48.34 332 VAL A O 1
ATOM 2635 N N . TYR A 1 333 ? 43.584 -9.165 -70.032 1.00 47.25 333 TYR A N 1
ATOM 2636 C CA . TYR A 1 333 ? 42.245 -8.601 -70.209 1.00 47.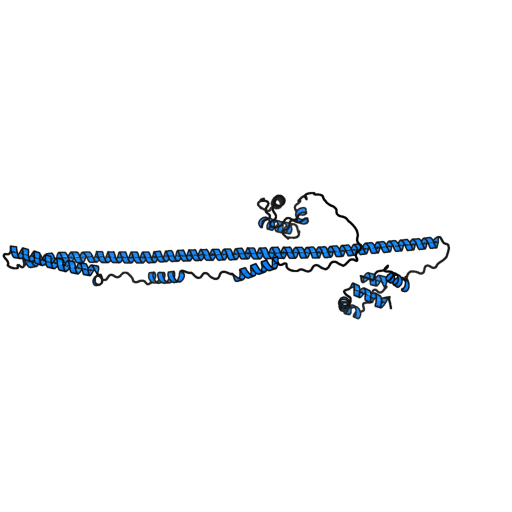25 333 TYR A CA 1
ATOM 2637 C C . TYR A 1 333 ? 41.213 -9.294 -69.299 1.00 47.25 333 TYR A C 1
ATOM 2639 O O . TYR A 1 333 ? 41.215 -10.519 -69.180 1.00 47.25 333 TYR A O 1
ATOM 2647 N N . LYS A 1 334 ? 40.346 -8.518 -68.628 1.00 58.28 334 LYS A N 1
ATOM 2648 C CA . LYS A 1 334 ? 39.343 -9.018 -67.660 1.00 58.28 334 LYS A CA 1
ATOM 2649 C C . LYS A 1 334 ? 37.961 -9.151 -68.305 1.00 58.28 334 LYS A C 1
ATOM 2651 O O . LYS A 1 334 ? 37.607 -8.378 -69.189 1.00 58.28 334 LYS A O 1
ATOM 2656 N N . TYR A 1 335 ? 37.190 -10.158 -67.880 1.00 61.94 335 TYR A N 1
ATOM 2657 C CA . TYR A 1 335 ? 35.841 -10.409 -68.411 1.00 61.94 335 TYR A CA 1
ATOM 2658 C C . TYR A 1 335 ? 34.911 -9.229 -68.116 1.00 61.94 335 TYR A C 1
ATOM 2660 O O . TYR A 1 335 ? 35.083 -8.616 -67.058 1.00 61.94 335 TYR A O 1
ATOM 2668 N N . PRO A 1 336 ? 33.919 -8.942 -68.983 1.00 59.53 336 PRO A N 1
ATOM 2669 C CA . PRO A 1 336 ? 33.010 -7.821 -68.775 1.00 59.53 336 PRO A CA 1
ATOM 2670 C C . PRO A 1 336 ? 32.296 -7.959 -67.431 1.00 59.53 336 PRO A C 1
ATOM 2672 O O . PRO A 1 336 ? 31.683 -8.985 -67.131 1.00 59.53 336 PRO A O 1
ATOM 2675 N N . GLN A 1 337 ? 32.405 -6.919 -66.612 1.00 55.09 337 GLN A N 1
ATOM 2676 C CA . GLN A 1 337 ? 31.799 -6.837 -65.286 1.00 55.09 337 GLN A CA 1
ATOM 2677 C C . GLN A 1 337 ? 30.478 -6.064 -65.320 1.00 55.09 337 GLN A C 1
ATOM 2679 O O . GLN A 1 337 ? 29.659 -6.201 -64.408 1.00 55.09 337 GLN A O 1
ATOM 2684 N N . THR A 1 338 ? 30.262 -5.268 -66.372 1.00 60.69 338 THR A N 1
ATOM 2685 C CA . THR A 1 338 ? 29.059 -4.458 -66.586 1.00 60.69 338 THR A CA 1
ATOM 2686 C C . THR A 1 338 ? 28.455 -4.691 -67.975 1.00 60.69 338 THR A C 1
ATOM 2688 O O . THR A 1 338 ? 29.107 -5.189 -68.894 1.00 60.69 338 THR A O 1
ATOM 2691 N N . TYR A 1 339 ? 27.172 -4.348 -68.143 1.00 54.94 339 TYR A N 1
ATOM 2692 C CA . TYR A 1 339 ? 26.491 -4.497 -69.437 1.00 54.94 339 TYR A CA 1
ATOM 2693 C C . TYR A 1 339 ? 27.022 -3.518 -70.488 1.00 54.94 339 TYR A C 1
ATOM 2695 O O . TYR A 1 339 ? 27.078 -3.854 -71.666 1.00 54.94 339 TYR A O 1
ATOM 2703 N N . SER A 1 340 ? 27.447 -2.324 -70.067 1.00 53.50 340 SER A N 1
ATOM 2704 C CA . SER A 1 340 ? 28.078 -1.349 -70.957 1.00 53.50 340 SER A CA 1
ATOM 2705 C C . SER A 1 340 ? 29.425 -1.853 -71.475 1.00 53.50 340 SER A C 1
ATOM 2707 O O . SER A 1 340 ? 29.680 -1.739 -72.669 1.00 53.50 340 SER A O 1
ATOM 2709 N N . GLU A 1 341 ? 30.249 -2.480 -70.625 1.00 59.12 341 GLU A N 1
ATOM 2710 C CA . GLU A 1 341 ? 31.485 -3.154 -71.052 1.00 59.12 341 GLU A CA 1
ATOM 2711 C C . GLU A 1 341 ? 31.197 -4.307 -72.011 1.00 59.12 341 GLU A C 1
ATOM 2713 O O . GLU A 1 341 ? 31.849 -4.425 -73.043 1.00 59.12 341 GLU A O 1
ATOM 2718 N N . PHE A 1 342 ? 30.194 -5.136 -71.707 1.00 61.75 342 PHE A N 1
ATOM 2719 C CA . PHE A 1 342 ? 29.766 -6.212 -72.598 1.00 61.75 342 PHE A CA 1
ATOM 2720 C C . PHE A 1 342 ? 29.348 -5.674 -73.976 1.00 61.75 342 PHE A C 1
ATOM 2722 O O . PHE A 1 342 ? 29.821 -6.172 -74.995 1.00 61.75 342 PHE A O 1
ATOM 2729 N N . ALA A 1 343 ? 28.508 -4.638 -74.028 1.00 56.56 343 ALA A N 1
ATOM 2730 C CA . ALA A 1 343 ? 28.036 -4.054 -75.281 1.00 56.56 343 ALA A CA 1
ATOM 2731 C C . ALA A 1 343 ? 29.171 -3.372 -76.065 1.00 56.56 343 ALA A C 1
ATOM 2733 O O . ALA A 1 343 ? 29.236 -3.503 -77.284 1.00 56.56 343 ALA A O 1
ATOM 2734 N N . ALA A 1 344 ? 30.096 -2.700 -75.373 1.00 58.28 344 ALA A N 1
ATOM 2735 C CA . ALA A 1 344 ? 31.267 -2.080 -75.987 1.00 58.28 344 ALA A CA 1
ATOM 2736 C C . ALA A 1 344 ? 32.253 -3.117 -76.547 1.00 58.28 344 ALA A C 1
ATOM 2738 O O . ALA A 1 344 ? 32.854 -2.889 -77.594 1.00 58.28 344 ALA A O 1
ATOM 2739 N N . LEU A 1 345 ? 32.411 -4.256 -75.865 1.00 58.53 345 LEU A N 1
ATOM 2740 C CA . LEU A 1 345 ? 33.332 -5.317 -76.274 1.00 58.53 345 LEU A CA 1
ATOM 2741 C C . LEU A 1 345 ? 32.784 -6.201 -77.381 1.00 58.53 345 LEU A C 1
ATOM 2743 O O . LEU A 1 345 ? 33.554 -6.708 -78.190 1.00 58.53 345 LEU A O 1
ATOM 2747 N N . THR A 1 346 ? 31.474 -6.423 -77.384 1.00 56.62 346 THR A N 1
ATOM 2748 C CA . THR A 1 346 ? 30.837 -7.349 -78.321 1.00 56.62 346 THR A CA 1
ATOM 2749 C C . THR A 1 346 ? 30.180 -6.652 -79.506 1.00 56.62 346 THR A C 1
ATOM 2751 O O . THR A 1 346 ? 29.834 -7.318 -80.474 1.00 56.62 346 THR A O 1
ATOM 2754 N N . GLY A 1 347 ? 29.965 -5.333 -79.431 1.00 55.09 347 GLY A N 1
ATOM 2755 C CA . GLY A 1 347 ? 29.168 -4.576 -80.401 1.00 55.09 347 GLY A CA 1
ATOM 2756 C C . GLY A 1 347 ? 27.663 -4.866 -80.324 1.00 55.09 347 GLY A C 1
ATOM 2757 O O . GLY A 1 347 ? 26.875 -4.242 -81.033 1.00 55.09 347 GLY A O 1
ATOM 2758 N N . TYR A 1 348 ? 27.239 -5.783 -79.449 1.00 55.69 348 TYR A N 1
ATOM 2759 C CA . TYR A 1 348 ? 25.853 -6.203 -79.307 1.00 55.69 348 TYR A CA 1
ATOM 2760 C C . TYR A 1 348 ? 25.177 -5.467 -78.153 1.00 55.69 348 TYR A C 1
ATOM 2762 O O . TYR A 1 348 ? 25.292 -5.836 -76.986 1.00 55.69 348 TYR A O 1
ATOM 2770 N N . SER A 1 349 ? 24.424 -4.425 -78.492 1.00 52.06 349 SER A N 1
ATOM 2771 C CA . SER A 1 349 ? 23.643 -3.638 -77.531 1.00 52.06 349 SER A CA 1
ATOM 2772 C C . SER A 1 349 ? 22.220 -4.172 -77.301 1.00 52.06 349 SER A C 1
ATOM 2774 O O . SER A 1 349 ? 21.590 -3.798 -76.311 1.00 52.06 349 SER A O 1
ATOM 2776 N N . GLY A 1 350 ? 21.724 -5.065 -78.172 1.00 52.75 350 GLY A N 1
ATOM 2777 C CA . GLY A 1 350 ? 20.323 -5.517 -78.203 1.00 52.75 350 GLY A CA 1
ATOM 2778 C C . GLY A 1 350 ? 20.070 -7.016 -77.991 1.00 52.75 350 GLY A C 1
ATOM 2779 O O . GLY A 1 350 ? 18.979 -7.479 -78.304 1.00 52.75 350 GLY A O 1
ATOM 2780 N N . ILE A 1 351 ? 21.041 -7.800 -77.504 1.00 49.53 351 ILE A N 1
ATOM 2781 C CA . ILE A 1 351 ? 20.921 -9.276 -77.500 1.00 49.53 351 ILE A CA 1
ATOM 2782 C C . ILE A 1 351 ? 20.087 -9.868 -76.357 1.00 49.53 351 ILE A C 1
ATOM 2784 O O . ILE A 1 351 ? 19.716 -11.035 -76.431 1.00 49.53 351 ILE A O 1
ATOM 2788 N N . LEU A 1 352 ? 19.659 -9.101 -75.354 1.00 51.66 352 LEU A N 1
ATOM 2789 C CA . LEU A 1 352 ? 18.666 -9.627 -74.413 1.00 51.66 352 LEU A CA 1
ATOM 2790 C C . LEU A 1 352 ? 17.281 -9.592 -75.055 1.00 51.66 352 LEU A C 1
ATOM 2792 O O . LEU A 1 352 ? 16.453 -8.746 -74.729 1.00 51.66 352 LEU A O 1
ATOM 2796 N N . THR A 1 353 ? 17.028 -10.528 -75.972 1.00 54.00 353 THR A N 1
ATOM 2797 C CA . THR A 1 353 ? 15.661 -10.879 -76.363 1.00 54.00 353 THR A CA 1
ATOM 2798 C C . THR A 1 353 ? 14.832 -11.056 -75.085 1.00 54.00 353 THR A C 1
ATOM 2800 O O . THR A 1 353 ? 15.360 -11.477 -74.048 1.00 54.00 353 THR A O 1
ATOM 2803 N N . ASN A 1 354 ? 13.537 -10.730 -75.120 1.00 42.53 354 ASN A N 1
ATOM 2804 C CA . ASN A 1 354 ? 12.669 -10.828 -73.934 1.00 42.53 354 ASN A CA 1
ATOM 2805 C C . ASN A 1 354 ? 12.741 -12.215 -73.254 1.00 42.53 354 ASN A C 1
ATOM 2807 O O . ASN A 1 354 ? 12.537 -12.338 -72.044 1.00 42.53 354 ASN A O 1
ATOM 2811 N N . GLU A 1 355 ? 13.102 -13.255 -74.010 1.00 52.06 355 GLU A N 1
ATOM 2812 C CA . GLU A 1 355 ? 13.319 -14.613 -73.517 1.00 52.06 355 GLU A CA 1
ATOM 2813 C C . GLU A 1 355 ? 14.613 -14.799 -72.692 1.00 52.06 355 GLU A C 1
ATOM 2815 O O . GLU A 1 355 ? 14.643 -15.597 -71.758 1.00 52.06 355 GLU A O 1
ATOM 2820 N N . GLU A 1 356 ? 15.690 -14.065 -72.984 1.00 52.38 356 GLU A N 1
ATOM 2821 C CA . GLU A 1 356 ? 16.926 -14.105 -72.185 1.00 52.38 356 GLU A CA 1
ATOM 2822 C C . GLU A 1 356 ? 16.861 -13.158 -70.987 1.00 52.38 356 GLU A C 1
ATOM 2824 O O . GLU A 1 356 ? 17.345 -13.492 -69.902 1.00 52.38 356 GLU A O 1
ATOM 2829 N N . PHE A 1 357 ? 16.183 -12.016 -71.135 1.00 49.94 357 PHE A N 1
ATOM 2830 C CA . PHE A 1 357 ? 15.953 -11.095 -70.023 1.00 49.94 357 PHE A CA 1
ATOM 2831 C C . PHE A 1 357 ? 15.113 -11.739 -68.910 1.00 49.94 357 PHE A C 1
ATOM 2833 O O . PHE A 1 357 ? 15.417 -11.572 -67.728 1.00 49.94 357 PHE A O 1
ATOM 2840 N N . SER A 1 358 ? 14.105 -12.538 -69.274 1.00 53.34 358 SER A N 1
ATOM 2841 C CA . SER A 1 358 ? 13.259 -13.266 -68.316 1.00 53.34 358 SER A CA 1
ATOM 2842 C C . SER A 1 358 ? 14.010 -14.365 -67.552 1.00 53.34 358 SER A C 1
ATOM 2844 O O . SER A 1 358 ? 13.665 -14.655 -66.407 1.00 53.34 358 SER A O 1
ATOM 2846 N N . LYS A 1 359 ? 15.094 -14.917 -68.114 1.00 53.38 359 LYS A N 1
ATOM 2847 C CA . LYS A 1 359 ? 15.941 -15.931 -67.455 1.00 53.38 359 LYS A CA 1
ATOM 2848 C C . LYS A 1 359 ? 17.062 -15.319 -66.596 1.00 53.38 359 LYS A C 1
ATOM 2850 O O . LYS A 1 359 ? 17.695 -16.038 -65.824 1.00 53.38 359 LYS A O 1
ATOM 2855 N N . ARG A 1 360 ? 17.288 -13.997 -66.660 1.00 56.16 360 ARG A N 1
ATOM 2856 C CA . ARG A 1 360 ? 18.376 -13.275 -65.962 1.00 56.16 360 ARG A CA 1
ATOM 2857 C C . ARG A 1 360 ? 18.448 -13.577 -64.466 1.00 56.16 360 ARG A C 1
ATOM 2859 O O . ARG A 1 360 ? 19.543 -13.769 -63.949 1.00 56.16 360 ARG A O 1
ATOM 2866 N N . LYS A 1 361 ? 17.305 -13.618 -63.779 1.00 57.75 361 LYS A N 1
ATOM 2867 C CA . LYS A 1 361 ? 17.256 -13.863 -62.330 1.00 57.75 361 LYS A CA 1
ATOM 2868 C C . LYS A 1 361 ? 17.764 -15.268 -61.976 1.00 57.75 361 LYS A C 1
ATOM 2870 O O . LYS A 1 361 ? 18.613 -15.400 -61.104 1.00 57.75 361 LYS A O 1
ATOM 2875 N N . TRP A 1 362 ? 17.346 -16.285 -62.731 1.00 67.00 362 TRP A N 1
ATOM 2876 C CA . TRP A 1 362 ? 17.816 -17.665 -62.560 1.00 67.00 362 TRP A CA 1
ATOM 2877 C C . TRP A 1 362 ? 19.319 -17.801 -62.848 1.00 67.00 362 TRP A C 1
ATOM 2879 O O . TRP A 1 362 ? 20.057 -18.386 -62.062 1.00 67.00 362 TRP A O 1
ATOM 2889 N N . TYR A 1 363 ? 19.816 -17.184 -63.925 1.00 56.25 363 TYR A N 1
ATOM 2890 C CA . TYR A 1 363 ? 21.251 -17.197 -64.233 1.00 56.25 363 TYR A CA 1
ATOM 2891 C C . TYR A 1 363 ? 22.093 -16.453 -63.183 1.00 56.25 363 TYR A C 1
ATOM 2893 O O . TYR A 1 363 ? 23.206 -16.872 -62.874 1.00 56.25 363 TYR A O 1
ATOM 2901 N N . GLN A 1 364 ? 21.579 -15.361 -62.614 1.00 56.56 364 GLN A N 1
ATOM 2902 C CA . GLN A 1 364 ? 22.237 -14.667 -61.506 1.00 56.56 364 GLN A CA 1
ATOM 2903 C C . GLN A 1 364 ? 22.325 -15.551 -60.256 1.00 56.56 364 GLN A C 1
ATOM 2905 O O . GLN A 1 364 ? 23.334 -15.502 -59.565 1.00 56.56 364 GLN A O 1
ATOM 2910 N N . GLU A 1 365 ? 21.315 -16.372 -59.978 1.00 53.75 365 GLU A N 1
ATOM 2911 C CA . GLU A 1 365 ? 21.332 -17.303 -58.845 1.00 53.75 365 GLU A CA 1
ATOM 2912 C C . GLU A 1 365 ? 22.313 -18.469 -59.076 1.00 53.75 365 GLU A C 1
ATOM 2914 O O . GLU A 1 365 ? 23.079 -18.809 -58.178 1.00 53.75 365 GLU A O 1
ATOM 2919 N N . VAL A 1 366 ? 22.370 -19.026 -60.292 1.00 53.47 366 VAL A N 1
ATOM 2920 C CA . VAL A 1 366 ? 23.240 -20.173 -60.629 1.00 53.47 366 VAL A CA 1
ATOM 2921 C C . VAL A 1 366 ? 24.720 -19.791 -60.741 1.00 53.47 366 VAL A C 1
ATOM 2923 O O . VAL A 1 366 ? 25.587 -20.539 -60.298 1.00 53.47 366 VAL A O 1
ATOM 2926 N N . TYR A 1 367 ? 25.031 -18.629 -61.322 1.00 51.50 367 TYR A N 1
ATOM 2927 C CA . TYR A 1 367 ? 26.410 -18.215 -61.620 1.00 51.50 367 TYR A CA 1
ATOM 2928 C C . TYR A 1 367 ? 26.960 -17.174 -60.634 1.00 51.50 367 TYR A C 1
ATOM 2930 O O . TYR A 1 367 ? 27.907 -16.451 -60.948 1.00 51.50 367 TYR A O 1
ATOM 2938 N N . GLY A 1 368 ? 26.379 -17.087 -59.434 1.00 51.25 368 GLY A N 1
ATOM 2939 C CA . GLY A 1 368 ? 26.913 -16.266 -58.341 1.00 51.25 368 GLY A CA 1
ATOM 2940 C C . GLY A 1 368 ? 26.782 -14.754 -58.557 1.00 51.25 368 GLY A C 1
ATOM 2941 O O . GLY A 1 368 ? 27.592 -13.976 -58.056 1.00 51.25 368 GLY A O 1
ATOM 2942 N N . GLY A 1 369 ? 25.773 -14.321 -59.312 1.00 62.09 369 GLY A N 1
ATOM 2943 C CA . GLY A 1 369 ? 25.370 -12.927 -59.468 1.00 62.09 369 GLY A CA 1
ATOM 2944 C C . GLY A 1 369 ? 25.473 -12.390 -60.897 1.00 62.09 369 GLY A C 1
ATOM 2945 O O . GLY A 1 369 ? 25.737 -13.096 -61.869 1.00 62.09 369 GLY A O 1
ATOM 2946 N N . TYR A 1 370 ? 25.250 -11.081 -61.039 1.00 59.28 370 TYR A N 1
ATOM 2947 C CA . TYR A 1 370 ? 25.160 -10.425 -62.350 1.00 59.28 370 TYR A CA 1
ATOM 2948 C C . TYR A 1 370 ? 26.467 -10.445 -63.152 1.00 59.28 370 TYR A C 1
ATOM 2950 O O . TYR A 1 370 ? 26.433 -10.537 -64.375 1.00 59.28 370 TYR A O 1
ATOM 2958 N N . LYS A 1 371 ? 27.612 -10.423 -62.466 1.00 57.84 371 LYS A N 1
ATOM 2959 C CA . LYS A 1 371 ? 28.938 -10.509 -63.091 1.00 57.84 371 LYS A CA 1
ATOM 2960 C C . LYS A 1 371 ? 29.179 -11.881 -63.730 1.00 57.84 371 LYS A C 1
ATOM 2962 O O . LYS A 1 371 ? 29.624 -11.944 -64.870 1.00 57.84 371 LYS A O 1
ATOM 2967 N N . GLY A 1 372 ? 28.820 -12.967 -63.040 1.00 59.88 372 GLY A N 1
ATOM 2968 C CA . GLY A 1 372 ? 28.925 -14.328 -63.582 1.00 59.88 372 GLY A CA 1
ATOM 2969 C C . GLY A 1 372 ? 28.022 -14.540 -64.798 1.00 59.88 372 GLY A C 1
ATOM 2970 O O . GLY A 1 372 ? 28.452 -15.096 -65.805 1.00 59.88 372 GLY A O 1
ATOM 2971 N N . TYR A 1 373 ? 26.812 -13.982 -64.757 1.00 63.94 373 TYR A N 1
ATOM 2972 C CA . TYR A 1 373 ? 25.905 -13.960 -65.904 1.00 63.94 373 TYR A CA 1
ATOM 2973 C C . TYR A 1 373 ? 26.512 -13.275 -67.146 1.00 63.94 373 TYR A C 1
ATOM 2975 O O . TYR A 1 373 ? 26.448 -13.827 -68.243 1.00 63.94 373 TYR A O 1
ATOM 2983 N N . LEU A 1 374 ? 27.137 -12.101 -66.992 1.00 61.97 374 LEU A N 1
ATOM 2984 C CA . LEU A 1 374 ? 27.749 -11.374 -68.115 1.00 61.97 374 LEU A CA 1
ATOM 2985 C C . LEU A 1 374 ? 28.960 -12.108 -68.708 1.00 61.97 374 LEU A C 1
ATOM 2987 O O . LEU A 1 374 ? 29.150 -12.090 -69.924 1.00 61.97 374 LEU A O 1
ATOM 2991 N N . VAL A 1 375 ? 29.741 -12.798 -67.873 1.00 63.59 375 VAL A N 1
ATOM 2992 C CA . VAL A 1 375 ? 30.864 -13.646 -68.308 1.00 63.59 375 VAL A CA 1
ATOM 2993 C C . VAL A 1 375 ? 30.374 -14.797 -69.190 1.00 63.59 375 VAL A C 1
ATOM 2995 O O . VAL A 1 375 ? 30.942 -15.043 -70.255 1.00 63.59 375 VAL A O 1
ATOM 2998 N N . GLU A 1 376 ? 29.309 -15.488 -68.783 1.00 65.00 376 GLU A N 1
ATOM 2999 C CA . GLU A 1 376 ? 28.753 -16.608 -69.552 1.00 65.00 376 GLU A CA 1
ATOM 3000 C C . GLU A 1 376 ? 28.058 -16.148 -70.837 1.00 65.00 376 GLU A C 1
ATOM 3002 O O . GLU A 1 376 ? 28.219 -16.768 -71.889 1.00 65.00 376 GLU A O 1
ATOM 3007 N N . MET A 1 377 ? 27.369 -15.007 -70.805 1.00 62.03 377 MET A N 1
ATOM 3008 C CA . MET A 1 377 ? 26.811 -14.394 -72.012 1.00 62.03 377 MET A CA 1
ATOM 3009 C C . MET A 1 377 ? 27.908 -13.984 -73.002 1.00 62.03 377 MET A C 1
ATOM 3011 O O . MET A 1 377 ? 27.771 -14.209 -74.205 1.00 62.03 377 MET A O 1
ATOM 3015 N N . PHE A 1 378 ? 29.032 -13.454 -72.512 1.00 63.41 378 PHE A N 1
ATOM 3016 C CA . PHE A 1 378 ? 30.194 -13.119 -73.340 1.00 63.41 378 PHE A CA 1
ATOM 3017 C C . PHE A 1 378 ? 30.804 -14.358 -74.000 1.00 63.41 378 PHE A C 1
ATOM 3019 O O . PHE A 1 378 ? 31.059 -14.355 -75.205 1.00 63.41 378 PHE A O 1
ATOM 3026 N N . LYS A 1 379 ? 30.945 -15.462 -73.256 1.00 63.66 379 LYS A N 1
ATOM 3027 C CA . LYS A 1 379 ? 31.350 -16.759 -73.822 1.00 63.66 379 LYS A CA 1
ATOM 3028 C C . LYS A 1 379 ? 30.364 -17.247 -74.889 1.00 63.66 379 LYS A C 1
ATOM 3030 O O . LYS A 1 379 ? 30.779 -17.655 -75.969 1.00 63.66 379 LYS A O 1
ATOM 3035 N N . LYS A 1 380 ? 29.059 -17.174 -74.622 1.00 63.34 380 LYS A N 1
ATOM 3036 C CA . LYS A 1 380 ? 28.014 -17.702 -75.511 1.00 63.34 380 LYS A CA 1
ATOM 3037 C C . LYS A 1 380 ? 27.901 -16.948 -76.841 1.00 63.34 380 LYS A C 1
ATOM 3039 O O . LYS A 1 380 ? 27.721 -17.600 -77.867 1.00 63.34 380 LYS A O 1
ATOM 3044 N N . TYR A 1 381 ? 27.990 -15.617 -76.823 1.00 59.97 381 TYR A N 1
ATOM 3045 C CA . TYR A 1 381 ? 27.705 -14.765 -77.988 1.00 59.97 381 TYR A CA 1
ATOM 3046 C C . TYR A 1 381 ? 28.938 -14.237 -78.717 1.00 59.97 381 TYR A C 1
ATOM 3048 O O . TYR A 1 381 ? 28.844 -13.916 -79.897 1.00 59.97 381 TYR A O 1
ATOM 3056 N N . TYR A 1 382 ? 30.084 -14.155 -78.038 1.00 55.81 382 TYR A N 1
ATOM 3057 C CA . TYR A 1 382 ? 31.314 -13.621 -78.623 1.00 55.81 382 TYR A CA 1
ATOM 3058 C C . TYR A 1 382 ? 32.399 -14.691 -78.833 1.00 55.81 382 TYR A C 1
ATOM 3060 O O . TYR A 1 382 ? 33.254 -14.528 -79.703 1.00 55.81 382 TYR A O 1
ATOM 3068 N N . MET A 1 383 ? 32.375 -15.808 -78.083 1.00 53.97 383 MET A N 1
ATOM 3069 C CA . MET A 1 383 ? 33.350 -16.902 -78.256 1.00 53.97 383 MET A CA 1
ATOM 3070 C C . MET A 1 383 ? 32.876 -18.086 -79.111 1.00 53.97 383 MET A C 1
ATOM 3072 O O . MET A 1 383 ? 33.737 -18.851 -79.545 1.00 53.97 383 MET A O 1
ATOM 3076 N N . LYS A 1 384 ? 31.576 -18.233 -79.409 1.00 50.44 384 LYS A N 1
ATOM 3077 C CA . LYS A 1 384 ? 31.115 -19.109 -80.509 1.00 50.44 384 LYS A CA 1
ATOM 3078 C C . LYS A 1 384 ? 31.540 -18.514 -81.834 1.00 50.44 384 LYS A C 1
ATOM 3080 O O . LYS A 1 384 ? 32.246 -19.203 -82.598 1.00 50.44 384 LYS A O 1
#

pLDDT: mean 70.98, std 18.39, range [25.56, 96.88]